Protein AF-0000000067833388 (afdb_homodimer)

Secondary structure (DSSP, 8-state):
--SS-GGG-PBP-TT---B-TT--B---SS--TTPBPTHHHHHHHHHHTT--HHHHHHHHHHHHHH-TTSEEEEEEEETTEEEEEEEEE-TTTTS-SS-HHHHHHHHTTT--------TTS--SEEEEEE-HHHHTTSS----EEEEEEETTSSS-EEEEEEEETTEEEEEEEEEEEETTT-HHHHHHHHT--TTS-STT--HHHHS-GGGTTSSEEEEEE-SSSEEEEEEEE-HHHHHHHHHHTT--HHHHHHHHHTHHHHTT--EEEEEEEEEETTEEEEEEEEEEEE-/--SS-GGG-PBP-TT---B-TT--B---SS--TTPBPTHHHHHHHHHHTT--HHHHHHHHHHHHHH-TTSEEEEEEEETTEEEEEEEEE-TTTTS-SS-HHHHHHHHTTT--------TTS--SEEEEEE-HHHHTTSS----EEEEEEETTSSS-EEEEEEEETTEEEEEEEEEEEETTT-HHHHHHHHH--TTS-STT--HHHHH-GGGTTSSEEEEEE-SSSEEEEEEEE-HHHHHHHHHHTT--HHHHHHHHHTHHHHTT--EEEEEEEEEETTEEEEEEEEEEEE-

Sequence (582 aa):
MTGLDPARLELSAPGDRYADYCLWDYEPVGPTAGRLRQASLLWHSLACAGADPRLFAICDALRDGLGPGRSVWGAKLRDGVTTWEFYFYDYARLDRTVSIERVLAILAPFAPCDLRYAGGRPYFMFSLDFDDALARGERSLDRLNIYVGNPGSSVSSGLSYGLTADGLVFDNLYSFFDAARERDAIAAKAACSAHFDLPGLDLDAMLWPELMRCGVVVVANKRLCDGVYFSRVGIDGLIAFLDRLAYPPAIRDFVRSERRRLSHLLFDVGIDYAVIDGRLTVTKSAYYGLLMTGLDPARLELSAPGDRYADYCLWDYEPVGPTAGRLRQASLLWHSLACAGADPRLFAICDALRDGLGPGRSVWGAKLRDGVTTWEFYFYDYARLDRTVSIERVLAILAPFAPCDLRYAGGRPYFMFSLDFDDALARGERSLDRLNIYVGNPGSSVSSGLSYGLTADGLVFDNLYSFFDAARERDAIAAKAACSAHFDLPGLDLDAMLWPELMRCGVVVVANKRLCDGVYFSRVGIDGLIAFLDRLAYPPAIRDFVRSERRRLSHLLFDVGIDYAVIDGRLTVTKSAYYGLL

Radius of gyration: 26.76 Å; Cα contacts (8 Å, |Δi|>4): 1241; chains: 2; bounding box: 49×86×62 Å

Organism: Methylorubrum extorquens (strain ATCC 14718 / DSM 1338 / JCM 2805 / NCIMB 9133 / AM1) (NCBI:txid272630)

Structure (mmCIF, N/CA/C/O backbone):
data_AF-0000000067833388-model_v1
#
loop_
_entity.id
_entity.type
_entity.pdbx_description
1 polymer 'Uncharacterized protein'
#
loop_
_atom_site.group_PDB
_atom_site.id
_atom_site.type_symbol
_atom_site.label_atom_id
_atom_site.label_alt_id
_atom_site.label_comp_id
_atom_site.label_asym_id
_atom_site.label_entity_id
_atom_site.label_seq_id
_atom_site.pdbx_PDB_ins_code
_atom_site.Cartn_x
_atom_site.Cartn_y
_atom_site.Cartn_z
_atom_site.occupancy
_atom_site.B_iso_or_equiv
_atom_site.auth_seq_id
_atom_site.auth_comp_id
_atom_site.auth_asym_id
_atom_site.auth_atom_id
_atom_site.pdbx_PDB_model_num
ATOM 1 N N . MET A 1 1 ? -9.473 -37.749 -23.76 1 39.23 1 MET A N 1
ATOM 2 C CA . MET A 1 1 ? -8.087 -37.596 -24.193 1 39.23 1 MET A CA 1
ATOM 3 C C . MET A 1 1 ? -7.548 -36.22 -23.815 1 39.23 1 MET A C 1
ATOM 5 O O . MET A 1 1 ? -8.186 -35.202 -24.09 1 39.23 1 MET A O 1
ATOM 9 N N . THR A 1 2 ? -6.778 -36.059 -22.719 1 50.45 2 THR A N 1
ATOM 10 C CA . THR A 1 2 ? -6.287 -34.756 -22.287 1 50.45 2 THR A CA 1
ATOM 11 C C . THR A 1 2 ? -5.54 -34.057 -23.419 1 50.45 2 THR A C 1
ATOM 13 O O . THR A 1 2 ? -4.898 -34.712 -24.244 1 50.45 2 THR A O 1
ATOM 16 N N . GLY A 1 3 ? -6.287 -33.371 -24.304 1 54.45 3 GLY A N 1
ATOM 17 C CA . GLY A 1 3 ? -5.685 -32.598 -25.378 1 54.45 3 GLY A CA 1
ATOM 18 C C . GLY A 1 3 ? -4.229 -32.256 -25.123 1 54.45 3 GLY A C 1
ATOM 19 O O . GLY A 1 3 ? -3.609 -31.535 -25.907 1 54.45 3 GLY A O 1
ATOM 20 N N . LEU A 1 4 ? -3.744 -32.538 -23.938 1 62.98 4 LEU A N 1
ATOM 21 C CA . LEU A 1 4 ? -2.339 -32.265 -23.657 1 62.98 4 LEU A CA 1
ATOM 22 C C . LEU A 1 4 ? -1.441 -33.309 -24.313 1 62.98 4 LEU A C 1
ATOM 24 O O . LEU A 1 4 ? -1.744 -34.503 -24.281 1 62.98 4 LEU A O 1
ATOM 28 N N . ASP A 1 5 ? -0.542 -32.865 -25.057 1 70.65 5 ASP A N 1
ATOM 29 C CA . ASP A 1 5 ? 0.527 -33.739 -25.529 1 70.65 5 ASP A CA 1
ATOM 30 C C . ASP A 1 5 ? 1.091 -34.582 -24.387 1 70.65 5 ASP A C 1
ATOM 32 O O . ASP A 1 5 ? 1.539 -34.043 -23.373 1 70.65 5 ASP A O 1
ATOM 36 N N . PRO A 1 6 ? 0.878 -35.784 -24.381 1 71.41 6 PRO A N 1
ATOM 37 C CA . PRO A 1 6 ? 1.387 -36.673 -23.333 1 71.41 6 PRO A CA 1
ATOM 38 C C . PRO A 1 6 ? 2.822 -36.344 -22.927 1 71.41 6 PRO A C 1
ATOM 40 O O . PRO A 1 6 ? 3.219 -36.601 -21.787 1 71.41 6 PRO A O 1
ATOM 43 N N . ALA A 1 7 ? 3.56 -35.765 -23.766 1 70.96 7 ALA A N 1
ATOM 44 C CA . ALA A 1 7 ? 4.954 -35.437 -23.481 1 70.96 7 ALA A CA 1
ATOM 45 C C . ALA A 1 7 ? 5.054 -34.311 -22.456 1 70.96 7 ALA A C 1
ATOM 47 O O . ALA A 1 7 ? 6.097 -34.129 -21.824 1 70.96 7 ALA A O 1
ATOM 48 N N . ARG A 1 8 ? 4.033 -33.737 -22.227 1 85.32 8 ARG A N 1
ATOM 49 C CA . ARG A 1 8 ? 4.108 -32.621 -21.29 1 85.32 8 ARG A CA 1
ATOM 50 C C . ARG A 1 8 ? 3.559 -33.016 -19.923 1 85.32 8 ARG A C 1
ATOM 52 O O . ARG A 1 8 ? 3.579 -32.216 -18.985 1 85.32 8 ARG A O 1
ATOM 59 N N . LEU A 1 9 ? 3.118 -34.182 -19.858 1 90.59 9 LEU A N 1
ATOM 60 C CA . LEU A 1 9 ? 2.849 -34.734 -18.535 1 90.59 9 LEU A CA 1
ATOM 61 C C . LEU A 1 9 ? 4.145 -35.153 -17.847 1 90.59 9 LEU A C 1
ATOM 63 O O . LEU A 1 9 ? 4.773 -36.136 -18.244 1 90.59 9 LEU A O 1
ATOM 67 N N . GLU A 1 10 ? 4.508 -34.474 -16.847 1 94.41 10 GLU A N 1
ATOM 68 C CA . GLU A 1 10 ? 5.808 -34.716 -16.23 1 94.41 10 GLU A CA 1
ATOM 69 C C . GLU A 1 10 ? 5.664 -35.511 -14.935 1 94.41 10 GLU A C 1
ATOM 71 O O . GLU A 1 10 ? 4.925 -35.11 -14.033 1 94.41 10 GLU A O 1
ATOM 76 N N . LEU A 1 11 ? 6.426 -36.509 -14.865 1 95.62 11 LEU A N 1
ATOM 77 C CA . LEU A 1 11 ? 6.428 -37.328 -13.658 1 95.62 11 LEU A CA 1
ATOM 78 C C . LEU A 1 11 ? 7.465 -36.823 -12.66 1 95.62 11 LEU A C 1
ATOM 80 O O . LEU A 1 11 ? 8.544 -36.374 -13.054 1 95.62 11 LEU A O 1
ATOM 84 N N . SER A 1 12 ? 7.119 -36.931 -11.426 1 95.57 12 SER A N 1
ATOM 85 C CA . SER A 1 12 ? 8.043 -36.565 -10.359 1 95.57 12 SER A CA 1
ATOM 86 C C . SER A 1 12 ? 9.278 -37.461 -10.365 1 95.57 12 SER A C 1
ATOM 88 O O . SER A 1 12 ? 9.203 -38.627 -10.757 1 95.57 12 SER A O 1
ATOM 90 N N . ALA A 1 13 ? 10.362 -36.961 -9.982 1 94.47 13 ALA A N 1
ATOM 91 C CA . ALA A 1 13 ? 11.63 -37.677 -9.872 1 94.47 13 ALA A CA 1
ATOM 92 C C . ALA A 1 13 ? 12.296 -37.409 -8.525 1 94.47 13 ALA A C 1
ATOM 94 O O . ALA A 1 13 ? 11.996 -36.411 -7.865 1 94.47 13 ALA A O 1
ATOM 95 N N . PRO A 1 14 ? 13.144 -38.356 -8.146 1 92.62 14 PRO A N 1
ATOM 96 C CA . PRO A 1 14 ? 13.896 -38.093 -6.917 1 92.62 14 PRO A CA 1
ATOM 97 C C . PRO A 1 14 ? 14.668 -36.776 -6.968 1 92.62 14 PRO A C 1
ATOM 99 O O . PRO A 1 14 ? 15.26 -36.442 -7.997 1 92.62 14 PRO A O 1
ATOM 102 N N . GLY A 1 15 ? 14.527 -35.988 -5.948 1 91.51 15 GLY A N 1
ATOM 103 C CA . GLY A 1 15 ? 15.264 -34.736 -5.886 1 91.51 15 GLY A CA 1
ATOM 104 C C . GLY A 1 15 ? 14.439 -33.536 -6.313 1 91.51 15 GLY A C 1
ATOM 105 O O . GLY A 1 15 ? 14.889 -32.394 -6.2 1 91.51 15 GLY A O 1
ATOM 106 N N . ASP A 1 16 ? 13.26 -33.821 -6.811 1 94.98 16 ASP A N 1
ATOM 107 C CA . ASP A 1 16 ? 12.384 -32.71 -7.17 1 94.98 16 ASP A CA 1
ATOM 108 C C . ASP A 1 16 ? 12.159 -31.78 -5.98 1 94.98 16 ASP A C 1
ATOM 110 O O . ASP A 1 16 ? 12.052 -32.237 -4.84 1 94.98 16 ASP A O 1
ATOM 114 N N . ARG A 1 17 ? 12.042 -30.495 -6.324 1 94.58 17 ARG A N 1
ATOM 115 C CA . ARG A 1 17 ? 11.712 -29.51 -5.299 1 94.58 17 ARG A CA 1
ATOM 116 C C . ARG A 1 17 ? 10.202 -29.353 -5.156 1 94.58 17 ARG A C 1
ATOM 118 O O . ARG A 1 17 ? 9.479 -29.312 -6.154 1 94.58 17 ARG A O 1
ATOM 125 N N . TYR A 1 18 ? 9.739 -29.342 -3.979 1 96.82 18 TYR A N 1
ATOM 126 C CA . TYR A 1 18 ? 8.356 -29.023 -3.641 1 96.82 18 TYR A CA 1
ATOM 127 C C . TYR A 1 18 ? 8.272 -27.715 -2.864 1 96.82 18 TYR A C 1
ATOM 129 O O . TYR A 1 18 ? 8.798 -27.611 -1.753 1 96.82 18 TYR A O 1
ATOM 137 N N . ALA A 1 19 ? 7.653 -26.732 -3.462 1 97.27 19 ALA A N 1
ATOM 138 C CA . ALA A 1 19 ? 7.574 -25.411 -2.844 1 97.27 19 ALA A CA 1
ATOM 139 C C . ALA A 1 19 ? 6.256 -24.723 -3.186 1 97.27 19 ALA A C 1
ATOM 141 O O . ALA A 1 19 ? 5.594 -25.085 -4.162 1 97.27 19 ALA A O 1
ATOM 142 N N . ASP A 1 20 ? 5.848 -23.836 -2.36 1 97.41 20 ASP A N 1
ATOM 143 C CA . ASP A 1 20 ? 4.655 -23.036 -2.62 1 97.41 20 ASP A CA 1
ATOM 144 C C . ASP A 1 20 ? 4.979 -21.841 -3.513 1 97.41 20 ASP A C 1
ATOM 146 O O . ASP A 1 20 ? 6.086 -21.74 -4.046 1 97.41 20 ASP A O 1
ATOM 150 N N . TYR A 1 21 ? 3.983 -20.979 -3.757 1 96.77 21 TYR A N 1
ATOM 151 C CA . TYR A 1 21 ? 4.177 -19.91 -4.731 1 96.77 21 TYR A CA 1
ATOM 152 C C . TYR A 1 21 ? 5.137 -18.853 -4.197 1 96.77 21 TYR A C 1
ATOM 154 O O . TYR A 1 21 ? 5.485 -17.907 -4.907 1 96.77 21 TYR A O 1
ATOM 162 N N . CYS A 1 22 ? 5.61 -18.961 -2.925 1 94.01 22 CYS A N 1
ATOM 163 C CA . CYS A 1 22 ? 6.668 -18.111 -2.39 1 94.01 22 CYS A CA 1
ATOM 164 C C . CYS A 1 22 ? 8.02 -18.811 -2.465 1 94.01 22 CYS A C 1
ATOM 166 O O . CYS A 1 22 ? 9.007 -18.324 -1.911 1 94.01 22 CYS A O 1
ATOM 168 N N . LEU A 1 23 ? 7.995 -20.006 -3 1 94.66 23 LEU A N 1
ATOM 169 C CA . LEU A 1 23 ? 9.168 -20.869 -3.088 1 94.66 23 LEU A CA 1
ATOM 170 C C . LEU A 1 23 ? 9.635 -21.294 -1.7 1 94.66 23 LEU A C 1
ATOM 172 O O . LEU A 1 23 ? 10.835 -21.448 -1.464 1 94.66 23 LEU A O 1
ATOM 176 N N . TRP A 1 24 ? 8.767 -21.329 -0.811 1 93.84 24 TRP A N 1
ATOM 177 C CA . TRP A 1 24 ? 9.028 -21.958 0.48 1 93.84 24 TRP A CA 1
ATOM 178 C C . TRP A 1 24 ? 8.826 -23.467 0.401 1 93.84 24 TRP A C 1
ATOM 180 O O . TRP A 1 24 ? 7.757 -23.937 0.002 1 93.84 24 TRP A O 1
ATOM 190 N N . ASP A 1 25 ? 9.739 -24.167 0.803 1 95.69 25 ASP A N 1
ATOM 191 C CA . ASP A 1 25 ? 9.72 -25.619 0.649 1 95.69 25 ASP A CA 1
ATOM 192 C C . ASP A 1 25 ? 8.698 -26.257 1.587 1 95.69 25 ASP A C 1
ATOM 194 O O . ASP A 1 25 ? 8.453 -25.75 2.684 1 95.69 25 ASP A O 1
ATOM 198 N N . TYR A 1 26 ? 8.115 -27.307 1.163 1 96.6 26 TYR A N 1
ATOM 199 C CA . TYR A 1 26 ? 7.3 -28.175 2.004 1 96.6 26 TYR A CA 1
ATOM 200 C C . TYR A 1 26 ? 7.566 -29.643 1.692 1 96.6 26 TYR A C 1
ATOM 202 O O . TYR A 1 26 ? 8.158 -29.967 0.66 1 96.6 26 TYR A O 1
ATOM 210 N N . GLU A 1 27 ? 7.188 -30.496 2.555 1 96.02 27 GLU A N 1
ATOM 211 C CA . GLU A 1 27 ? 7.253 -31.935 2.318 1 96.02 27 GLU A CA 1
ATOM 212 C C . GLU A 1 27 ? 6.034 -32.424 1.542 1 96.02 27 GLU A C 1
ATOM 214 O O . GLU A 1 27 ? 4.899 -32.072 1.873 1 96.02 27 GLU A O 1
ATOM 219 N N . PRO A 1 28 ? 6.281 -33.191 0.489 1 96.66 28 PRO A N 1
ATOM 220 C CA . PRO A 1 28 ? 5.124 -33.722 -0.236 1 96.66 28 PRO A CA 1
ATOM 221 C C . PRO A 1 28 ? 4.207 -34.562 0.65 1 96.66 28 PRO A C 1
ATOM 223 O O . PRO A 1 28 ? 4.668 -35.176 1.615 1 96.66 28 PRO A O 1
ATOM 226 N N . VAL A 1 29 ? 2.939 -34.531 0.236 1 95.71 29 VAL A N 1
ATOM 227 C CA . VAL A 1 29 ? 1.917 -35.251 0.989 1 95.71 29 VAL A CA 1
ATOM 228 C C . VAL A 1 29 ? 1.895 -36.716 0.56 1 95.71 29 VAL A C 1
ATOM 230 O O . VAL A 1 29 ? 1.074 -37.113 -0.271 1 95.71 29 VAL A O 1
ATOM 233 N N . GLY A 1 30 ? 2.82 -37.576 0.894 1 93.62 30 GLY A N 1
ATOM 234 C CA . GLY A 1 30 ? 2.844 -38.992 0.561 1 93.62 30 GLY A CA 1
ATOM 235 C C . GLY A 1 30 ? 3.894 -39.343 -0.476 1 93.62 30 GLY A C 1
ATOM 236 O O . GLY A 1 30 ? 4.772 -38.532 -0.778 1 93.62 30 GLY A O 1
ATOM 237 N N . PRO A 1 31 ? 3.734 -40.526 -1.039 1 94.45 31 PRO A N 1
ATOM 238 C CA . PRO A 1 31 ? 4.719 -40.992 -2.018 1 94.45 31 PRO A CA 1
ATOM 239 C C . PRO A 1 31 ? 4.677 -40.199 -3.322 1 94.45 31 PRO A C 1
ATOM 241 O O . PRO A 1 31 ? 3.604 -39.77 -3.753 1 94.45 31 PRO A O 1
ATOM 244 N N . THR A 1 32 ? 5.815 -40.07 -3.917 1 96.5 32 THR A N 1
ATOM 245 C CA . THR A 1 32 ? 5.908 -39.216 -5.096 1 96.5 32 THR A CA 1
ATOM 246 C C . THR A 1 32 ? 6.152 -40.05 -6.351 1 96.5 32 THR A C 1
ATOM 248 O O . THR A 1 32 ? 6.018 -39.55 -7.47 1 96.5 32 THR A O 1
ATOM 251 N N . ALA A 1 33 ? 6.496 -41.295 -6.155 1 95.14 33 ALA A N 1
ATOM 252 C CA . ALA A 1 33 ? 6.801 -42.146 -7.302 1 95.14 33 ALA A CA 1
ATOM 253 C C . ALA A 1 33 ? 5.591 -42.283 -8.221 1 95.14 33 ALA A C 1
ATOM 255 O O . ALA A 1 33 ? 4.491 -42.606 -7.765 1 95.14 33 ALA A O 1
ATOM 256 N N . GLY A 1 34 ? 5.823 -42.042 -9.493 1 94.36 34 GLY A N 1
ATOM 257 C CA . GLY A 1 34 ? 4.758 -42.185 -10.473 1 94.36 34 GLY A CA 1
ATOM 258 C C . GLY A 1 34 ? 3.75 -41.052 -10.428 1 94.36 34 GLY A C 1
ATOM 259 O O . GLY A 1 34 ? 2.704 -41.119 -11.077 1 94.36 34 GLY A O 1
ATOM 260 N N . ARG A 1 35 ? 4.08 -40.009 -9.687 1 96.6 35 ARG A N 1
ATOM 261 C CA . ARG A 1 35 ? 3.17 -38.878 -9.536 1 96.6 35 ARG A CA 1
ATOM 262 C C . ARG A 1 35 ? 3.592 -37.713 -10.425 1 96.6 35 ARG A C 1
ATOM 264 O O . ARG A 1 35 ? 4.683 -37.728 -11 1 96.6 35 ARG A O 1
ATOM 271 N N . LEU A 1 36 ? 2.726 -36.788 -10.59 1 96.95 36 LEU A N 1
ATOM 272 C CA . LEU A 1 36 ? 2.944 -35.709 -11.546 1 96.95 36 LEU A CA 1
ATOM 273 C C . LEU A 1 36 ? 3.633 -34.523 -10.88 1 96.95 36 LEU A C 1
ATOM 275 O O . LEU A 1 36 ? 3.446 -34.282 -9.685 1 96.95 36 LEU A O 1
ATOM 279 N N . ARG A 1 37 ? 4.407 -33.798 -11.659 1 96.86 37 ARG A N 1
ATOM 280 C CA . ARG A 1 37 ? 4.94 -32.5 -11.257 1 96.86 37 ARG A CA 1
ATOM 281 C C . ARG A 1 37 ? 3.895 -31.402 -11.427 1 96.86 37 ARG A C 1
ATOM 283 O O . ARG A 1 37 ? 2.984 -31.527 -12.248 1 96.86 37 ARG A O 1
ATOM 290 N N . GLN A 1 38 ? 4.03 -30.323 -10.745 1 96.3 38 GLN A N 1
ATOM 291 C CA . GLN A 1 38 ? 3.149 -29.165 -10.856 1 96.3 38 GLN A CA 1
ATOM 292 C C . GLN A 1 38 ? 3.18 -28.583 -12.266 1 96.3 38 GLN A C 1
ATOM 294 O O . GLN A 1 38 ? 2.19 -28.015 -12.731 1 96.3 38 GLN A O 1
ATOM 299 N N . ALA A 1 39 ? 4.302 -28.743 -12.959 1 96.71 39 ALA A N 1
ATOM 300 C CA . ALA A 1 39 ? 4.465 -28.213 -14.31 1 96.71 39 ALA A CA 1
ATOM 301 C C . ALA A 1 39 ? 3.428 -28.805 -15.26 1 96.71 39 ALA A C 1
ATOM 303 O O . ALA A 1 39 ? 3.051 -28.173 -16.249 1 96.71 39 ALA A O 1
ATOM 304 N N . SER A 1 40 ? 2.944 -29.992 -14.979 1 96.81 40 SER A N 1
ATOM 305 C CA . SER A 1 40 ? 1.925 -30.629 -15.807 1 96.81 40 SER A CA 1
ATOM 306 C C . SER A 1 40 ? 0.659 -29.782 -15.875 1 96.81 40 SER A C 1
ATOM 308 O O . SER A 1 40 ? -0.008 -29.734 -16.911 1 96.81 40 SER A O 1
ATOM 310 N N . LEU A 1 41 ? 0.386 -29.131 -14.751 1 97.12 41 LEU A N 1
ATOM 311 C CA . LEU A 1 41 ? -0.79 -28.269 -14.722 1 97.12 41 LEU A CA 1
ATOM 312 C C . LEU A 1 41 ? -0.584 -27.039 -15.599 1 97.12 41 LEU A C 1
ATOM 314 O O . LEU A 1 41 ? -1.526 -26.558 -16.234 1 97.12 41 LEU A O 1
ATOM 318 N N . LEU A 1 42 ? 0.603 -26.494 -15.613 1 97.56 42 LEU A N 1
ATOM 319 C CA . LEU A 1 42 ? 0.913 -25.375 -16.496 1 97.56 42 LEU A CA 1
ATOM 320 C C . LEU A 1 42 ? 0.733 -25.772 -17.958 1 97.56 42 LEU A C 1
ATOM 322 O O . LEU A 1 42 ? 0.03 -25.091 -18.708 1 97.56 42 LEU A O 1
ATOM 326 N N . TRP A 1 43 ? 1.342 -26.883 -18.289 1 97.33 43 TRP A N 1
ATOM 327 C CA . TRP A 1 43 ? 1.272 -27.353 -19.669 1 97.33 43 TRP A CA 1
ATOM 328 C C . TRP A 1 43 ? -0.175 -27.575 -20.096 1 97.33 43 TRP A C 1
ATOM 330 O O . TRP A 1 43 ? -0.569 -27.191 -21.2 1 97.33 43 TRP A O 1
ATOM 340 N N . HIS A 1 44 ? -0.897 -28.162 -19.231 1 96.41 44 HIS A N 1
ATOM 341 C CA . HIS A 1 44 ? -2.302 -28.413 -19.534 1 96.41 44 HIS A CA 1
ATOM 342 C C . HIS A 1 44 ? -3.073 -27.107 -19.692 1 96.41 44 HIS A C 1
ATOM 344 O O . HIS A 1 44 ? -3.921 -26.985 -20.579 1 96.41 44 HIS A O 1
ATOM 350 N N . SER A 1 45 ? -2.802 -26.125 -18.791 1 96.34 45 SER A N 1
ATOM 351 C CA . SER A 1 45 ? -3.485 -24.839 -18.882 1 96.34 45 SER A CA 1
ATOM 352 C C . SER A 1 45 ? -3.187 -24.148 -20.209 1 96.34 45 SER A C 1
ATOM 354 O O . SER A 1 45 ? -4.078 -23.552 -20.817 1 96.34 45 SER A O 1
ATOM 356 N N . LEU A 1 46 ? -1.944 -24.217 -20.689 1 96.49 46 LEU A N 1
ATOM 357 C CA . LEU A 1 46 ? -1.559 -23.646 -21.975 1 96.49 46 LEU A CA 1
ATOM 358 C C . LEU A 1 46 ? -2.301 -24.33 -23.118 1 96.49 46 LEU A C 1
ATOM 360 O O . LEU A 1 46 ? -2.85 -23.66 -23.996 1 96.49 46 LEU A O 1
ATOM 364 N N . ALA A 1 47 ? -2.331 -25.587 -23.031 1 95.09 47 ALA A N 1
ATOM 365 C CA . ALA A 1 47 ? -2.981 -26.363 -24.084 1 95.09 47 ALA A CA 1
ATOM 366 C C . ALA A 1 47 ? -4.478 -26.071 -24.136 1 95.09 47 ALA A C 1
ATOM 368 O O . ALA A 1 47 ? -5.033 -25.834 -25.212 1 95.09 47 ALA A O 1
ATOM 369 N N . CYS A 1 48 ? -5.101 -26.066 -22.98 1 93.43 48 CYS A N 1
ATOM 370 C CA . CYS A 1 48 ? -6.538 -25.842 -22.876 1 93.43 48 CYS A CA 1
ATOM 371 C C . CYS A 1 48 ? -6.914 -24.461 -23.401 1 93.43 48 CYS A C 1
ATOM 373 O O . CYS A 1 48 ? -7.99 -24.282 -23.973 1 93.43 48 CYS A 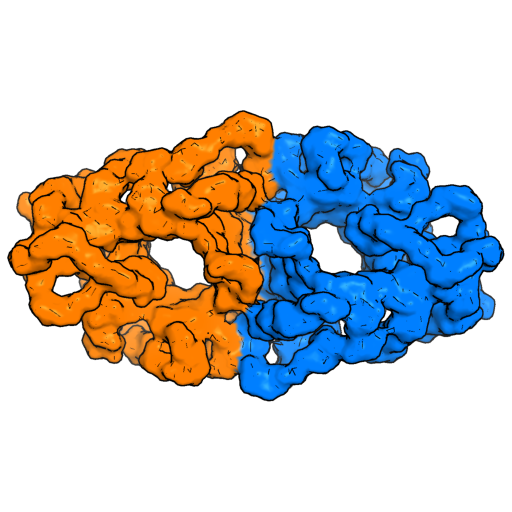O 1
ATOM 375 N N . ALA A 1 49 ? -6.052 -23.505 -23.215 1 94.08 49 ALA A N 1
ATOM 376 C CA . ALA A 1 49 ? -6.326 -22.131 -23.627 1 94.08 49 ALA A CA 1
ATOM 377 C C . ALA A 1 49 ? -5.993 -21.923 -25.101 1 94.08 49 ALA A C 1
ATOM 379 O O . ALA A 1 49 ? -6.26 -20.856 -25.66 1 94.08 49 ALA A O 1
ATOM 380 N N . GLY A 1 50 ? -5.375 -22.975 -25.739 1 93.67 50 GLY A N 1
ATOM 381 C CA . GLY A 1 50 ? -4.913 -22.791 -27.105 1 93.67 50 GLY A CA 1
ATOM 382 C C . GLY A 1 50 ? -3.8 -21.768 -27.226 1 93.67 50 GLY A C 1
ATOM 383 O O . GLY A 1 50 ? -3.777 -20.977 -28.172 1 93.67 50 GLY A O 1
ATOM 384 N N . ALA A 1 51 ? -2.956 -21.756 -26.22 1 94.44 51 ALA A N 1
ATOM 385 C CA . ALA A 1 51 ? -1.889 -20.761 -26.166 1 94.44 51 ALA A CA 1
ATOM 386 C C . ALA A 1 51 ? -0.95 -20.898 -27.362 1 94.44 51 ALA A C 1
ATOM 388 O O . ALA A 1 51 ? -0.727 -22.004 -27.861 1 94.44 51 ALA A O 1
ATOM 389 N N . ASP A 1 52 ? -0.4 -19.799 -27.794 1 95.03 52 ASP A N 1
ATOM 390 C CA . ASP A 1 52 ? 0.623 -19.803 -28.835 1 95.03 52 ASP A CA 1
ATOM 391 C C . ASP A 1 52 ? 1.79 -20.71 -28.455 1 95.03 52 ASP A C 1
ATOM 393 O O . ASP A 1 52 ? 2.234 -20.711 -27.304 1 95.03 52 ASP A O 1
ATOM 397 N N . PRO A 1 53 ? 2.31 -21.523 -29.336 1 94.61 53 PRO A N 1
ATOM 398 C CA . PRO A 1 53 ? 3.423 -22.436 -29.064 1 94.61 53 PRO A CA 1
ATOM 399 C C . PRO A 1 53 ? 4.649 -21.719 -28.503 1 94.61 53 PRO A C 1
ATOM 401 O O . PRO A 1 53 ? 5.446 -22.325 -27.781 1 94.61 53 PRO A O 1
ATOM 404 N N . ARG A 1 54 ? 4.746 -20.482 -28.792 1 96.3 54 ARG A N 1
ATOM 405 C CA . ARG A 1 54 ? 5.888 -19.72 -28.299 1 96.3 54 ARG A CA 1
ATOM 406 C C . ARG A 1 54 ? 5.839 -19.58 -26.781 1 96.3 54 ARG A C 1
ATOM 408 O O . ARG A 1 54 ? 6.875 -19.417 -26.133 1 96.3 54 ARG A O 1
ATOM 415 N N . LEU A 1 55 ? 4.698 -19.635 -26.237 1 96.7 55 LEU A N 1
ATOM 416 C CA . LEU A 1 55 ? 4.605 -19.599 -24.782 1 96.7 55 LEU A CA 1
ATOM 417 C C . LEU A 1 55 ? 5.234 -20.845 -24.166 1 96.7 55 LEU A C 1
ATOM 419 O O . LEU A 1 55 ? 5.867 -20.769 -23.111 1 96.7 55 LEU A O 1
ATOM 423 N N . PHE A 1 56 ? 5.071 -21.99 -24.84 1 96.32 56 PHE A N 1
ATOM 424 C CA . PHE A 1 56 ? 5.75 -23.2 -24.39 1 96.32 56 PHE A CA 1
ATOM 425 C C . PHE A 1 56 ? 7.262 -23.029 -24.459 1 96.32 56 PHE A C 1
ATOM 427 O O . PHE A 1 56 ? 7.978 -23.402 -23.527 1 96.32 56 PHE A O 1
ATOM 434 N N . ALA A 1 57 ? 7.692 -22.442 -25.507 1 96.89 57 ALA A N 1
ATOM 435 C CA . ALA A 1 57 ? 9.122 -22.228 -25.713 1 96.89 57 ALA A CA 1
ATOM 436 C C . ALA A 1 57 ? 9.694 -21.29 -24.654 1 96.89 57 ALA A C 1
ATOM 438 O O . ALA A 1 57 ? 10.821 -21.479 -24.191 1 96.89 57 ALA A O 1
ATOM 439 N N . ILE A 1 58 ? 8.922 -20.313 -24.336 1 96.96 58 ILE A N 1
ATOM 440 C CA . ILE A 1 58 ? 9.316 -19.373 -23.292 1 96.96 58 ILE A CA 1
ATOM 441 C C . ILE A 1 58 ? 9.476 -20.112 -21.965 1 96.96 58 ILE A C 1
ATOM 443 O O . ILE A 1 58 ? 10.47 -19.926 -21.26 1 96.96 58 ILE A O 1
ATOM 447 N N . CYS A 1 59 ? 8.52 -20.964 -21.642 1 97.19 59 CYS A N 1
ATOM 448 C CA . CYS A 1 59 ? 8.573 -21.746 -20.412 1 97.19 59 CYS A CA 1
ATOM 449 C C . CYS A 1 59 ? 9.795 -22.656 -20.398 1 97.19 59 CYS A C 1
ATOM 451 O O . CYS A 1 59 ? 10.494 -22.749 -19.387 1 97.19 59 CYS A O 1
ATOM 453 N N . ASP A 1 60 ? 10.049 -23.251 -21.503 1 97.41 60 ASP A N 1
ATOM 454 C CA . ASP A 1 60 ? 11.222 -24.113 -21.615 1 97.41 60 ASP A CA 1
ATOM 455 C C . ASP A 1 60 ? 12.51 -23.315 -21.425 1 97.41 60 ASP A C 1
ATOM 457 O O . ASP A 1 60 ? 13.427 -23.762 -20.733 1 97.41 60 ASP A O 1
ATOM 461 N N . ALA A 1 61 ? 12.548 -22.176 -21.986 1 97.61 61 ALA A N 1
ATOM 462 C CA . ALA A 1 61 ? 13.735 -21.331 -21.88 1 97.61 61 ALA A CA 1
ATOM 463 C C . ALA A 1 61 ? 13.982 -20.911 -20.434 1 97.61 61 ALA A C 1
ATOM 465 O O . ALA A 1 61 ? 15.123 -20.916 -19.966 1 97.61 61 ALA A O 1
ATOM 466 N N . LEU A 1 62 ? 12.932 -20.551 -19.802 1 97.55 62 LEU A N 1
ATOM 467 C CA . LEU A 1 62 ? 13.049 -20.166 -18.399 1 97.55 62 LEU A CA 1
ATOM 468 C C . LEU A 1 62 ? 13.543 -21.335 -17.554 1 97.55 62 LEU A C 1
ATOM 470 O O . LEU A 1 62 ? 14.444 -21.172 -16.728 1 97.55 62 LEU A O 1
ATOM 474 N N . ARG A 1 63 ? 12.932 -22.462 -17.756 1 96.98 63 ARG A N 1
ATOM 475 C CA . ARG A 1 63 ? 13.333 -23.647 -17.006 1 96.98 63 ARG A CA 1
ATOM 476 C C . ARG A 1 63 ? 14.785 -24.014 -17.298 1 96.98 63 ARG A C 1
ATOM 478 O O . ARG A 1 63 ? 15.542 -24.347 -16.384 1 96.98 63 ARG A O 1
ATOM 485 N N . ASP A 1 64 ? 15.18 -23.941 -18.508 1 97.09 64 ASP A N 1
ATOM 486 C CA . ASP A 1 64 ? 16.549 -24.26 -18.901 1 97.09 64 ASP A CA 1
ATOM 487 C C . ASP A 1 64 ? 17.538 -23.255 -18.314 1 97.09 64 ASP A C 1
ATOM 489 O O . ASP A 1 64 ? 18.633 -23.63 -17.89 1 97.09 64 ASP A O 1
ATOM 493 N N . GLY A 1 65 ? 17.158 -22.056 -18.308 1 96.33 65 GLY A N 1
ATOM 494 C CA . GLY A 1 65 ? 18.056 -20.991 -17.891 1 96.33 65 GLY A CA 1
ATOM 495 C C . GLY A 1 65 ? 18.183 -20.873 -16.384 1 96.33 65 GLY A C 1
ATOM 496 O O . GLY A 1 65 ? 19.25 -20.532 -15.871 1 96.33 65 GLY A O 1
ATOM 497 N N . LEU A 1 66 ? 17.106 -21.141 -15.652 1 95.55 66 LEU A N 1
ATOM 498 C CA . LEU A 1 66 ? 17.1 -20.915 -14.211 1 95.55 66 LEU A CA 1
ATOM 499 C C . LEU A 1 66 ? 17.171 -22.236 -13.453 1 95.55 66 LEU A C 1
ATOM 501 O O . LEU A 1 66 ? 17.532 -22.261 -12.274 1 95.55 66 LEU A O 1
ATOM 505 N N . GLY A 1 67 ? 16.772 -23.274 -14.131 1 93.63 67 GLY A N 1
ATOM 506 C CA . GLY A 1 67 ? 16.69 -24.583 -13.503 1 93.63 67 GLY A CA 1
ATOM 507 C C . GLY A 1 67 ? 15.272 -24.986 -13.146 1 93.63 67 GLY A C 1
ATOM 508 O O . GLY A 1 67 ? 14.42 -24.128 -12.903 1 93.63 67 GLY A O 1
ATOM 509 N N . PRO A 1 68 ? 14.988 -26.282 -13.136 1 93.32 68 PRO A N 1
ATOM 510 C CA . PRO A 1 68 ? 13.652 -26.764 -12.78 1 93.32 68 PRO A CA 1
ATOM 511 C C . PRO A 1 68 ? 13.263 -26.419 -11.345 1 93.32 68 PRO A C 1
ATOM 513 O O . PRO A 1 68 ? 14.094 -26.507 -10.438 1 93.32 68 PRO A O 1
ATOM 516 N N . GLY A 1 69 ? 12.066 -25.988 -11.17 1 93.09 69 GLY A N 1
ATOM 517 C CA . GLY A 1 69 ? 11.546 -25.716 -9.839 1 93.09 69 GLY A CA 1
ATOM 518 C C . GLY A 1 69 ? 12.004 -24.381 -9.282 1 93.09 69 GLY A C 1
ATOM 519 O O . GLY A 1 69 ? 11.893 -24.134 -8.079 1 93.09 69 GLY A O 1
ATOM 520 N N . ARG A 1 70 ? 12.483 -23.507 -10.154 1 93.28 70 ARG A N 1
ATOM 521 C CA . ARG A 1 70 ? 13.044 -22.249 -9.671 1 93.28 70 ARG A CA 1
ATOM 522 C C . ARG A 1 70 ? 12.153 -21.071 -10.051 1 93.28 70 ARG A C 1
ATOM 524 O O . ARG A 1 70 ? 12.412 -19.935 -9.649 1 93.28 70 ARG A O 1
ATOM 531 N N . SER A 1 71 ? 11.15 -21.375 -10.813 1 95.97 71 SER A N 1
ATOM 532 C CA . SER A 1 71 ? 10.174 -20.364 -11.204 1 95.97 71 SER A CA 1
ATOM 533 C C . SER A 1 71 ? 8.759 -20.78 -10.813 1 95.97 71 SER A C 1
ATOM 535 O O . SER A 1 71 ? 8.423 -21.965 -10.851 1 95.97 71 SER A O 1
ATOM 537 N N . VAL A 1 72 ? 8.063 -19.765 -10.451 1 98.26 72 VAL A N 1
ATOM 538 C CA . VAL A 1 72 ? 6.66 -20.004 -10.129 1 98.26 72 VAL A CA 1
ATOM 539 C C . VAL A 1 72 ? 5.773 -19.456 -11.244 1 98.26 72 VAL A C 1
ATOM 541 O O . VAL A 1 72 ? 6.029 -18.371 -11.773 1 98.26 72 VAL A O 1
ATOM 544 N N . TRP A 1 73 ? 4.841 -20.227 -11.622 1 98.55 73 TRP A N 1
ATOM 545 C CA . TRP A 1 73 ? 3.844 -19.759 -12.578 1 98.55 73 TRP A CA 1
ATOM 546 C C . TRP A 1 73 ? 2.473 -19.638 -11.92 1 98.55 73 TRP A C 1
ATOM 548 O O . TRP A 1 73 ? 2.163 -20.371 -10.978 1 98.55 73 TRP A O 1
ATOM 558 N N . GLY A 1 74 ? 1.705 -18.717 -12.357 1 98.69 74 GLY A N 1
ATOM 559 C CA . GLY A 1 74 ? 0.293 -18.575 -12.037 1 98.69 74 GLY A CA 1
ATOM 560 C C . GLY A 1 74 ? -0.593 -18.507 -13.266 1 98.69 74 GLY A C 1
ATOM 561 O O . GLY A 1 74 ? -0.402 -17.647 -14.129 1 98.69 74 GLY A O 1
ATOM 562 N N . ALA A 1 75 ? -1.494 -19.426 -13.416 1 98.51 75 ALA A N 1
ATOM 563 C CA . ALA A 1 75 ? -2.541 -19.354 -14.432 1 98.51 75 ALA A CA 1
ATOM 564 C C . ALA A 1 75 ? -3.734 -18.545 -13.934 1 98.51 75 ALA A C 1
ATOM 566 O O . ALA A 1 75 ? -4.429 -18.96 -13.003 1 98.51 75 ALA A O 1
ATOM 567 N N . LYS A 1 76 ? -3.918 -17.443 -14.546 1 97.97 76 LYS A N 1
ATOM 568 C CA . LYS A 1 76 ? -4.92 -16.477 -14.105 1 97.97 76 LYS A CA 1
ATOM 569 C C . LYS A 1 76 ? -6.143 -16.498 -15.018 1 97.97 76 LYS A C 1
ATOM 571 O O . LYS A 1 76 ? -6.009 -16.495 -16.244 1 97.97 76 LYS A O 1
ATOM 576 N N . LEU A 1 77 ? -7.245 -16.58 -14.451 1 97.81 77 LEU A N 1
ATOM 577 C CA . LEU A 1 77 ? -8.503 -16.494 -15.184 1 97.81 77 LEU A CA 1
ATOM 578 C C . LEU A 1 77 ? -9.218 -15.181 -14.886 1 97.81 77 LEU A C 1
ATOM 580 O O . LEU A 1 77 ? -9.514 -14.879 -13.728 1 97.81 77 LEU A O 1
ATOM 584 N N . ARG A 1 78 ? -9.39 -14.413 -15.871 1 95.92 78 ARG A N 1
ATOM 585 C CA . ARG A 1 78 ? -10.125 -13.154 -15.817 1 95.92 78 ARG A CA 1
ATOM 586 C C . ARG A 1 78 ? -11.051 -13.008 -17.02 1 95.92 78 ARG A C 1
ATOM 588 O O . ARG A 1 78 ? -10.61 -13.115 -18.166 1 95.92 78 ARG A O 1
ATOM 595 N N . ASP A 1 79 ? -12.289 -12.826 -16.789 1 93.45 79 ASP A N 1
ATOM 596 C CA . ASP A 1 79 ? -13.288 -12.645 -17.837 1 93.45 79 ASP A CA 1
ATOM 597 C C . ASP A 1 79 ? -13.233 -13.786 -18.851 1 93.45 79 ASP A C 1
ATOM 599 O O . ASP A 1 79 ? -13.255 -13.549 -20.061 1 93.45 79 ASP A O 1
ATOM 603 N N . GLY A 1 80 ? -12.958 -14.884 -18.399 1 92.29 80 GLY A N 1
ATOM 604 C CA . GLY A 1 80 ? -12.993 -16.071 -19.238 1 92.29 80 GLY A CA 1
ATOM 605 C C . GLY A 1 80 ? -11.709 -16.29 -20.015 1 92.29 80 GLY A C 1
ATOM 606 O O . GLY A 1 80 ? -11.61 -17.227 -20.81 1 92.29 80 GLY A O 1
ATOM 607 N N . VAL A 1 81 ? -10.768 -15.467 -19.803 1 94.82 81 VAL A N 1
ATOM 608 C CA . VAL A 1 81 ? -9.507 -15.575 -20.528 1 94.82 81 VAL A CA 1
ATOM 609 C C . VAL A 1 81 ? -8.395 -15.997 -19.57 1 94.82 81 VAL A C 1
ATOM 611 O O . VAL A 1 81 ? -8.264 -15.44 -18.478 1 94.82 81 VAL A O 1
ATOM 614 N N . THR A 1 82 ? -7.618 -16.933 -20.006 1 95.66 82 THR A N 1
ATOM 615 C CA . THR A 1 82 ? -6.489 -17.389 -19.204 1 95.66 82 THR A CA 1
ATOM 616 C C . THR A 1 82 ? -5.199 -16.703 -19.646 1 95.66 82 THR A C 1
ATOM 618 O O . THR A 1 82 ? -4.894 -16.655 -20.84 1 95.66 82 THR A O 1
ATOM 621 N N . THR A 1 83 ? -4.517 -16.095 -18.741 1 97.12 83 THR A N 1
ATOM 622 C CA . THR A 1 83 ? -3.169 -15.56 -18.904 1 97.12 83 THR A CA 1
ATOM 623 C C . THR A 1 83 ? -2.233 -16.118 -17.835 1 97.12 83 THR A C 1
ATOM 625 O O . THR A 1 83 ? -2.672 -16.824 -16.925 1 97.12 83 THR A O 1
ATOM 628 N N . TRP A 1 84 ? -0.975 -15.919 -18.044 1 98.38 84 TRP A N 1
ATOM 629 C CA . TRP A 1 84 ? -0.017 -16.501 -17.11 1 98.38 84 TRP A CA 1
ATOM 630 C C . TRP A 1 84 ? 0.924 -15.435 -16.559 1 98.38 84 TRP A C 1
ATOM 632 O O . TRP A 1 84 ? 1.246 -14.465 -17.25 1 98.38 84 TRP A O 1
ATOM 642 N N . GLU A 1 85 ? 1.265 -15.575 -15.357 1 98.35 85 GLU A N 1
ATOM 643 C CA . GLU A 1 85 ? 2.266 -14.748 -14.69 1 98.35 85 GLU A CA 1
ATOM 644 C C . GLU A 1 85 ? 3.371 -15.605 -14.077 1 98.35 85 GLU A C 1
ATOM 646 O O . GLU A 1 85 ? 3.096 -16.648 -13.482 1 98.35 85 GLU A O 1
ATOM 651 N N . PHE A 1 86 ? 4.565 -15.203 -14.29 1 98.46 86 PHE A N 1
ATOM 652 C CA . PHE A 1 86 ? 5.705 -15.924 -13.736 1 98.46 86 PHE A CA 1
ATOM 653 C C . PHE A 1 86 ? 6.393 -15.099 -12.654 1 98.46 86 PHE A C 1
ATOM 655 O O . PHE A 1 86 ? 6.542 -13.883 -12.794 1 98.46 86 PHE A O 1
ATOM 662 N N . TYR A 1 87 ? 6.779 -15.782 -11.685 1 97.95 87 TYR A N 1
ATOM 663 C CA . TYR A 1 87 ? 7.394 -15.173 -10.511 1 97.95 87 TYR A CA 1
ATOM 664 C C . TYR A 1 87 ? 8.809 -15.699 -10.302 1 97.95 87 TYR A C 1
ATOM 666 O O . TYR A 1 87 ? 9.054 -16.902 -10.415 1 97.95 87 TYR A O 1
ATOM 674 N N . PHE A 1 88 ? 9.624 -14.833 -9.937 1 96.75 88 PHE A N 1
ATOM 675 C CA . PHE A 1 88 ? 11.035 -15.138 -9.732 1 96.75 88 PHE A CA 1
ATOM 676 C C . PHE A 1 88 ? 11.51 -14.621 -8.38 1 96.75 88 PHE A C 1
ATOM 678 O O . PHE A 1 88 ? 11.439 -13.421 -8.108 1 96.75 88 PHE A O 1
ATOM 685 N N . TYR A 1 89 ? 11.949 -15.531 -7.613 1 94.06 89 TYR A N 1
ATOM 686 C CA . TYR A 1 89 ? 12.322 -15.204 -6.242 1 94.06 89 TYR A CA 1
ATOM 687 C C . TYR A 1 89 ? 13.837 -15.157 -6.084 1 94.06 89 TYR A C 1
ATOM 689 O O . TYR A 1 89 ? 14.555 -15.961 -6.683 1 94.06 89 TYR A O 1
ATOM 697 N N . ASP A 1 90 ? 14.221 -14.26 -5.34 1 88.53 90 ASP A N 1
ATOM 698 C CA . ASP A 1 90 ? 15.598 -14.227 -4.856 1 88.53 90 ASP A CA 1
ATOM 699 C C . ASP A 1 90 ? 15.669 -13.663 -3.439 1 88.53 90 ASP A C 1
ATOM 701 O O . ASP A 1 90 ? 15.773 -12.449 -3.253 1 88.53 90 ASP A O 1
ATOM 705 N N . TYR A 1 91 ? 15.772 -14.547 -2.573 1 78.39 91 TYR A N 1
ATOM 706 C CA . TYR A 1 91 ? 15.701 -14.149 -1.171 1 78.39 91 TYR A CA 1
ATOM 707 C C . TYR A 1 91 ? 17.055 -13.657 -0.674 1 78.39 91 TYR A C 1
ATOM 709 O O . TYR A 1 91 ? 17.165 -13.145 0.442 1 78.39 91 TYR A O 1
ATOM 717 N N . ALA A 1 92 ? 18.034 -13.819 -1.6 1 72.25 92 ALA A N 1
ATOM 718 C CA . ALA A 1 92 ? 19.342 -13.273 -1.248 1 72.25 92 ALA A CA 1
ATOM 719 C C . ALA A 1 92 ? 19.398 -11.771 -1.511 1 72.25 92 ALA A C 1
ATOM 721 O O . ALA A 1 92 ? 20.416 -11.126 -1.248 1 72.25 92 ALA A O 1
ATOM 722 N N . ARG A 1 93 ? 18.422 -11.274 -1.999 1 64.74 93 ARG A N 1
ATOM 723 C CA . ARG A 1 93 ? 18.2 -9.841 -2.169 1 64.74 93 ARG A CA 1
ATOM 724 C C . ARG A 1 93 ? 19.332 -9.203 -2.968 1 64.74 93 ARG A C 1
ATOM 726 O O . ARG A 1 93 ? 19.312 -9.214 -4.2 1 64.74 93 ARG A O 1
ATOM 733 N N . LEU A 1 94 ? 20.433 -8.94 -2.327 1 63.29 94 LEU A N 1
ATOM 734 C CA . LEU A 1 94 ? 21.481 -8.21 -3.032 1 63.29 94 LEU A CA 1
ATOM 735 C C . LEU A 1 94 ? 22.498 -9.171 -3.638 1 63.29 94 LEU A C 1
ATOM 737 O O . LEU A 1 94 ? 23.224 -8.8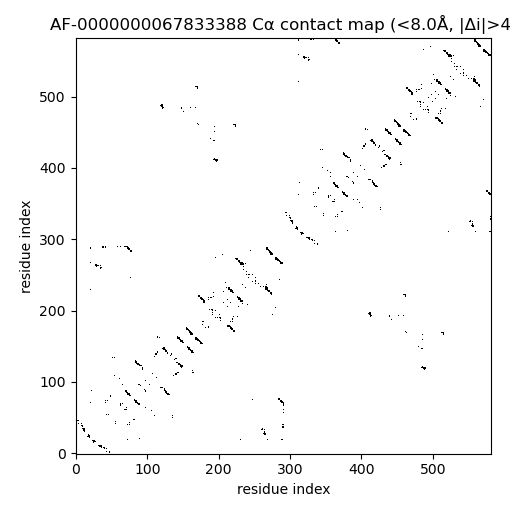09 -4.567 1 63.29 94 LEU A O 1
ATOM 741 N N . ASP A 1 95 ? 22.562 -10.379 -3.176 1 68.72 95 ASP A N 1
ATOM 742 C CA . ASP A 1 95 ? 23.408 -11.416 -3.76 1 68.72 95 ASP A CA 1
ATOM 743 C C . ASP A 1 95 ? 22.588 -12.369 -4.626 1 68.72 95 ASP A C 1
ATOM 745 O O . ASP A 1 95 ? 22.653 -13.588 -4.45 1 68.72 95 ASP A O 1
ATOM 749 N N . ARG A 1 96 ? 22.024 -11.763 -5.646 1 75.58 96 ARG A N 1
ATOM 750 C CA . ARG A 1 96 ? 20.957 -12.421 -6.394 1 75.58 96 ARG A CA 1
ATOM 751 C C . ARG A 1 96 ? 21.525 -13.439 -7.377 1 75.58 96 ARG A C 1
ATOM 753 O O . ARG A 1 96 ? 22.526 -13.173 -8.045 1 75.58 96 ARG A O 1
ATOM 760 N N . THR A 1 97 ? 20.903 -14.562 -7.358 1 80.39 97 THR A N 1
ATOM 761 C CA . THR A 1 97 ? 21.191 -15.562 -8.38 1 80.39 97 THR A CA 1
ATOM 762 C C . THR A 1 97 ? 20.121 -15.547 -9.468 1 80.39 97 THR A C 1
ATOM 764 O O . THR A 1 97 ? 20.38 -15.946 -10.606 1 80.39 97 THR A O 1
ATOM 767 N N . VAL A 1 98 ? 18.949 -15.108 -9.113 1 90.33 98 VAL A N 1
ATOM 768 C CA . VAL A 1 98 ? 17.848 -14.917 -10.052 1 90.33 98 VAL A CA 1
ATOM 769 C C . VAL A 1 98 ? 17.482 -13.437 -10.126 1 90.33 98 VAL A C 1
ATOM 771 O O . VAL A 1 98 ? 16.582 -12.977 -9.418 1 90.33 98 VAL A O 1
ATOM 774 N N . SER A 1 99 ? 18.209 -12.759 -10.995 1 92.02 99 SER A N 1
ATOM 775 C CA . SER A 1 99 ? 18.038 -11.314 -11.107 1 92.02 99 SER A CA 1
ATOM 776 C C . SER A 1 99 ? 17.113 -10.955 -12.265 1 92.02 99 SER A C 1
ATOM 778 O O . SER A 1 99 ? 16.879 -11.774 -13.156 1 92.02 99 SER A O 1
ATOM 780 N N . ILE A 1 100 ? 16.619 -9.797 -12.232 1 94.59 100 ILE A N 1
ATOM 781 C CA . ILE A 1 100 ? 15.807 -9.26 -13.318 1 94.59 100 ILE A CA 1
ATOM 782 C C . ILE A 1 100 ? 16.597 -9.305 -14.624 1 94.59 100 ILE A C 1
ATOM 784 O O . ILE A 1 100 ? 16.087 -9.76 -15.651 1 94.59 100 ILE A O 1
ATOM 788 N N . GLU A 1 101 ? 17.851 -8.928 -14.575 1 92.94 101 GLU A N 1
ATOM 789 C CA . GLU A 1 101 ? 18.709 -8.911 -15.756 1 92.94 101 GLU A CA 1
ATOM 790 C C . GLU A 1 101 ? 18.854 -10.308 -16.353 1 92.94 101 GLU A C 1
ATOM 792 O O . GLU A 1 101 ? 18.787 -10.477 -17.573 1 92.94 101 GLU A O 1
ATOM 797 N N . ARG A 1 102 ? 19.068 -11.24 -15.498 1 94.27 102 ARG A N 1
ATOM 798 C CA . ARG A 1 102 ? 19.254 -12.611 -15.96 1 94.27 102 ARG A CA 1
ATOM 799 C C . ARG A 1 102 ? 17.994 -13.135 -16.64 1 94.27 102 ARG A C 1
ATOM 801 O O . ARG A 1 102 ? 18.065 -13.727 -17.719 1 94.27 102 ARG A O 1
ATOM 808 N N . VAL A 1 103 ? 16.868 -12.923 -16.032 1 96.53 103 VAL A N 1
ATOM 809 C CA . VAL A 1 103 ? 15.609 -13.418 -16.578 1 96.53 103 VAL A CA 1
ATOM 810 C C . VAL A 1 103 ? 15.308 -12.717 -17.901 1 96.53 103 VAL A C 1
ATOM 812 O O . VAL A 1 103 ? 14.894 -13.357 -18.87 1 96.53 103 VAL A O 1
ATOM 815 N N . LEU A 1 104 ? 15.548 -11.432 -17.965 1 96.19 104 LEU A N 1
ATOM 816 C CA . LEU A 1 104 ? 15.291 -10.688 -19.194 1 96.19 104 LEU A CA 1
ATOM 817 C C . LEU A 1 104 ? 16.216 -11.152 -20.313 1 96.19 104 LEU A C 1
ATOM 819 O O . LEU A 1 104 ? 15.825 -11.164 -21.483 1 96.19 104 LEU A O 1
ATOM 823 N N . ALA A 1 105 ? 17.412 -11.489 -19.917 1 95.67 105 ALA A N 1
ATOM 824 C CA . ALA A 1 105 ? 18.339 -12.023 -20.912 1 95.67 105 ALA A CA 1
ATOM 825 C C . ALA A 1 105 ? 17.83 -13.343 -21.483 1 95.67 105 ALA A C 1
ATOM 827 O O . ALA A 1 105 ? 17.943 -13.591 -22.686 1 95.67 105 ALA A O 1
ATOM 828 N N . ILE A 1 106 ? 17.275 -14.17 -20.652 1 96.63 106 ILE A N 1
ATOM 829 C CA . ILE A 1 106 ? 16.718 -15.449 -21.081 1 96.63 106 ILE A CA 1
ATOM 830 C C . ILE A 1 106 ? 15.544 -15.209 -22.027 1 96.63 106 ILE A C 1
ATOM 832 O O . ILE A 1 106 ? 15.362 -15.945 -23 1 96.63 106 ILE A O 1
ATOM 836 N N . LEU A 1 107 ? 14.774 -14.16 -21.779 1 96.91 107 LEU A N 1
ATOM 837 C CA . LEU A 1 107 ? 13.523 -13.919 -22.49 1 96.91 107 LEU A CA 1
ATOM 838 C C . LEU A 1 107 ? 13.758 -13.066 -23.731 1 96.91 107 LEU A C 1
ATOM 840 O O . LEU A 1 107 ? 12.88 -12.957 -24.59 1 96.91 107 LEU A O 1
ATOM 844 N N . ALA A 1 108 ? 14.897 -12.504 -23.89 1 95.64 108 ALA A N 1
ATOM 845 C CA . ALA A 1 108 ? 15.216 -11.501 -24.903 1 95.64 108 ALA A CA 1
ATOM 846 C C . ALA A 1 108 ? 14.891 -12.014 -26.303 1 95.64 108 ALA A C 1
ATOM 848 O O . ALA A 1 108 ? 14.366 -11.272 -27.137 1 95.64 108 ALA A O 1
ATOM 849 N N . PRO A 1 109 ? 15.135 -13.267 -26.616 1 94.56 109 PRO A N 1
ATOM 850 C CA . PRO A 1 109 ? 14.843 -13.762 -27.963 1 94.56 109 PRO A CA 1
ATOM 851 C C . PRO A 1 109 ? 13.347 -13.814 -28.262 1 94.56 109 PRO A C 1
ATOM 853 O O . PRO A 1 109 ? 12.948 -13.89 -29.427 1 94.56 109 PRO A O 1
ATOM 856 N N . PHE A 1 110 ? 12.547 -13.796 -27.208 1 94.42 110 PHE A N 1
ATOM 857 C CA . PHE A 1 110 ? 11.106 -13.946 -27.375 1 94.42 110 PHE A CA 1
ATOM 858 C C . PHE A 1 110 ? 10.405 -12.597 -27.27 1 94.42 110 PHE A C 1
ATOM 860 O O . PHE A 1 110 ? 9.473 -12.315 -28.025 1 94.42 110 PHE A O 1
ATOM 867 N N . ALA A 1 111 ? 10.819 -11.857 -26.29 1 92.05 111 ALA A N 1
ATOM 868 C CA . ALA A 1 111 ? 10.185 -10.584 -25.96 1 92.05 111 ALA A CA 1
ATOM 869 C C . ALA A 1 111 ? 11.203 -9.591 -25.405 1 92.05 111 ALA A C 1
ATOM 871 O O . ALA A 1 111 ? 11.595 -9.682 -24.239 1 92.05 111 ALA A O 1
ATOM 872 N N . PRO A 1 112 ? 11.495 -8.67 -26.131 1 89.22 112 PRO A N 1
ATOM 873 C CA . PRO A 1 112 ? 12.435 -7.679 -25.602 1 89.22 112 PRO A CA 1
ATOM 874 C C . PRO A 1 112 ? 11.82 -6.806 -24.511 1 89.22 112 PRO A C 1
ATOM 876 O O . PRO A 1 112 ? 10.598 -6.645 -24.46 1 89.22 112 PRO A O 1
ATOM 879 N N . CYS A 1 113 ? 12.571 -6.389 -23.6 1 93.9 113 CYS A N 1
ATOM 880 C CA . CYS A 1 113 ? 12.189 -5.497 -22.51 1 93.9 113 CYS A CA 1
ATOM 881 C C . CYS A 1 113 ? 13.176 -4.343 -22.379 1 93.9 113 CYS A C 1
ATOM 883 O O . CYS A 1 113 ? 14.378 -4.564 -22.221 1 93.9 113 CYS A O 1
ATOM 885 N N . ASP A 1 114 ? 12.678 -3.14 -22.34 1 93.54 114 ASP A N 1
ATOM 886 C CA . ASP A 1 114 ? 13.552 -1.976 -22.236 1 93.54 114 ASP A CA 1
ATOM 887 C C . ASP A 1 114 ? 13.51 -1.382 -20.83 1 93.54 114 ASP A C 1
ATOM 889 O O . ASP A 1 114 ? 14.113 -0.338 -20.573 1 93.54 114 ASP A O 1
ATOM 893 N N . LEU A 1 115 ? 12.811 -2.036 -19.971 1 94.98 115 LEU A N 1
ATOM 894 C CA . LEU A 1 115 ? 12.715 -1.53 -18.607 1 94.98 115 LEU A CA 1
ATOM 895 C C . LEU A 1 115 ? 13.99 -1.829 -17.825 1 94.98 115 LEU A C 1
ATOM 897 O O . LEU A 1 115 ? 14.614 -2.873 -18.024 1 94.98 115 LEU A O 1
ATOM 901 N N . ARG A 1 116 ? 14.366 -0.907 -17.044 1 90.38 116 ARG A N 1
ATOM 902 C CA . ARG A 1 116 ? 15.551 -1.052 -16.205 1 90.38 116 ARG A CA 1
ATOM 903 C C . ARG A 1 116 ? 15.208 -0.847 -14.733 1 90.38 116 ARG A C 1
ATOM 905 O O . ARG A 1 116 ? 14.474 0.081 -14.385 1 90.38 116 ARG A O 1
ATOM 912 N N . TYR A 1 117 ? 15.56 -1.686 -13.92 1 91.44 117 TYR A N 1
ATOM 913 C CA . TYR A 1 117 ? 15.505 -1.592 -12.466 1 91.44 117 TYR A CA 1
ATOM 914 C C . TYR A 1 117 ? 16.903 -1.657 -11.862 1 91.44 117 TYR A C 1
ATOM 916 O O . TYR A 1 117 ? 17.644 -2.613 -12.098 1 91.44 117 TYR A O 1
ATOM 924 N N . ALA A 1 118 ? 17.3 -0.632 -11.173 1 86.13 118 ALA A N 1
ATOM 925 C CA . ALA A 1 118 ? 18.666 -0.55 -10.662 1 86.13 118 ALA A CA 1
ATOM 926 C C . ALA A 1 118 ? 18.998 -1.757 -9.789 1 86.13 118 ALA A C 1
ATOM 928 O O . ALA A 1 118 ? 18.231 -2.111 -8.891 1 86.13 118 ALA A O 1
ATOM 929 N N . GLY A 1 119 ? 20.121 -2.32 -9.959 1 82.77 119 GLY A N 1
ATOM 930 C CA . GLY A 1 119 ? 20.529 -3.515 -9.238 1 82.77 119 GLY A CA 1
ATOM 931 C C . GLY A 1 119 ? 20.668 -3.291 -7.744 1 82.77 119 GLY A C 1
ATOM 932 O O . GLY A 1 119 ? 20.54 -4.231 -6.956 1 82.77 119 GLY A O 1
ATOM 933 N N . GLY A 1 120 ? 20.859 -2.07 -7.376 1 84.69 120 GLY A N 1
ATOM 934 C CA . GLY A 1 120 ? 21.035 -1.751 -5.968 1 84.69 120 GLY A CA 1
ATOM 935 C C . GLY A 1 120 ? 19.723 -1.587 -5.225 1 84.69 120 GLY A C 1
ATOM 936 O O . GLY A 1 120 ? 19.708 -1.478 -3.997 1 84.69 120 GLY A O 1
ATOM 937 N N . ARG A 1 121 ? 18.652 -1.549 -5.998 1 87.34 121 ARG A N 1
ATOM 938 C CA . ARG A 1 121 ? 17.341 -1.446 -5.365 1 87.34 121 ARG A CA 1
ATOM 939 C C . ARG A 1 121 ? 16.866 -2.806 -4.865 1 87.34 121 ARG A C 1
ATOM 941 O O . ARG A 1 121 ? 17.039 -3.819 -5.546 1 87.34 121 ARG A O 1
ATOM 948 N N . PRO A 1 122 ? 16.264 -2.792 -3.796 1 86.55 122 PRO A N 1
ATOM 949 C CA . PRO A 1 122 ? 15.914 -4.074 -3.18 1 86.55 122 PRO A CA 1
ATOM 950 C C . PRO A 1 122 ? 14.638 -4.679 -3.761 1 86.55 122 PRO A C 1
ATOM 952 O O . PRO A 1 122 ? 13.73 -3.946 -4.161 1 86.55 122 PRO A O 1
ATOM 955 N N . TYR A 1 123 ? 14.632 -5.996 -3.832 1 90.59 123 TYR A N 1
ATOM 956 C CA . TYR A 1 123 ? 13.447 -6.82 -4.039 1 90.59 123 TYR A CA 1
ATOM 957 C C . TYR A 1 123 ? 13.716 -8.269 -3.651 1 90.59 123 TYR A C 1
ATOM 959 O O . TYR A 1 123 ? 14.868 -8.707 -3.623 1 90.59 123 TYR A O 1
ATOM 967 N N . PHE A 1 124 ? 12.716 -8.929 -3.289 1 90.84 124 PHE A N 1
ATOM 968 C CA . PHE A 1 124 ? 12.894 -10.352 -3.027 1 90.84 124 PHE A CA 1
ATOM 969 C C . PHE A 1 124 ? 12.244 -11.19 -4.121 1 90.84 124 PHE A C 1
ATOM 971 O O . PHE A 1 124 ? 12.459 -12.402 -4.193 1 90.84 124 PHE A O 1
ATOM 978 N N . MET A 1 125 ? 11.479 -10.464 -4.949 1 93.83 125 MET A N 1
ATOM 979 C CA . MET A 1 125 ? 10.798 -11.16 -6.037 1 93.83 125 MET A CA 1
ATOM 980 C C . MET A 1 125 ? 10.321 -10.175 -7.099 1 93.83 125 MET A C 1
ATOM 982 O O . MET A 1 125 ? 10.087 -9.002 -6.803 1 93.83 125 MET A O 1
ATOM 986 N N . PHE A 1 126 ? 10.183 -10.628 -8.258 1 95.52 126 PHE A N 1
ATOM 987 C CA . PHE A 1 126 ? 9.517 -9.884 -9.321 1 95.52 126 PHE A CA 1
ATOM 988 C C . PHE A 1 126 ? 8.721 -10.821 -10.221 1 95.52 126 PHE A C 1
ATOM 990 O O . PHE A 1 126 ? 8.896 -12.04 -10.167 1 95.52 126 PHE A O 1
ATOM 997 N N . SER A 1 127 ? 7.804 -10.274 -10.974 1 97.78 127 SER A N 1
ATOM 998 C CA . SER A 1 127 ? 6.985 -11.119 -11.837 1 97.78 127 SER A CA 1
ATOM 999 C C . SER A 1 127 ? 6.738 -10.454 -13.187 1 97.78 127 SER A C 1
ATOM 1001 O O . SER A 1 127 ? 6.935 -9.246 -13.336 1 97.78 127 SER A O 1
ATOM 1003 N N . LEU A 1 128 ? 6.361 -11.277 -14.145 1 97.71 128 LEU A N 1
ATOM 1004 C CA . LEU A 1 128 ? 6.074 -10.895 -15.523 1 97.71 128 LEU A CA 1
ATOM 1005 C C . LEU A 1 128 ? 4.8 -11.571 -16.02 1 97.71 128 LEU A C 1
ATOM 1007 O O . LEU A 1 128 ? 4.574 -12.753 -15.751 1 97.71 128 LEU A O 1
ATOM 1011 N N . ASP A 1 129 ? 4.042 -10.823 -16.711 1 97.52 129 ASP A N 1
ATOM 1012 C CA . ASP A 1 129 ? 2.827 -11.377 -17.3 1 97.52 129 ASP A CA 1
ATOM 1013 C C . ASP A 1 129 ? 3.086 -11.889 -18.715 1 97.52 129 ASP A C 1
ATOM 1015 O O . ASP A 1 129 ? 3.747 -11.219 -19.512 1 97.52 129 ASP A O 1
ATOM 1019 N N . PHE A 1 130 ? 2.539 -13.054 -18.989 1 97.04 130 PHE A N 1
ATOM 1020 C CA . PHE A 1 130 ? 2.643 -13.668 -20.307 1 97.04 130 PHE A CA 1
ATOM 1021 C C . PHE A 1 130 ? 1.261 -13.945 -20.886 1 97.04 130 PHE A C 1
ATOM 1023 O O . PHE A 1 130 ? 0.355 -14.373 -20.167 1 97.04 130 PHE A O 1
ATOM 1030 N N . ASP A 1 131 ? 1.121 -13.601 -22.089 1 95.85 131 ASP A N 1
ATOM 1031 C CA . ASP A 1 131 ? -0.097 -13.876 -22.845 1 95.85 131 ASP A CA 1
ATOM 1032 C C . ASP A 1 131 ? 0.214 -14.104 -24.323 1 95.85 131 ASP A C 1
ATOM 1034 O O . ASP A 1 131 ? 1.378 -14.079 -24.728 1 95.85 131 ASP A O 1
ATOM 1038 N N . ASP A 1 132 ? -0.754 -14.364 -25.034 1 94.52 132 ASP A N 1
ATOM 1039 C CA . ASP A 1 132 ? -0.573 -14.686 -26.447 1 94.52 132 ASP A CA 1
ATOM 1040 C C . ASP A 1 132 ? -0.018 -13.489 -27.216 1 94.52 132 ASP A C 1
ATOM 1042 O O . ASP A 1 132 ? 0.761 -13.656 -28.156 1 94.52 132 ASP A O 1
ATOM 1046 N N . ALA A 1 133 ? -0.499 -12.355 -26.831 1 94.94 133 ALA A N 1
ATOM 1047 C CA . ALA A 1 133 ? -0.013 -11.158 -27.513 1 94.94 133 ALA A CA 1
ATOM 1048 C C . ALA A 1 133 ? 1.5 -11.022 -27.369 1 94.94 133 ALA A C 1
ATOM 1050 O O . ALA A 1 133 ? 2.189 -10.647 -28.321 1 94.94 133 ALA A O 1
ATOM 1051 N N . LEU A 1 134 ? 2.03 -11.332 -26.224 1 94.97 134 LEU A N 1
ATOM 1052 C CA . LEU A 1 134 ? 3.473 -11.311 -26.008 1 94.97 134 LEU A CA 1
ATOM 1053 C C . LEU A 1 134 ? 4.165 -12.374 -26.855 1 94.97 134 LEU A C 1
ATOM 1055 O O . LEU A 1 134 ? 5.157 -12.087 -27.529 1 94.97 134 LEU A O 1
ATOM 1059 N N . ALA A 1 135 ? 3.601 -13.535 -26.824 1 94.01 135 ALA A N 1
ATOM 1060 C CA . ALA A 1 135 ? 4.185 -14.665 -27.544 1 94.01 135 ALA A CA 1
ATOM 1061 C C . ALA A 1 135 ? 4.221 -14.398 -29.046 1 94.01 135 ALA A C 1
ATOM 1063 O O . ALA A 1 135 ? 5.164 -14.798 -29.732 1 94.01 135 ALA A O 1
ATOM 1064 N N . ARG A 1 136 ? 3.269 -13.637 -29.52 1 94.02 136 ARG A N 1
ATOM 1065 C CA . ARG A 1 136 ? 3.158 -13.363 -30.949 1 94.02 136 ARG A CA 1
ATOM 1066 C C . ARG A 1 136 ? 3.965 -12.127 -31.333 1 94.02 136 ARG A C 1
ATOM 1068 O O . ARG A 1 136 ? 4.015 -11.752 -32.506 1 94.02 136 ARG A O 1
ATOM 1075 N N . GLY A 1 137 ? 4.47 -11.48 -30.349 1 91.88 137 GLY A N 1
ATOM 1076 C CA . GLY A 1 137 ? 5.257 -10.288 -30.624 1 91.88 137 GLY A CA 1
ATOM 1077 C C . GLY A 1 137 ? 4.41 -9.044 -30.812 1 91.88 137 GLY A C 1
ATOM 1078 O O . GLY A 1 137 ? 4.866 -8.058 -31.395 1 91.88 137 GLY A O 1
ATOM 1079 N N . GLU A 1 138 ? 3.186 -9.145 -30.394 1 93.76 138 GLU A N 1
ATOM 1080 C CA . GLU A 1 138 ? 2.281 -8.009 -30.541 1 93.76 138 GLU A CA 1
ATOM 1081 C C . GLU A 1 138 ? 2.516 -6.971 -29.446 1 93.76 138 GLU A C 1
ATOM 1083 O O . GLU A 1 138 ? 2.069 -5.828 -29.562 1 93.76 138 GLU A O 1
ATOM 1088 N N . ARG A 1 139 ? 3.152 -7.4 -28.357 1 91.92 139 ARG A N 1
ATOM 1089 C CA . ARG A 1 139 ? 3.61 -6.481 -27.32 1 91.92 139 ARG A CA 1
ATOM 1090 C C . ARG A 1 139 ? 4.947 -6.931 -26.741 1 91.92 139 ARG A C 1
ATOM 1092 O O . ARG A 1 139 ? 5.343 -8.087 -26.906 1 91.92 139 ARG A O 1
ATOM 1099 N N . SER A 1 140 ? 5.599 -6.068 -26.07 1 93.96 140 SER A N 1
ATOM 1100 C CA . SER A 1 140 ? 6.842 -6.356 -25.362 1 93.96 140 SER A CA 1
ATOM 1101 C C . SER A 1 140 ? 6.597 -6.545 -23.869 1 93.96 140 SER A C 1
ATOM 1103 O O . SER A 1 140 ? 5.454 -6.493 -23.41 1 93.96 140 SER A O 1
ATOM 1105 N N . LEU A 1 141 ? 7.604 -6.95 -23.22 1 96.1 141 LEU A N 1
ATOM 1106 C CA . LEU A 1 141 ? 7.553 -6.887 -21.763 1 96.1 141 LEU A CA 1
ATOM 1107 C C . LEU A 1 141 ? 7.588 -5.441 -21.28 1 96.1 141 LEU A C 1
ATOM 1109 O O . LEU A 1 141 ? 8.664 -4.858 -21.131 1 96.1 141 LEU A O 1
ATOM 1113 N N . ASP A 1 142 ? 6.442 -4.947 -21.009 1 96.62 142 ASP A N 1
ATOM 1114 C CA . ASP A 1 142 ? 6.319 -3.51 -20.788 1 96.62 142 ASP A CA 1
ATOM 1115 C C . ASP A 1 142 ? 6.008 -3.204 -19.324 1 96.62 142 ASP A C 1
ATOM 1117 O O . ASP A 1 142 ? 5.757 -2.051 -18.965 1 96.62 142 ASP A O 1
ATOM 1121 N N . ARG A 1 143 ? 6.063 -4.265 -18.548 1 97.03 143 ARG A N 1
ATOM 1122 C CA . ARG A 1 143 ? 5.818 -4.069 -17.123 1 97.03 143 ARG A CA 1
ATOM 1123 C C . ARG A 1 143 ? 6.511 -5.146 -16.295 1 97.03 143 ARG A C 1
ATOM 1125 O O . ARG A 1 143 ? 6.474 -6.327 -16.647 1 97.03 143 ARG A O 1
ATOM 1132 N N . LEU A 1 144 ? 7.132 -4.756 -15.269 1 97.63 144 LEU A N 1
ATOM 1133 C CA . LEU A 1 144 ? 7.653 -5.619 -14.215 1 97.63 144 LEU A CA 1
ATOM 1134 C C . LEU A 1 144 ? 6.951 -5.343 -12.89 1 97.63 144 LEU A C 1
ATOM 1136 O O . LEU A 1 144 ? 6.731 -4.184 -12.529 1 97.63 144 LEU A O 1
ATOM 1140 N N . ASN A 1 145 ? 6.529 -6.332 -12.248 1 97.63 145 ASN A N 1
ATOM 1141 C CA . ASN A 1 145 ? 6.028 -6.199 -10.884 1 97.63 145 ASN A CA 1
ATOM 1142 C C . ASN A 1 145 ? 7.103 -6.544 -9.857 1 97.63 145 ASN A C 1
ATOM 1144 O O . ASN A 1 145 ? 7.533 -7.695 -9.765 1 97.63 145 ASN A O 1
ATOM 1148 N N . ILE A 1 146 ? 7.523 -5.56 -9.114 1 96.02 146 ILE A N 1
ATOM 1149 C CA . ILE A 1 146 ? 8.614 -5.687 -8.154 1 96.02 146 ILE A CA 1
ATOM 1150 C C . ILE A 1 146 ? 8.047 -5.829 -6.743 1 96.02 146 ILE A C 1
ATOM 1152 O O . ILE A 1 146 ? 7.159 -5.072 -6.345 1 96.02 146 ILE A O 1
ATOM 1156 N N . TYR A 1 147 ? 8.552 -6.777 -6.023 1 94.19 147 TYR A N 1
ATOM 1157 C CA . TYR A 1 147 ? 8.083 -7.002 -4.66 1 94.19 147 TYR A CA 1
ATOM 1158 C C . TYR A 1 147 ? 9.203 -6.77 -3.653 1 94.19 147 TYR A C 1
ATOM 1160 O O . TYR A 1 147 ? 10.274 -7.371 -3.757 1 94.19 147 TYR A O 1
ATOM 1168 N N . VAL A 1 148 ? 8.906 -5.936 -2.715 1 91.88 148 VAL A N 1
ATOM 1169 C CA . VAL A 1 148 ? 9.852 -5.575 -1.664 1 91.88 148 VAL A CA 1
ATOM 1170 C C . VAL A 1 148 ? 9.307 -6.009 -0.306 1 91.88 148 VAL A C 1
ATOM 1172 O O . VAL A 1 148 ? 8.098 -5.95 -0.068 1 91.88 148 VAL A O 1
ATOM 1175 N N . GLY A 1 149 ? 10.217 -6.467 0.503 1 88.82 149 GLY A N 1
ATOM 1176 C CA . GLY A 1 149 ? 9.798 -6.847 1.843 1 88.82 149 GLY A CA 1
ATOM 1177 C C . GLY A 1 149 ? 9.336 -5.669 2.68 1 88.82 149 GLY A C 1
ATOM 1178 O O . GLY A 1 149 ? 9.791 -4.541 2.48 1 88.82 149 GLY A O 1
ATOM 1179 N N . ASN A 1 150 ? 8.429 -5.851 3.556 1 86.62 150 ASN A N 1
ATOM 1180 C CA . ASN A 1 150 ? 7.931 -4.88 4.525 1 86.62 150 ASN A CA 1
ATOM 1181 C C . ASN A 1 150 ? 8.092 -5.383 5.956 1 86.62 150 ASN A C 1
ATOM 1183 O O . ASN A 1 150 ? 7.55 -6.43 6.315 1 86.62 150 ASN A O 1
ATOM 1187 N N . PRO A 1 151 ? 9.018 -4.687 6.723 1 75.7 151 PRO A N 1
ATOM 1188 C CA . PRO A 1 151 ? 9.264 -5.182 8.08 1 75.7 151 PRO A CA 1
ATOM 1189 C C . PRO A 1 151 ? 8.012 -5.159 8.953 1 75.7 151 PRO A C 1
ATOM 1191 O O . PRO A 1 151 ? 7.09 -4.38 8.696 1 75.7 151 PRO A O 1
ATOM 1194 N N . GLY A 1 152 ? 7.966 -5.946 10.232 1 58.46 152 GLY A N 1
ATOM 1195 C CA . GLY A 1 152 ? 6.991 -5.835 11.305 1 58.46 152 GLY A CA 1
ATOM 1196 C C . GLY A 1 152 ? 6.124 -7.07 11.455 1 58.46 152 GLY A C 1
ATOM 1197 O O . GLY A 1 152 ? 5.43 -7.23 12.461 1 58.46 152 GLY A O 1
ATOM 1198 N N . SER A 1 153 ? 5.525 -7.558 10.315 1 50.7 153 SER A N 1
ATOM 1199 C CA . SER A 1 153 ? 4.603 -8.651 10.605 1 50.7 153 SER A CA 1
ATOM 1200 C C . SER A 1 153 ? 5.351 -9.96 10.835 1 50.7 153 SER A C 1
ATOM 1202 O O . SER A 1 153 ? 6.492 -10.114 10.394 1 50.7 153 SER A O 1
ATOM 1204 N N . SER A 1 154 ? 4.915 -10.53 11.801 1 45.64 154 SER A N 1
ATOM 1205 C CA . SER A 1 154 ? 5.483 -11.85 12.054 1 45.64 154 SER A CA 1
ATOM 1206 C C . SER A 1 154 ? 5.683 -12.624 10.756 1 45.64 154 SER A C 1
ATOM 1208 O O . SER A 1 154 ? 6.682 -13.328 10.594 1 45.64 154 SER A O 1
ATOM 1210 N N . VAL A 1 155 ? 4.588 -12.63 9.952 1 45.01 155 VAL A N 1
ATOM 1211 C CA . VAL A 1 155 ? 4.751 -13.275 8.654 1 45.01 155 VAL A CA 1
ATOM 1212 C C . VAL A 1 155 ? 4.878 -12.216 7.562 1 45.01 155 VAL A C 1
ATOM 1214 O O . VAL A 1 155 ? 4.145 -11.224 7.562 1 45.01 155 VAL A O 1
ATOM 1217 N N . SER A 1 156 ? 5.794 -12.131 6.798 1 60.9 156 SER A N 1
ATOM 1218 C CA . SER A 1 156 ? 6.35 -11.295 5.739 1 60.9 156 SER A CA 1
ATOM 1219 C C . SER A 1 156 ? 5.266 -10.458 5.069 1 60.9 156 SER A C 1
ATOM 1221 O O . SER A 1 156 ? 4.085 -10.81 5.116 1 60.9 156 SER A O 1
ATOM 1223 N N . SER A 1 157 ? 5.218 -9.215 5.079 1 77.19 157 SER A N 1
ATOM 1224 C CA . SER A 1 157 ? 4.456 -8.364 4.171 1 77.19 157 SER A CA 1
ATOM 1225 C C . SER A 1 157 ? 5.306 -7.917 2.987 1 77.19 157 SER A C 1
ATOM 1227 O O . SER A 1 157 ? 6.534 -7.873 3.079 1 77.19 157 SER A O 1
ATOM 1229 N N . GLY A 1 158 ? 4.535 -7.915 1.893 1 90.09 158 GLY A N 1
ATOM 1230 C CA . GLY A 1 158 ? 5.213 -7.488 0.68 1 90.09 158 GLY A CA 1
ATOM 1231 C C . GLY A 1 158 ? 4.575 -6.272 0.035 1 90.09 158 GLY A C 1
ATOM 1232 O O . GLY A 1 158 ? 3.349 -6.143 0.019 1 90.09 158 GLY A O 1
ATOM 1233 N N . LEU A 1 159 ? 5.374 -5.389 -0.33 1 93.69 159 LEU A N 1
ATOM 1234 C CA . LEU A 1 159 ? 4.965 -4.252 -1.147 1 93.69 159 LEU A CA 1
ATOM 1235 C C . LEU A 1 159 ? 5.194 -4.535 -2.627 1 93.69 159 LEU A C 1
ATOM 1237 O O . LEU A 1 159 ? 6.259 -5.022 -3.013 1 93.69 159 LEU A O 1
ATOM 1241 N N . SER A 1 160 ? 4.235 -4.269 -3.35 1 96.1 160 SER A N 1
ATOM 1242 C CA . SER A 1 160 ? 4.369 -4.493 -4.785 1 96.1 160 SER A CA 1
ATOM 1243 C C . SER A 1 160 ? 4.393 -3.174 -5.551 1 96.1 160 SER A C 1
ATOM 1245 O O . SER A 1 160 ? 3.59 -2.279 -5.28 1 96.1 160 SER A O 1
ATOM 1247 N N . TYR A 1 161 ? 5.288 -3.053 -6.49 1 96.24 161 TYR A N 1
ATOM 1248 C CA . TYR A 1 161 ? 5.434 -1.899 -7.37 1 96.24 161 TYR A CA 1
ATOM 1249 C C . TYR A 1 161 ? 5.362 -2.316 -8.834 1 96.24 161 TYR A C 1
ATOM 1251 O O . TYR A 1 161 ? 5.905 -3.355 -9.217 1 96.24 161 TYR A O 1
ATOM 1259 N N . GLY A 1 162 ? 4.681 -1.55 -9.572 1 97.23 162 GLY A N 1
ATOM 1260 C CA . GLY A 1 162 ? 4.733 -1.717 -11.015 1 97.23 162 GLY A CA 1
ATOM 1261 C C . GLY A 1 162 ? 5.761 -0.824 -11.683 1 97.23 162 GLY A C 1
ATOM 1262 O O . GLY A 1 162 ? 5.763 0.392 -11.476 1 97.23 162 GLY A O 1
ATOM 1263 N N . LEU A 1 163 ? 6.681 -1.408 -12.409 1 97.16 163 LEU A N 1
ATOM 1264 C CA . LEU A 1 163 ? 7.647 -0.658 -13.204 1 97.16 163 LEU A CA 1
ATOM 1265 C C . LEU A 1 163 ? 7.243 -0.637 -14.674 1 97.16 163 LEU A C 1
ATOM 1267 O O . LEU A 1 163 ? 7.087 -1.692 -15.294 1 97.16 163 LEU A O 1
ATOM 1271 N N . THR A 1 164 ? 7.012 0.472 -15.22 1 96.97 164 THR A N 1
ATOM 1272 C CA . THR A 1 164 ? 6.739 0.694 -16.635 1 96.97 164 THR A CA 1
ATOM 1273 C C . THR A 1 164 ? 7.633 1.798 -17.193 1 96.97 164 THR A C 1
ATOM 1275 O O . THR A 1 164 ? 8.507 2.31 -16.49 1 96.97 164 THR A O 1
ATOM 1278 N N . ALA A 1 165 ? 7.353 2.107 -18.434 1 95.23 165 ALA A N 1
ATOM 1279 C CA . ALA A 1 165 ? 8.111 3.191 -19.054 1 95.23 165 ALA A CA 1
ATOM 1280 C C . ALA A 1 165 ? 7.872 4.512 -18.327 1 95.23 165 ALA A C 1
ATOM 1282 O O . ALA A 1 165 ? 8.726 5.402 -18.348 1 95.23 165 ALA A O 1
ATOM 1283 N N . ASP A 1 166 ? 6.734 4.604 -17.594 1 92.93 166 ASP A N 1
ATOM 1284 C CA . ASP A 1 166 ? 6.362 5.835 -16.902 1 92.93 166 ASP A CA 1
ATOM 1285 C C . ASP A 1 166 ? 6.983 5.89 -15.508 1 92.93 166 ASP A C 1
ATOM 1287 O O . ASP A 1 166 ? 6.887 6.909 -14.82 1 92.93 166 ASP A O 1
ATOM 1291 N N . GLY A 1 167 ? 7.598 4.801 -15.108 1 91.98 167 GLY A N 1
ATOM 1292 C CA . GLY A 1 167 ? 8.266 4.8 -13.816 1 91.98 167 GLY A CA 1
ATOM 1293 C C . GLY A 1 167 ? 7.725 3.75 -12.865 1 91.98 167 GLY A C 1
ATOM 1294 O O . GLY A 1 167 ? 7.044 2.814 -13.288 1 91.98 167 GLY A O 1
ATOM 1295 N N . LEU A 1 168 ? 8.154 3.87 -11.699 1 94.56 168 LEU A N 1
ATOM 1296 C CA . LEU A 1 168 ? 7.82 2.934 -10.631 1 94.56 168 LEU A CA 1
ATOM 1297 C C . LEU A 1 168 ? 6.651 3.451 -9.8 1 94.56 168 LEU A C 1
ATOM 1299 O O . LEU A 1 168 ? 6.647 4.611 -9.381 1 94.56 168 LEU A O 1
ATOM 1303 N N . VAL A 1 169 ? 5.636 2.613 -9.606 1 95.69 169 VAL A N 1
ATOM 1304 C CA . VAL A 1 169 ? 4.447 3.03 -8.869 1 95.69 169 VAL A CA 1
ATOM 1305 C C . VAL A 1 169 ? 4.086 1.972 -7.829 1 95.69 169 VAL A C 1
ATOM 1307 O O . VAL A 1 169 ? 4.007 0.783 -8.147 1 95.69 169 VAL A O 1
ATOM 1310 N N . PHE A 1 170 ? 3.838 2.378 -6.58 1 95.41 170 PHE A N 1
ATOM 1311 C CA . PHE A 1 170 ? 3.349 1.483 -5.539 1 95.41 170 PHE A CA 1
ATOM 1312 C C . PHE A 1 170 ? 1.935 1.008 -5.854 1 95.41 170 PHE A C 1
ATOM 1314 O O . PHE A 1 170 ? 1.044 1.821 -6.11 1 95.41 170 PHE A O 1
ATOM 1321 N N . ASP A 1 171 ? 1.677 -0.335 -5.746 1 96.02 171 ASP A N 1
ATOM 1322 C CA . ASP A 1 171 ? 0.415 -0.873 -6.243 1 96.02 171 ASP A CA 1
ATOM 1323 C C . ASP A 1 171 ? -0.339 -1.614 -5.14 1 96.02 171 ASP A C 1
ATOM 1325 O O . ASP A 1 171 ? -1.53 -1.377 -4.928 1 96.02 171 ASP A O 1
ATOM 1329 N N . ASN A 1 172 ? 0.346 -2.516 -4.514 1 95.92 172 ASN A N 1
ATOM 1330 C CA . ASN A 1 172 ? -0.371 -3.468 -3.673 1 95.92 172 ASN A CA 1
ATOM 1331 C C . ASN A 1 172 ? 0.372 -3.733 -2.367 1 95.92 172 ASN A C 1
ATOM 1333 O O . ASN A 1 172 ? 1.588 -3.551 -2.291 1 95.92 172 ASN A O 1
ATOM 1337 N N . LEU A 1 173 ? -0.366 -4.159 -1.43 1 94.12 173 LEU A N 1
ATOM 1338 C CA . LEU A 1 173 ? 0.138 -4.639 -0.148 1 94.12 173 LEU A CA 1
ATOM 1339 C C . LEU A 1 173 ? -0.321 -6.069 0.115 1 94.12 173 LEU A C 1
ATOM 1341 O O . LEU A 1 173 ? -1.512 -6.372 0.012 1 94.12 173 LEU A O 1
ATOM 1345 N N . TYR A 1 174 ? 0.623 -6.907 0.415 1 94.28 174 TYR A N 1
ATOM 1346 C CA . TYR A 1 174 ? 0.322 -8.297 0.74 1 94.28 174 TYR A CA 1
ATOM 1347 C C . TYR A 1 174 ? 0.684 -8.609 2.187 1 94.28 174 TYR A C 1
ATOM 1349 O O . TYR A 1 174 ? 1.789 -8.296 2.639 1 94.28 174 TYR A O 1
ATOM 1357 N N . SER A 1 175 ? -0.204 -9.24 2.863 1 92.58 175 SER A N 1
ATOM 1358 C CA . SER A 1 175 ? 0.02 -9.682 4.236 1 92.58 175 SER A CA 1
ATOM 1359 C C . SER A 1 175 ? -0.114 -11.196 4.358 1 92.58 175 SER A C 1
ATOM 1361 O O . SER A 1 175 ? -1.112 -11.773 3.921 1 92.58 175 SER A O 1
ATOM 1363 N N . PHE A 1 176 ? 0.833 -11.788 4.947 1 93.4 176 PHE A N 1
ATOM 1364 C CA . PHE A 1 176 ? 0.893 -13.241 5.06 1 93.4 176 PHE A CA 1
ATOM 1365 C C . PHE A 1 176 ? 0.554 -13.688 6.477 1 93.4 176 PHE A C 1
ATOM 1367 O O . PHE A 1 176 ? 1.024 -13.094 7.45 1 93.4 176 PHE A O 1
ATOM 1374 N N . PHE A 1 177 ? -0.23 -14.759 6.564 1 93.23 177 PHE A N 1
ATOM 1375 C CA . PHE A 1 177 ? -0.659 -15.269 7.86 1 93.23 177 PHE A CA 1
ATOM 1376 C C . PHE A 1 177 ? -0.582 -16.791 7.896 1 93.23 177 PHE A C 1
ATOM 1378 O O . PHE A 1 177 ? -0.848 -17.454 6.891 1 93.23 177 PHE A O 1
ATOM 1385 N N . ASP A 1 178 ? -0.194 -17.252 8.985 1 94.22 178 ASP A N 1
ATOM 1386 C CA . ASP A 1 178 ? -0.392 -18.676 9.236 1 94.22 178 ASP A CA 1
ATOM 1387 C C . ASP A 1 178 ? -1.877 -19.009 9.368 1 94.22 178 ASP A C 1
ATOM 1389 O O . ASP A 1 178 ? -2.551 -18.513 10.273 1 94.22 178 ASP A O 1
ATOM 1393 N N . ALA A 1 179 ? -2.329 -19.856 8.548 1 95.37 179 ALA A N 1
ATOM 1394 C CA . ALA A 1 179 ? -3.767 -20.101 8.465 1 95.37 179 ALA A CA 1
ATOM 1395 C C . ALA A 1 179 ? -4.3 -20.689 9.768 1 95.37 179 ALA A C 1
ATOM 1397 O O . ALA A 1 179 ? -5.399 -20.344 10.208 1 95.37 179 ALA A O 1
ATOM 1398 N N . ALA A 1 180 ? -3.555 -21.553 10.335 1 94.35 180 ALA A N 1
ATOM 1399 C CA . ALA A 1 180 ? -4.027 -22.265 11.52 1 94.35 180 ALA A CA 1
ATOM 1400 C C . ALA A 1 180 ? -3.909 -21.393 12.767 1 94.35 180 ALA A C 1
ATOM 1402 O O . ALA A 1 180 ? -4.793 -21.407 13.627 1 94.35 180 ALA A O 1
ATOM 1403 N N . ARG A 1 181 ? -2.907 -20.541 12.907 1 94.52 181 ARG A N 1
ATOM 1404 C CA . ARG A 1 181 ? -2.573 -19.878 14.164 1 94.52 181 ARG A CA 1
ATOM 1405 C C . ARG A 1 181 ? -3.093 -18.445 14.181 1 94.52 181 ARG A C 1
ATOM 1407 O O . ARG A 1 181 ? -3.21 -17.834 15.245 1 94.52 181 ARG A O 1
ATOM 1414 N N . GLU A 1 182 ? -3.448 -17.93 13.004 1 93.36 182 GLU A N 1
ATOM 1415 C CA . GLU A 1 182 ? -3.714 -16.495 12.966 1 93.36 182 GLU A CA 1
ATOM 1416 C C . GLU A 1 182 ? -5.065 -16.201 12.32 1 93.36 182 GLU A C 1
ATOM 1418 O O . GLU A 1 182 ? -5.193 -15.257 11.537 1 93.36 182 GLU A O 1
ATOM 1423 N N . ARG A 1 183 ? -6.018 -16.995 12.616 1 93.41 183 ARG A N 1
ATOM 1424 C CA . ARG A 1 183 ? -7.336 -16.876 12 1 93.41 183 ARG A CA 1
ATOM 1425 C C . ARG A 1 183 ? -7.958 -15.516 12.297 1 93.41 183 ARG A C 1
ATOM 1427 O O . ARG A 1 183 ? -8.534 -14.884 11.408 1 93.41 183 ARG A O 1
ATOM 1434 N N . ASP A 1 184 ? -7.868 -15.06 13.497 1 92.45 184 ASP A N 1
ATOM 1435 C CA . ASP A 1 184 ? -8.445 -13.774 13.876 1 92.45 184 ASP A CA 1
ATOM 1436 C C . ASP A 1 184 ? -7.758 -12.626 13.139 1 92.45 184 ASP A C 1
ATOM 1438 O O . ASP A 1 184 ? -8.417 -11.68 12.703 1 92.45 184 ASP A O 1
ATOM 1442 N N . ALA A 1 185 ? -6.456 -12.719 12.998 1 91.46 185 ALA A N 1
ATOM 1443 C CA . ALA A 1 185 ? -5.703 -11.69 12.287 1 91.46 185 ALA A CA 1
ATOM 1444 C C . ALA A 1 185 ? -6.073 -11.662 10.807 1 91.46 185 ALA A C 1
ATOM 1446 O O . ALA A 1 185 ? -6.128 -10.593 10.194 1 91.46 185 ALA A O 1
ATOM 1447 N N . ILE A 1 186 ? -6.312 -12.817 10.306 1 93.97 186 ILE A N 1
ATOM 1448 C CA . ILE A 1 186 ? -6.734 -12.917 8.913 1 93.97 186 ILE A CA 1
ATOM 1449 C C . ILE A 1 186 ? -8.068 -12.197 8.725 1 93.97 186 ILE A C 1
ATOM 1451 O O . ILE A 1 186 ? -8.217 -11.383 7.811 1 93.97 186 ILE A O 1
ATOM 1455 N N . ALA A 1 187 ? -8.947 -12.505 9.586 1 92.26 187 ALA A N 1
ATOM 1456 C CA . ALA A 1 187 ? -10.271 -11.892 9.514 1 92.26 187 ALA A CA 1
ATOM 1457 C C . ALA A 1 187 ? -10.182 -10.376 9.665 1 92.26 187 ALA A C 1
ATOM 1459 O O . ALA A 1 187 ? -10.825 -9.632 8.921 1 92.26 187 ALA A O 1
ATOM 1460 N N . ALA A 1 188 ? -9.442 -9.932 10.569 1 89.64 188 ALA A N 1
ATOM 1461 C CA . ALA A 1 188 ? -9.267 -8.501 10.805 1 89.64 188 ALA A CA 1
ATOM 1462 C C . ALA A 1 188 ? -8.663 -7.814 9.584 1 89.64 188 ALA A C 1
ATOM 1464 O O . ALA A 1 188 ? -9.117 -6.74 9.181 1 89.64 188 ALA A O 1
ATOM 1465 N N . LYS A 1 189 ? -7.685 -8.403 8.994 1 91.57 189 LYS A N 1
ATOM 1466 C CA . LYS A 1 189 ? -7.039 -7.813 7.825 1 91.57 189 LYS A CA 1
ATOM 1467 C C . LYS A 1 189 ? -7.977 -7.814 6.621 1 91.57 189 LYS A C 1
ATOM 1469 O O . LYS A 1 189 ? -8.008 -6.852 5.851 1 91.57 189 LYS A O 1
ATOM 1474 N N . ALA A 1 190 ? -8.683 -8.899 6.473 1 91.34 190 ALA A N 1
ATOM 1475 C CA . ALA A 1 190 ? -9.629 -8.991 5.364 1 91.34 190 ALA A CA 1
ATOM 1476 C C . ALA A 1 190 ? -10.691 -7.899 5.457 1 91.34 190 ALA A C 1
ATOM 1478 O O . ALA A 1 190 ? -11.197 -7.428 4.436 1 91.34 190 ALA A O 1
ATOM 1479 N N . ALA A 1 191 ? -10.908 -7.457 6.647 1 87.65 191 ALA A N 1
ATOM 1480 C CA . ALA A 1 191 ? -11.926 -6.434 6.873 1 87.65 191 ALA A CA 1
ATOM 1481 C C . ALA A 1 191 ? -11.358 -5.036 6.651 1 87.65 191 ALA A C 1
ATOM 1483 O O . ALA A 1 191 ? -12.107 -4.06 6.571 1 87.65 191 ALA A O 1
ATOM 1484 N N . CYS A 1 192 ? -10.123 -4.953 6.515 1 87.58 192 CYS A N 1
ATOM 1485 C CA . CYS A 1 192 ? -9.449 -3.675 6.31 1 87.58 192 CYS A CA 1
ATOM 1486 C C . CYS A 1 192 ? -9.496 -3.264 4.843 1 87.58 192 CYS A C 1
ATOM 1488 O O . CYS A 1 192 ? -8.506 -3.405 4.123 1 87.58 192 CYS A O 1
ATOM 1490 N N . SER A 1 193 ? -10.555 -2.739 4.472 1 88.12 193 SER A N 1
ATOM 1491 C CA . SER A 1 193 ? -10.725 -2.342 3.078 1 88.12 193 SER A CA 1
ATOM 1492 C C . SER A 1 193 ? -11.694 -1.171 2.951 1 88.12 193 SER A C 1
ATOM 1494 O O . SER A 1 193 ? -12.701 -1.112 3.66 1 88.12 193 SER A O 1
ATOM 1496 N N . ALA A 1 194 ? -11.32 -0.329 2.106 1 89.14 194 ALA A N 1
ATOM 1497 C CA . ALA A 1 194 ? -12.21 0.795 1.828 1 89.14 194 ALA A CA 1
ATOM 1498 C C . ALA A 1 194 ? -13.316 0.392 0.857 1 89.14 194 ALA A C 1
ATOM 1500 O O . ALA A 1 194 ? -14.246 1.164 0.61 1 89.14 194 ALA A O 1
ATOM 1501 N N . HIS A 1 195 ? -13.247 -0.822 0.389 1 88.42 195 HIS A N 1
ATOM 1502 C CA . HIS A 1 195 ? -14.137 -1.238 -0.689 1 88.42 195 HIS A CA 1
ATOM 1503 C C . HIS A 1 195 ? -15.429 -1.832 -0.138 1 88.42 195 HIS A C 1
ATOM 1505 O O . HIS A 1 195 ? -16.412 -1.978 -0.868 1 88.42 195 HIS A O 1
ATOM 1511 N N . PHE A 1 196 ? -15.378 -2.171 1.194 1 85.2 196 PHE A N 1
ATOM 1512 C CA . PHE A 1 196 ? -16.515 -2.937 1.691 1 85.2 196 PHE A CA 1
ATOM 1513 C C . PHE A 1 196 ? -17.171 -2.228 2.87 1 85.2 196 PHE A C 1
ATOM 1515 O O . PHE A 1 196 ? -16.494 -1.558 3.653 1 85.2 196 PHE A O 1
ATOM 1522 N N . ASP A 1 197 ? -18.475 -2.535 2.833 1 82.94 197 ASP A N 1
ATOM 1523 C CA . ASP A 1 197 ? -19.203 -2.164 4.043 1 82.94 197 ASP A CA 1
ATOM 1524 C C . ASP A 1 197 ? -18.965 -3.178 5.16 1 82.94 197 ASP A C 1
ATOM 1526 O O . ASP A 1 197 ? -18.936 -4.386 4.913 1 82.94 197 ASP A O 1
ATOM 1530 N N . LEU A 1 198 ? -18.756 -2.716 6.285 1 79.52 198 LEU A N 1
ATOM 1531 C CA . LEU A 1 198 ? -18.436 -3.615 7.388 1 79.52 198 LEU A CA 1
ATOM 1532 C C . LEU A 1 198 ? -19.698 -4.27 7.94 1 79.52 198 LEU A C 1
ATOM 1534 O O . LEU A 1 198 ? -19.702 -5.467 8.236 1 79.52 198 LEU A O 1
ATOM 1538 N N . PRO A 1 199 ? -20.724 -3.45 7.942 1 77.13 199 PRO A N 1
ATOM 1539 C CA . PRO A 1 199 ? -21.916 -4.129 8.458 1 77.13 199 PRO A CA 1
ATOM 1540 C C . PRO A 1 199 ? -22.368 -5.285 7.568 1 77.13 199 PRO A C 1
ATOM 1542 O O . PRO A 1 199 ? -22.522 -5.112 6.356 1 77.13 199 PRO A O 1
ATOM 1545 N N . GLY A 1 200 ? -22.389 -6.455 8.077 1 74.21 200 GLY A N 1
ATOM 1546 C CA . GLY A 1 200 ? -22.875 -7.621 7.357 1 74.21 200 GLY A CA 1
ATOM 1547 C C . GLY A 1 200 ? -21.816 -8.268 6.484 1 74.21 200 GLY A C 1
ATOM 1548 O O . GLY A 1 200 ? -22.137 -9.049 5.586 1 74.21 200 GLY A O 1
ATOM 1549 N N . LEU A 1 201 ? -20.625 -7.728 6.562 1 80.88 201 LEU A N 1
ATOM 1550 C CA . LEU A 1 201 ? -19.553 -8.335 5.781 1 80.88 201 LEU A CA 1
ATOM 1551 C C . LEU A 1 201 ? -19.525 -9.847 5.98 1 80.88 201 LEU A C 1
ATOM 1553 O O . LEU A 1 201 ? -19.491 -10.327 7.115 1 80.88 201 LEU A O 1
ATOM 1557 N N . ASP A 1 202 ? -19.681 -10.54 4.897 1 86.65 202 ASP A N 1
ATOM 1558 C CA . ASP A 1 202 ? -19.582 -11.996 4.914 1 86.65 202 ASP A CA 1
ATOM 1559 C C . ASP A 1 202 ? -18.143 -12.451 4.678 1 86.65 202 ASP A C 1
ATOM 1561 O O . ASP A 1 202 ? -17.733 -12.663 3.535 1 86.65 202 ASP A O 1
ATOM 1565 N N . LEU A 1 203 ? -17.465 -12.676 5.674 1 90.06 203 LEU A N 1
ATOM 1566 C CA . LEU A 1 203 ? -16.057 -13.05 5.593 1 90.06 203 LEU A CA 1
ATOM 1567 C C . LEU A 1 203 ? -15.891 -14.396 4.896 1 90.06 203 LEU A C 1
ATOM 1569 O O . LEU A 1 203 ? -14.876 -14.639 4.24 1 90.06 203 LEU A O 1
ATOM 1573 N 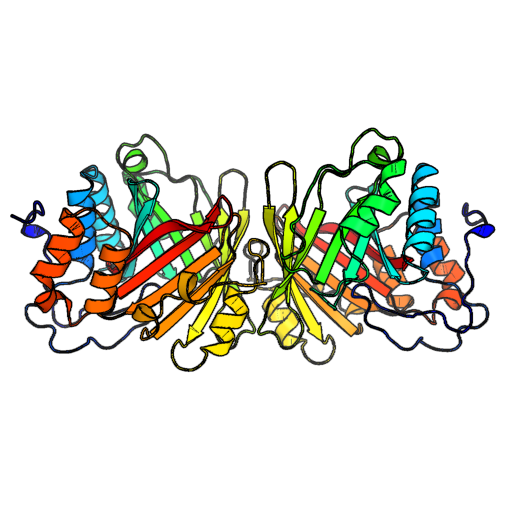N . ASP A 1 204 ? -16.903 -15.182 4.987 1 90.32 204 ASP A N 1
ATOM 1574 C CA . ASP A 1 204 ? -16.824 -16.501 4.368 1 90.32 204 ASP A CA 1
ATOM 1575 C C . ASP A 1 204 ? -16.859 -16.396 2.845 1 90.32 204 ASP A C 1
ATOM 1577 O O . ASP A 1 204 ? -16.394 -17.297 2.144 1 90.32 204 ASP A O 1
ATOM 1581 N N . ALA A 1 205 ? -17.421 -15.311 2.386 1 90.75 205 ALA A N 1
ATOM 1582 C CA . ALA A 1 205 ? -17.439 -15.09 0.942 1 90.75 205 ALA A CA 1
ATOM 1583 C C . ALA A 1 205 ? -16.042 -14.771 0.418 1 90.75 205 ALA A C 1
ATOM 1585 O O . ALA A 1 205 ? -15.751 -14.984 -0.761 1 90.75 205 ALA A O 1
ATOM 1586 N N . MET A 1 206 ? -15.218 -14.324 1.324 1 92.37 206 MET A N 1
ATOM 1587 C CA . MET A 1 206 ? -13.843 -13.981 0.974 1 92.37 206 MET A CA 1
ATOM 1588 C C . MET A 1 206 ? -12.881 -15.084 1.402 1 92.37 206 MET A C 1
ATOM 1590 O O . MET A 1 206 ? -12.038 -15.519 0.615 1 92.37 206 MET A O 1
ATOM 1594 N N . LEU A 1 207 ? -13.149 -15.413 2.67 1 95.46 207 LEU A N 1
ATOM 1595 C CA . LEU A 1 207 ? -12.313 -16.452 3.261 1 95.46 207 LEU A CA 1
ATOM 1596 C C . LEU A 1 207 ? -12.977 -17.819 3.139 1 95.46 207 LEU A C 1
ATOM 1598 O O . LEU A 1 207 ? -13.513 -18.343 4.118 1 95.46 207 LEU A O 1
ATOM 1602 N N . TRP A 1 208 ? -12.958 -18.401 2.086 1 96.35 208 TRP A N 1
ATOM 1603 C CA . TRP A 1 208 ? -13.626 -19.662 1.782 1 96.35 208 TRP A CA 1
ATOM 1604 C C . TRP A 1 208 ? -13.282 -20.725 2.821 1 96.35 208 TRP A C 1
ATOM 1606 O O . TRP A 1 208 ? -12.16 -21.238 2.844 1 96.35 208 TRP A O 1
ATOM 1616 N N . PRO A 1 209 ? -14.206 -21.13 3.582 1 94.41 209 PRO A N 1
ATOM 1617 C CA . PRO A 1 209 ? -13.936 -22.076 4.667 1 94.41 209 PRO A CA 1
ATOM 1618 C C . PRO A 1 209 ? -13.282 -23.366 4.176 1 94.41 209 PRO A C 1
ATOM 1620 O O . PRO A 1 209 ? -12.427 -23.93 4.864 1 94.41 209 PRO A O 1
ATOM 1623 N N . GLU A 1 210 ? -13.62 -23.828 3.032 1 94.38 210 GLU A N 1
ATOM 1624 C CA . GLU A 1 210 ? -13.112 -25.091 2.504 1 94.38 210 GLU A CA 1
ATOM 1625 C C . GLU A 1 210 ? -11.62 -24.999 2.196 1 94.38 210 GLU A C 1
ATOM 1627 O O . GLU A 1 210 ? -10.949 -26.021 2.041 1 94.38 210 GLU A O 1
ATOM 1632 N N . LEU A 1 211 ? -11.129 -23.764 2.074 1 97.49 211 LEU A N 1
ATOM 1633 C CA . LEU A 1 211 ? -9.724 -23.58 1.726 1 97.49 211 LEU A CA 1
ATOM 1634 C C . LEU A 1 211 ? -8.911 -23.167 2.949 1 97.49 211 LEU A C 1
ATOM 1636 O O . LEU A 1 211 ? -7.682 -23.095 2.887 1 97.49 211 LEU A O 1
ATOM 1640 N N . MET A 1 212 ? -9.529 -22.968 4.069 1 95.7 212 MET A N 1
ATOM 1641 C CA . MET A 1 212 ? -8.871 -22.396 5.241 1 95.7 212 MET A CA 1
ATOM 1642 C C . MET A 1 212 ? -8.053 -23.452 5.976 1 95.7 212 MET A C 1
ATOM 1644 O O . MET A 1 212 ? -7.328 -23.135 6.92 1 95.7 212 MET A O 1
ATOM 1648 N N . ARG A 1 213 ? -8.103 -24.671 5.546 1 94.72 213 ARG A N 1
ATOM 1649 C CA . ARG A 1 213 ? -7.183 -25.675 6.07 1 94.72 213 ARG A CA 1
ATOM 1650 C C . ARG A 1 213 ? -5.852 -25.638 5.327 1 94.72 213 ARG A C 1
ATOM 1652 O O . ARG A 1 213 ? -5.07 -26.589 5.394 1 94.72 213 ARG A O 1
ATOM 1659 N N . CYS A 1 214 ? -5.559 -24.588 4.74 1 97.38 214 CYS A N 1
ATOM 1660 C CA . CYS A 1 214 ? -4.313 -24.367 4.015 1 97.38 214 CYS A CA 1
ATOM 1661 C C . CYS A 1 214 ? -3.183 -24.004 4.971 1 97.38 214 CYS A C 1
ATOM 1663 O O . CYS A 1 214 ? -3.372 -23.998 6.189 1 97.38 214 CYS A O 1
ATOM 1665 N N . GLY A 1 215 ? -2.021 -23.81 4.455 1 96.23 215 GLY A N 1
ATOM 1666 C CA . GLY A 1 215 ? -0.868 -23.465 5.272 1 96.23 215 GLY A CA 1
ATOM 1667 C C . GLY A 1 215 ? -0.766 -21.981 5.565 1 96.23 215 GLY A C 1
ATOM 1668 O O . GLY A 1 215 ? -0.574 -21.581 6.716 1 96.23 215 GLY A O 1
ATOM 1669 N N . VAL A 1 216 ? -0.939 -21.215 4.518 1 96.06 216 VAL A N 1
ATOM 1670 C CA . VAL A 1 216 ? -0.747 -19.771 4.607 1 96.06 216 VAL A CA 1
ATOM 1671 C C . VAL A 1 216 ? -1.894 -19.052 3.901 1 96.06 216 VAL A C 1
ATOM 1673 O O . VAL A 1 216 ? -2.336 -19.476 2.831 1 96.06 216 VAL A O 1
ATOM 1676 N N . VAL A 1 217 ? -2.367 -18.04 4.499 1 96.77 217 VAL A N 1
ATOM 1677 C CA . VAL A 1 217 ? -3.336 -17.148 3.87 1 96.77 217 VAL A CA 1
ATOM 1678 C C . VAL A 1 217 ? -2.697 -15.783 3.624 1 96.77 217 VAL A C 1
ATOM 1680 O O . VAL A 1 217 ? -2.015 -15.243 4.498 1 96.77 217 VAL A O 1
ATOM 1683 N N . VAL A 1 218 ? -2.874 -15.334 2.439 1 96.29 218 VAL A N 1
ATOM 1684 C CA . VAL A 1 218 ? -2.376 -14.006 2.095 1 96.29 218 VAL A CA 1
ATOM 1685 C C . VAL A 1 218 ? -3.55 -13.071 1.812 1 96.29 218 VAL A C 1
ATOM 1687 O O . VAL A 1 218 ? -4.406 -13.374 0.977 1 96.29 218 VAL A O 1
ATOM 1690 N N . VAL A 1 219 ? -3.627 -11.998 2.499 1 95.11 219 VAL A N 1
ATOM 1691 C CA . VAL A 1 219 ? -4.619 -10.956 2.255 1 95.11 219 VAL A CA 1
ATOM 1692 C C . VAL A 1 219 ? -3.954 -9.755 1.587 1 95.11 219 VAL A C 1
ATOM 1694 O O . VAL A 1 219 ? -2.919 -9.272 2.053 1 95.11 219 VAL A O 1
ATOM 1697 N N . ALA A 1 220 ? -4.569 -9.344 0.515 1 96.06 220 ALA A N 1
ATOM 1698 C CA . ALA A 1 220 ? -3.935 -8.283 -0.263 1 96.06 220 ALA A CA 1
ATOM 1699 C C . ALA A 1 220 ? -4.858 -7.076 -0.399 1 96.06 220 ALA A C 1
ATOM 1701 O O . ALA A 1 220 ? -6.049 -7.226 -0.684 1 96.06 220 ALA A O 1
ATOM 1702 N N . ASN A 1 221 ? -4.408 -5.897 -0.103 1 94.81 221 ASN A N 1
ATOM 1703 C CA . ASN A 1 221 ? -4.989 -4.647 -0.581 1 94.81 221 ASN A CA 1
ATOM 1704 C C . ASN A 1 221 ? -4.387 -4.224 -1.918 1 94.81 221 ASN A C 1
ATOM 1706 O O . ASN A 1 221 ? -3.21 -3.868 -1.989 1 94.81 221 ASN A O 1
ATOM 1710 N N . LYS A 1 222 ? -5.167 -4.271 -2.901 1 96.14 222 LYS A N 1
ATOM 1711 C CA . LYS A 1 222 ? -4.694 -3.926 -4.239 1 96.14 222 LYS A CA 1
ATOM 1712 C C . LYS A 1 222 ? -5.257 -2.582 -4.691 1 96.14 222 LYS A C 1
ATOM 1714 O O . LYS A 1 222 ? -6.131 -2.015 -4.031 1 96.14 222 LYS A O 1
ATOM 1719 N N . ARG A 1 223 ? -4.736 -2.123 -5.769 1 94 223 ARG A N 1
ATOM 1720 C CA . ARG A 1 223 ? -5.009 -0.768 -6.238 1 94 223 ARG A CA 1
ATOM 1721 C C . ARG A 1 223 ? -6.506 -0.545 -6.426 1 94 223 ARG A C 1
ATOM 1723 O O . ARG A 1 223 ? -7.056 0.45 -5.949 1 94 223 ARG A O 1
ATOM 1730 N N . LEU A 1 224 ? -7.199 -1.564 -7.036 1 93.03 224 LEU A N 1
ATOM 1731 C CA . LEU A 1 224 ? -8.589 -1.342 -7.418 1 93.03 224 LEU A CA 1
ATOM 1732 C C . LEU A 1 224 ? -9.503 -2.375 -6.768 1 93.03 224 LEU A C 1
ATOM 1734 O O . LEU A 1 224 ? -10.715 -2.37 -6.997 1 93.03 224 LEU A O 1
ATOM 1738 N N . CYS A 1 225 ? -8.91 -3.272 -6.031 1 94.7 225 CYS A N 1
ATOM 1739 C CA . CYS A 1 225 ? -9.652 -4.349 -5.386 1 94.7 225 CYS A CA 1
ATOM 1740 C C . CYS A 1 225 ? -8.836 -4.978 -4.263 1 94.7 225 CYS A C 1
ATOM 1742 O O . CYS A 1 225 ? -7.762 -4.481 -3.917 1 94.7 225 CYS A O 1
ATOM 1744 N N . ASP A 1 226 ? -9.332 -5.987 -3.679 1 95.23 226 ASP A N 1
ATOM 1745 C CA . ASP A 1 226 ? -8.598 -6.78 -2.697 1 95.23 226 ASP A CA 1
ATOM 1746 C C . ASP A 1 226 ? -8.47 -8.233 -3.149 1 95.23 226 ASP A C 1
ATOM 1748 O O . ASP A 1 226 ? -9.02 -8.617 -4.183 1 95.23 226 ASP A O 1
ATOM 1752 N N . GLY A 1 227 ? -7.643 -8.93 -2.489 1 96.86 227 GLY A N 1
ATOM 1753 C CA . GLY A 1 227 ? -7.428 -10.326 -2.837 1 96.86 227 GLY A CA 1
ATOM 1754 C C . GLY A 1 227 ? -7.143 -11.204 -1.633 1 96.86 227 GLY A C 1
ATOM 1755 O O . GLY A 1 227 ? -6.723 -10.711 -0.585 1 96.86 227 GLY A O 1
ATOM 1756 N N . VAL A 1 228 ? -7.438 -12.45 -1.794 1 97.71 228 VAL A N 1
ATOM 1757 C CA . VAL A 1 228 ? -7.076 -13.47 -0.815 1 97.71 228 VAL A CA 1
ATOM 1758 C C . VAL A 1 228 ? -6.482 -14.683 -1.527 1 97.71 228 VAL A C 1
ATOM 1760 O O . VAL A 1 228 ? -6.992 -15.112 -2.565 1 97.71 228 VAL A O 1
ATOM 1763 N N . TYR A 1 229 ? -5.471 -15.17 -0.971 1 98.18 229 TYR A N 1
ATOM 1764 C CA . TYR A 1 229 ? -4.753 -16.311 -1.528 1 98.18 229 TYR A CA 1
ATOM 1765 C C . TYR A 1 229 ? -4.552 -17.395 -0.477 1 98.18 229 TYR A C 1
ATOM 1767 O O . TYR A 1 229 ? -4.28 -17.096 0.688 1 98.18 229 TYR A O 1
ATOM 1775 N N . PHE A 1 230 ? -4.701 -18.56 -0.886 1 98.46 230 PHE A N 1
ATOM 1776 C CA . PHE A 1 230 ? -4.54 -19.738 -0.042 1 98.46 230 PHE A CA 1
ATOM 1777 C C . PHE A 1 230 ? -3.369 -20.588 -0.519 1 98.46 230 PHE A C 1
ATOM 1779 O O . PHE A 1 230 ? -3.382 -21.102 -1.639 1 98.46 230 PHE A O 1
ATOM 1786 N N . SER A 1 231 ? -2.438 -20.685 0.315 1 98.15 231 SER A N 1
ATOM 1787 C CA . SER A 1 231 ? -1.237 -21.434 -0.04 1 98.15 231 SER A CA 1
ATOM 1788 C C . SER A 1 231 ? -1.225 -22.806 0.627 1 98.15 231 SER A C 1
ATOM 1790 O O . SER A 1 231 ? -1.606 -22.939 1.791 1 98.15 231 SER A O 1
ATOM 1792 N N . ARG A 1 232 ? -0.834 -23.781 -0.146 1 98.28 232 ARG A N 1
ATOM 1793 C CA . ARG A 1 232 ? -0.65 -25.153 0.316 1 98.28 232 ARG A CA 1
ATOM 1794 C C . ARG A 1 232 ? -1.988 -25.799 0.66 1 98.28 232 ARG A C 1
ATOM 1796 O O . ARG A 1 232 ? -2.147 -26.372 1.74 1 98.28 232 ARG A O 1
ATOM 1803 N N . VAL A 1 233 ? -2.816 -25.733 -0.243 1 98.14 233 VAL A N 1
ATOM 1804 C CA . VAL A 1 233 ? -4.069 -26.474 -0.143 1 98.14 233 VAL A CA 1
ATOM 1805 C C . VAL A 1 233 ? -3.901 -27.86 -0.763 1 98.14 233 VAL A C 1
ATOM 1807 O O . VAL A 1 233 ? -3.092 -28.045 -1.675 1 98.14 233 VAL A O 1
ATOM 1810 N N . GLY A 1 234 ? -4.602 -28.829 -0.308 1 97.37 234 GLY A N 1
ATOM 1811 C CA . GLY A 1 234 ? -4.56 -30.163 -0.886 1 97.37 234 GLY A CA 1
ATOM 1812 C C . GLY A 1 234 ? -5.312 -30.268 -2.2 1 97.37 234 GLY A C 1
ATOM 1813 O O . GLY A 1 234 ? -5.976 -29.317 -2.618 1 97.37 234 GLY A O 1
ATOM 1814 N N . ILE A 1 235 ? -5.256 -31.423 -2.802 1 97.8 235 ILE A N 1
ATOM 1815 C CA . ILE A 1 235 ? -5.833 -31.659 -4.121 1 97.8 235 ILE A CA 1
ATOM 1816 C C . ILE A 1 235 ? -7.344 -31.44 -4.07 1 97.8 235 ILE A C 1
ATOM 1818 O O . ILE A 1 235 ? -7.934 -30.918 -5.019 1 97.8 235 ILE A O 1
ATOM 1822 N N . ASP A 1 236 ? -7.978 -31.747 -2.979 1 97.56 236 ASP A N 1
ATOM 1823 C CA . ASP A 1 236 ? -9.419 -31.546 -2.859 1 97.56 236 ASP A CA 1
ATOM 1824 C C . ASP A 1 236 ? -9.764 -30.06 -2.799 1 97.56 236 ASP A C 1
ATOM 1826 O O . ASP A 1 236 ? -10.8 -29.636 -3.316 1 97.56 236 ASP A O 1
ATOM 1830 N N . GLY A 1 237 ? -8.907 -29.314 -2.144 1 98.02 237 GLY A N 1
ATOM 1831 C CA . GLY A 1 237 ? -9.085 -27.871 -2.138 1 98.02 237 GLY A CA 1
ATOM 1832 C C . GLY A 1 237 ? -8.964 -27.249 -3.517 1 98.02 237 GLY A C 1
ATOM 1833 O O . GLY A 1 237 ? -9.744 -26.364 -3.874 1 98.02 237 GLY A O 1
ATOM 1834 N N . LEU A 1 238 ? -7.988 -27.766 -4.292 1 98.46 238 LEU A N 1
ATOM 1835 C CA . LEU A 1 238 ? -7.835 -27.267 -5.655 1 98.46 238 LEU A CA 1
ATOM 1836 C C . LEU A 1 238 ? -9.079 -27.566 -6.486 1 98.46 238 LEU A C 1
ATOM 1838 O O . LEU A 1 238 ? -9.573 -26.695 -7.206 1 98.46 238 LEU A O 1
ATOM 1842 N N . ILE A 1 239 ? -9.528 -28.766 -6.364 1 98.28 239 ILE A N 1
ATOM 1843 C CA . ILE A 1 239 ? -10.712 -29.17 -7.113 1 98.28 239 ILE A CA 1
ATOM 1844 C C . ILE A 1 239 ? -11.899 -28.295 -6.714 1 98.28 239 ILE A C 1
ATOM 1846 O O . ILE A 1 239 ? -12.615 -27.779 -7.576 1 98.28 239 ILE A O 1
ATOM 1850 N N . ALA A 1 240 ? -12.086 -28.061 -5.433 1 97.83 240 ALA A N 1
ATOM 1851 C CA . ALA A 1 240 ? -13.171 -27.216 -4.942 1 97.83 240 ALA A CA 1
ATOM 1852 C C . ALA A 1 240 ? -13.049 -25.795 -5.486 1 97.83 240 ALA A C 1
ATOM 1854 O O . ALA A 1 240 ? -14.05 -25.176 -5.852 1 97.83 240 ALA A O 1
ATOM 1855 N N . PHE A 1 241 ? -11.895 -25.329 -5.529 1 98.44 241 PHE A N 1
ATOM 1856 C CA . PHE A 1 241 ? -11.605 -23.99 -6.027 1 98.44 241 PHE A CA 1
ATOM 1857 C C . PHE A 1 241 ? -11.994 -23.862 -7.495 1 98.44 241 PHE A C 1
ATOM 1859 O O . PHE A 1 241 ? -12.701 -22.928 -7.876 1 98.44 241 PHE A O 1
ATOM 1866 N N . LEU A 1 242 ? -11.541 -24.773 -8.297 1 98.39 242 LEU A N 1
ATOM 1867 C CA . LEU A 1 242 ? -11.806 -24.757 -9.731 1 98.39 242 LEU A CA 1
ATOM 1868 C C . LEU A 1 242 ? -13.298 -24.901 -10.01 1 98.39 242 LEU A C 1
ATOM 1870 O O . LEU A 1 242 ? -13.834 -24.239 -10.902 1 98.39 242 LEU A O 1
ATOM 1874 N N . ASP A 1 243 ? -13.948 -25.698 -9.195 1 97.84 243 ASP A N 1
ATOM 1875 C CA . ASP A 1 243 ? -15.381 -25.92 -9.366 1 97.84 243 ASP A CA 1
ATOM 1876 C C . ASP A 1 243 ? -16.178 -24.67 -8.998 1 97.84 243 ASP A C 1
ATOM 1878 O O . ASP A 1 243 ? -17.066 -24.252 -9.744 1 97.84 243 ASP A O 1
ATOM 1882 N N . ARG A 1 244 ? -15.828 -24.118 -7.895 1 97.09 244 ARG A N 1
ATOM 1883 C CA . ARG A 1 244 ? -16.556 -22.955 -7.398 1 97.09 244 ARG A CA 1
ATOM 1884 C C . ARG A 1 244 ? -16.49 -21.802 -8.394 1 97.09 244 ARG A C 1
ATOM 1886 O O . ARG A 1 244 ? -17.452 -21.044 -8.538 1 97.09 244 ARG A O 1
ATOM 1893 N N . LEU A 1 245 ? -15.4 -21.719 -9.069 1 97.35 245 LEU A N 1
ATOM 1894 C CA . LEU A 1 245 ? -15.189 -20.594 -9.974 1 97.35 245 LEU A CA 1
ATOM 1895 C C . LEU A 1 245 ? -15.516 -20.985 -11.412 1 97.35 245 LEU A C 1
ATOM 1897 O O . LEU A 1 245 ? -15.245 -20.224 -12.343 1 97.35 245 LEU A O 1
ATOM 1901 N N . ALA A 1 246 ? -15.995 -22.168 -11.607 1 96.56 246 ALA A N 1
ATOM 1902 C CA . ALA A 1 246 ? -16.446 -22.65 -12.91 1 96.56 246 ALA A CA 1
ATOM 1903 C C . ALA A 1 246 ? -15.338 -22.531 -13.952 1 96.56 246 ALA A C 1
ATOM 1905 O O . ALA A 1 246 ? -15.552 -21.982 -15.036 1 96.56 246 ALA A O 1
ATOM 1906 N N . TYR A 1 247 ? -14.144 -22.95 -13.552 1 97.85 247 TYR A N 1
ATOM 1907 C CA . TYR A 1 247 ? -13.072 -23.011 -14.539 1 97.85 247 TYR A CA 1
ATOM 1908 C C . TYR A 1 247 ? -13.491 -23.839 -15.748 1 97.85 247 TYR A C 1
ATOM 1910 O O . TYR A 1 247 ? -14.432 -24.633 -15.669 1 97.85 247 TYR A O 1
ATOM 1918 N N . PRO A 1 248 ? -12.811 -23.708 -16.858 1 95.82 248 PRO A N 1
ATOM 1919 C CA . PRO A 1 248 ? -13.158 -24.496 -18.042 1 95.82 248 PRO A CA 1
ATOM 1920 C C . PRO A 1 248 ? -13.198 -25.997 -17.761 1 95.82 248 PRO A C 1
ATOM 1922 O O . PRO A 1 248 ? -12.342 -26.517 -17.041 1 95.82 248 PRO A O 1
ATOM 1925 N N . PRO A 1 249 ? -14.131 -26.706 -18.316 1 96.15 249 PRO A N 1
ATOM 1926 C CA . PRO A 1 249 ? -14.293 -28.135 -18.038 1 96.15 249 PRO A CA 1
ATOM 1927 C C . PRO A 1 249 ? -13.016 -28.934 -18.287 1 96.15 249 PRO A C 1
ATOM 1929 O O . PRO A 1 249 ? -12.694 -29.846 -17.52 1 96.15 249 PRO A O 1
ATOM 1932 N N . ALA A 1 250 ? -12.32 -28.536 -19.283 1 94.84 250 ALA A N 1
ATOM 1933 C CA . ALA A 1 250 ? -11.102 -29.272 -19.611 1 94.84 250 ALA A CA 1
ATOM 1934 C C . ALA A 1 250 ? -10.11 -29.235 -18.453 1 94.84 250 ALA A C 1
ATOM 1936 O O . ALA A 1 250 ? -9.437 -30.23 -18.172 1 94.84 250 ALA A O 1
ATOM 1937 N N . ILE A 1 251 ? -10.043 -28.115 -17.799 1 95.73 251 ILE A N 1
ATOM 1938 C CA . ILE A 1 251 ? -9.132 -27.958 -16.67 1 95.73 251 ILE A CA 1
ATOM 1939 C C . ILE A 1 251 ? -9.647 -28.76 -15.477 1 95.73 251 ILE A C 1
ATOM 1941 O O . ILE A 1 251 ? -8.902 -29.539 -14.877 1 95.73 251 ILE A O 1
ATOM 1945 N N . ARG A 1 252 ? -10.869 -28.622 -15.139 1 97.11 252 ARG A N 1
ATOM 1946 C CA . ARG A 1 252 ? -11.467 -29.314 -14.001 1 97.11 252 ARG A CA 1
ATOM 1947 C C . ARG A 1 252 ? -11.385 -30.827 -14.176 1 97.11 252 ARG A C 1
ATOM 1949 O O . ARG A 1 252 ? -11.01 -31.545 -13.247 1 97.11 252 ARG A O 1
ATOM 1956 N N . ASP A 1 253 ? -11.691 -31.287 -15.387 1 96.17 253 ASP A N 1
ATOM 1957 C CA . ASP A 1 253 ? -11.701 -32.72 -15.664 1 96.17 253 ASP A CA 1
ATOM 1958 C C . ASP A 1 253 ? -10.299 -33.312 -15.546 1 96.17 253 ASP A C 1
ATOM 1960 O O . ASP A 1 253 ? -10.127 -34.413 -15.019 1 96.17 253 ASP A O 1
ATOM 1964 N N . PHE A 1 254 ? -9.376 -32.59 -16.022 1 95.37 254 PHE A N 1
ATOM 1965 C CA . PHE A 1 254 ? -7.999 -33.061 -15.929 1 95.37 254 PHE A CA 1
ATOM 1966 C C . PHE A 1 254 ? -7.582 -33.231 -14.473 1 95.37 254 PHE A C 1
ATOM 1968 O O . PHE A 1 254 ? -7.032 -34.268 -14.096 1 95.37 254 PHE A O 1
ATOM 1975 N N . VAL A 1 255 ? -7.818 -32.206 -13.649 1 97.11 255 VAL A N 1
ATOM 1976 C CA . VAL A 1 255 ? -7.41 -32.24 -12.249 1 97.11 255 VAL A CA 1
ATOM 1977 C C . VAL A 1 255 ? -8.142 -33.367 -11.524 1 97.11 255 VAL A C 1
ATOM 1979 O O . VAL A 1 255 ? -7.543 -34.094 -10.728 1 97.11 255 VAL A O 1
ATOM 1982 N N . ARG A 1 256 ? -9.363 -33.592 -11.861 1 97.23 256 ARG A N 1
ATOM 1983 C CA . ARG A 1 256 ? -10.131 -34.666 -11.239 1 97.23 256 ARG A CA 1
ATOM 1984 C C . ARG A 1 256 ? -9.604 -36.033 -11.664 1 97.23 256 ARG A C 1
ATOM 1986 O O . ARG A 1 256 ? -9.46 -36.934 -10.835 1 97.23 256 ARG A O 1
ATOM 1993 N N . SER A 1 257 ? -9.369 -36.128 -12.924 1 96.15 257 SER A N 1
ATOM 1994 C CA . SER A 1 257 ? -8.911 -37.412 -13.447 1 96.15 257 SER A CA 1
ATOM 1995 C C . SER A 1 257 ? -7.53 -37.768 -12.906 1 96.15 257 SER A C 1
ATOM 1997 O O . SER A 1 257 ? -7.219 -38.945 -12.711 1 96.15 257 SER A O 1
ATOM 1999 N N . GLU A 1 258 ? -6.756 -36.764 -12.669 1 96.41 258 GLU A N 1
ATOM 2000 C CA . GLU A 1 258 ? -5.388 -36.995 -12.216 1 96.41 258 GLU A CA 1
ATOM 2001 C C . GLU A 1 258 ? -5.27 -36.818 -10.704 1 96.41 258 GLU A C 1
ATOM 2003 O O . GLU A 1 258 ? -4.168 -36.65 -10.178 1 96.41 258 GLU A O 1
ATOM 2008 N N . ARG A 1 259 ? -6.326 -36.774 -10.027 1 97.31 259 ARG A N 1
ATOM 2009 C CA . ARG A 1 259 ? -6.376 -36.51 -8.593 1 97.31 259 ARG A CA 1
ATOM 2010 C C . ARG A 1 259 ? -5.355 -37.36 -7.844 1 97.31 259 ARG A C 1
ATOM 2012 O O . ARG A 1 259 ? -4.603 -36.847 -7.012 1 97.31 259 ARG A O 1
ATOM 2019 N N . ARG A 1 260 ? -5.297 -38.621 -8.087 1 96.64 260 ARG A N 1
ATOM 2020 C CA . ARG A 1 260 ? -4.391 -39.528 -7.391 1 96.64 260 ARG A CA 1
ATOM 2021 C C . ARG A 1 260 ? -2.935 -39.166 -7.665 1 96.64 260 ARG A C 1
ATOM 2023 O O . ARG A 1 260 ? -2.107 -39.169 -6.752 1 96.64 260 ARG A O 1
ATOM 2030 N N . ARG A 1 261 ? -2.635 -38.811 -8.86 1 97.24 261 ARG A N 1
ATOM 2031 C CA . ARG A 1 261 ? -1.257 -38.529 -9.249 1 97.24 261 ARG A CA 1
ATOM 2032 C C . ARG A 1 261 ? -0.844 -37.124 -8.822 1 97.24 261 ARG A C 1
ATOM 2034 O O . ARG A 1 261 ? 0.336 -36.772 -8.884 1 97.24 261 ARG A O 1
ATOM 2041 N N . LEU A 1 262 ? -1.818 -36.333 -8.394 1 97.64 262 LEU A N 1
ATOM 2042 C CA . LEU A 1 262 ? -1.523 -34.973 -7.954 1 97.64 262 LEU A CA 1
ATOM 2043 C C . LEU A 1 262 ? -1.632 -34.857 -6.437 1 97.64 262 LEU A C 1
ATOM 2045 O O . LEU A 1 262 ? -1.306 -33.814 -5.866 1 97.64 262 LEU A O 1
ATOM 2049 N N . SER A 1 263 ? -2.034 -35.872 -5.767 1 97.72 263 SER A N 1
ATOM 2050 C CA . SER A 1 263 ? -2.443 -35.818 -4.367 1 97.72 263 SER A CA 1
ATOM 2051 C C . SER A 1 263 ? -1.243 -35.61 -3.449 1 97.72 263 SER A C 1
ATOM 2053 O O . SER A 1 263 ? -1.405 -35.271 -2.275 1 97.72 263 SER A O 1
ATOM 2055 N N . HIS A 1 264 ? -0.015 -35.866 -3.915 1 97.9 264 HIS A N 1
ATOM 2056 C CA . HIS A 1 264 ? 1.179 -35.688 -3.096 1 97.9 264 HIS A CA 1
ATOM 2057 C C . HIS A 1 264 ? 1.578 -34.218 -3.015 1 97.9 264 HIS A C 1
ATOM 2059 O O . HIS A 1 264 ? 2.436 -33.847 -2.211 1 97.9 264 HIS A O 1
ATOM 2065 N N . LEU A 1 265 ? 0.943 -33.383 -3.849 1 98.21 265 LEU A N 1
ATOM 2066 C CA . LEU A 1 265 ? 1.295 -31.972 -3.963 1 98.21 265 LEU A CA 1
ATOM 2067 C C . LEU A 1 265 ? 0.372 -31.111 -3.108 1 98.21 265 LEU A C 1
ATOM 2069 O O . LEU A 1 265 ? -0.747 -31.52 -2.789 1 98.21 265 LEU A O 1
ATOM 2073 N N . LEU A 1 266 ? 0.863 -29.947 -2.711 1 98.33 266 LEU A N 1
ATOM 2074 C CA . LEU A 1 266 ? 0.07 -28.826 -2.22 1 98.33 266 LEU A CA 1
ATOM 2075 C C . LEU A 1 266 ? -0.001 -27.714 -3.26 1 98.33 266 LEU A C 1
ATOM 2077 O O . LEU A 1 266 ? 0.912 -27.559 -4.074 1 98.33 266 LEU A O 1
ATOM 2081 N N . PHE A 1 267 ? -1.114 -27.008 -3.219 1 98.25 267 PHE A N 1
ATOM 2082 C CA . PHE A 1 267 ? -1.38 -26.044 -4.281 1 98.25 267 PHE A CA 1
ATOM 2083 C C . PHE A 1 267 ? -1.649 -24.661 -3.701 1 98.25 267 PHE A C 1
ATOM 2085 O O . PHE A 1 267 ? -2.066 -24.535 -2.548 1 98.25 267 PHE A O 1
ATOM 2092 N N . ASP A 1 268 ? -1.393 -23.697 -4.496 1 98.7 268 ASP A N 1
ATOM 2093 C CA . ASP A 1 268 ? -1.682 -22.305 -4.164 1 98.7 268 ASP A CA 1
ATOM 2094 C C . ASP A 1 268 ? -2.745 -21.727 -5.096 1 98.7 268 ASP A C 1
ATOM 2096 O O . ASP A 1 268 ? -2.682 -21.92 -6.313 1 98.7 268 ASP A O 1
ATOM 2100 N N . VAL A 1 269 ? -3.692 -21.077 -4.516 1 98.84 269 VAL A N 1
ATOM 2101 C CA . VAL A 1 269 ? -4.781 -20.49 -5.29 1 98.84 269 VAL A CA 1
ATOM 2102 C C . VAL A 1 269 ? -5.118 -19.106 -4.74 1 98.84 269 VAL A C 1
ATOM 2104 O O . VAL A 1 269 ? -4.762 -18.778 -3.606 1 98.84 269 VAL A O 1
ATOM 2107 N N . GLY A 1 270 ? -5.697 -18.32 -5.554 1 98.48 270 GLY A N 1
ATOM 2108 C CA . GLY A 1 270 ? -6.065 -16.998 -5.07 1 98.48 270 GLY A CA 1
ATOM 2109 C C . GLY A 1 270 ? -7.159 -16.345 -5.892 1 98.48 270 GLY A C 1
ATOM 2110 O O . GLY A 1 270 ? -7.39 -16.726 -7.042 1 98.48 270 GLY A O 1
ATOM 2111 N N . ILE A 1 271 ? -7.863 -15.416 -5.281 1 98.25 271 ILE A N 1
ATOM 2112 C CA . ILE A 1 271 ? -8.898 -14.642 -5.957 1 98.25 271 ILE A CA 1
ATOM 2113 C C . ILE A 1 271 ? -8.678 -13.153 -5.702 1 98.25 271 ILE A C 1
ATOM 2115 O O . ILE A 1 271 ? -8.213 -12.763 -4.628 1 98.25 271 ILE A O 1
ATOM 2119 N N . ASP A 1 272 ? -8.897 -12.373 -6.644 1 97.52 272 ASP A N 1
ATOM 2120 C CA . ASP A 1 272 ? -9.176 -10.948 -6.497 1 97.52 272 ASP A CA 1
ATOM 2121 C C . ASP A 1 272 ? -10.678 -10.674 -6.545 1 97.52 272 ASP A C 1
ATOM 2123 O O . ASP A 1 272 ? -11.401 -11.287 -7.333 1 97.52 272 ASP A O 1
ATOM 2127 N N . TYR A 1 273 ? -11.122 -9.827 -5.716 1 94.64 273 TYR A N 1
ATOM 2128 C CA . TYR A 1 273 ? -12.557 -9.574 -5.675 1 94.64 273 TYR A CA 1
ATOM 2129 C C . TYR A 1 273 ? -12.844 -8.086 -5.511 1 94.64 273 TYR A C 1
ATOM 2131 O O . TYR A 1 273 ? -12.024 -7.346 -4.964 1 94.64 273 TYR A O 1
ATOM 2139 N N . ALA A 1 274 ? -13.934 -7.681 -6.005 1 91.25 274 ALA A N 1
ATOM 2140 C CA . ALA A 1 274 ? -14.481 -6.332 -5.882 1 91.25 274 ALA A CA 1
ATOM 2141 C C . ALA A 1 274 ? -15.957 -6.372 -5.497 1 91.25 274 ALA A C 1
ATOM 2143 O O . ALA A 1 274 ? -16.592 -7.428 -5.557 1 91.25 274 ALA A O 1
ATOM 2144 N N . VAL A 1 275 ? -16.39 -5.305 -4.995 1 85.59 275 VAL A N 1
ATOM 2145 C CA . VAL A 1 275 ? -17.824 -5.172 -4.76 1 85.59 275 VAL A CA 1
ATOM 2146 C C . VAL A 1 275 ? -18.486 -4.512 -5.968 1 85.59 275 VAL A C 1
ATOM 2148 O O . VAL A 1 275 ? -18.225 -3.344 -6.266 1 85.59 275 VAL A O 1
ATOM 2151 N N . ILE A 1 276 ? -19.208 -5.272 -6.625 1 86.48 276 ILE A N 1
ATOM 2152 C CA . ILE A 1 276 ? -19.952 -4.809 -7.791 1 86.48 276 ILE A CA 1
ATOM 2153 C C . ILE A 1 276 ? -21.451 -4.878 -7.508 1 86.48 276 ILE A C 1
ATOM 2155 O O . ILE A 1 276 ? -21.986 -5.951 -7.219 1 86.48 276 ILE A O 1
ATOM 2159 N N . ASP A 1 277 ? -22.094 -3.75 -7.579 1 82.94 277 ASP A N 1
ATOM 2160 C CA . ASP A 1 277 ? -23.522 -3.639 -7.297 1 82.94 277 ASP A CA 1
ATOM 2161 C C . ASP A 1 277 ? -23.859 -4.225 -5.928 1 82.94 277 ASP A C 1
ATOM 2163 O O . ASP A 1 277 ? -24.788 -5.026 -5.801 1 82.94 277 ASP A O 1
ATOM 2167 N N . GLY A 1 278 ? -22.953 -3.999 -5.003 1 78.01 278 GLY A N 1
ATOM 2168 C CA . GLY A 1 278 ? -23.184 -4.365 -3.615 1 78.01 278 GLY A CA 1
ATOM 2169 C C . GLY A 1 278 ? -22.828 -5.808 -3.311 1 78.01 278 GLY A C 1
ATOM 2170 O O . GLY A 1 278 ? -22.996 -6.269 -2.18 1 78.01 278 GLY A O 1
ATOM 2171 N N . ARG A 1 279 ? -22.332 -6.489 -4.297 1 85.68 279 ARG A N 1
ATOM 2172 C CA . ARG A 1 279 ? -22.007 -7.898 -4.098 1 85.68 279 ARG A CA 1
ATOM 2173 C C . ARG A 1 279 ? -20.519 -8.152 -4.31 1 85.68 279 ARG A C 1
ATOM 2175 O O . ARG A 1 279 ? -19.913 -7.595 -5.229 1 85.68 279 ARG A O 1
ATOM 2182 N N . LEU A 1 280 ? -20.029 -8.958 -3.462 1 89.76 280 LEU A N 1
ATOM 2183 C CA . LEU A 1 280 ? -18.651 -9.399 -3.65 1 89.76 280 LEU A CA 1
ATOM 2184 C C . LEU A 1 280 ? -18.524 -10.27 -4.895 1 89.76 280 LEU A C 1
ATOM 2186 O O . LEU A 1 280 ? -19.19 -11.302 -5.007 1 89.76 280 LEU A O 1
ATOM 2190 N N . THR A 1 281 ? -17.748 -9.866 -5.819 1 93.3 281 THR A N 1
ATOM 2191 C CA . THR A 1 281 ? -17.569 -10.558 -7.09 1 93.3 281 THR A CA 1
ATOM 2192 C C . THR A 1 281 ? -16.096 -10.877 -7.33 1 93.3 281 THR A C 1
ATOM 2194 O O . THR A 1 281 ? -15.242 -9.992 -7.249 1 93.3 281 THR A O 1
ATOM 2197 N N . VAL A 1 282 ? -15.817 -12.106 -7.609 1 96.4 282 VAL A N 1
ATOM 2198 C CA . VAL A 1 282 ? -14.457 -12.482 -7.981 1 96.4 282 VAL A CA 1
ATOM 2199 C C . VAL A 1 282 ? -14.15 -11.985 -9.392 1 96.4 282 VAL A C 1
ATOM 2201 O O . VAL A 1 282 ? -14.858 -12.323 -10.344 1 96.4 282 VAL A O 1
ATOM 2204 N N . THR A 1 283 ? -13.167 -11.191 -9.497 1 96.79 283 THR A N 1
ATOM 2205 C CA . THR A 1 283 ? -12.844 -10.578 -10.781 1 96.79 283 THR A CA 1
ATOM 2206 C C . THR A 1 283 ? -11.667 -11.293 -11.439 1 96.79 283 THR A C 1
ATOM 2208 O O . THR A 1 283 ? -11.472 -11.19 -12.652 1 96.79 283 THR A O 1
ATOM 2211 N N . LYS A 1 284 ? -10.884 -11.965 -10.663 1 97.97 284 LYS A N 1
ATOM 2212 C CA . LYS A 1 284 ? -9.719 -12.715 -11.122 1 97.97 284 LYS A CA 1
ATOM 2213 C C . LYS A 1 284 ? -9.414 -13.882 -10.188 1 97.97 284 LYS A C 1
ATOM 2215 O O . LYS A 1 284 ? -9.617 -13.784 -8.976 1 97.97 284 LYS A O 1
ATOM 2220 N N . SER A 1 285 ? -9.033 -14.935 -10.729 1 98.57 285 SER A N 1
ATOM 2221 C CA . SER A 1 285 ? -8.583 -16.085 -9.951 1 98.57 285 SER A CA 1
ATOM 2222 C C . SER A 1 285 ? -7.322 -16.698 -10.551 1 98.57 285 SER A C 1
ATOM 2224 O O . SER A 1 285 ? -6.978 -16.422 -11.702 1 98.57 285 SER A O 1
ATOM 2226 N N . ALA A 1 286 ? -6.66 -17.452 -9.752 1 98.74 286 ALA A N 1
ATOM 2227 C CA . ALA A 1 286 ? -5.423 -18.054 -10.242 1 98.74 286 ALA A CA 1
ATOM 2228 C C . ALA A 1 286 ? -5.06 -19.296 -9.434 1 98.74 286 ALA A C 1
ATOM 2230 O O . ALA A 1 286 ? -5.419 -19.408 -8.26 1 98.74 286 ALA A O 1
ATOM 2231 N N . TYR A 1 287 ? -4.435 -20.207 -10.01 1 98.74 287 TYR A N 1
ATOM 2232 C CA . TYR A 1 287 ? -3.717 -21.289 -9.347 1 98.74 287 TYR A CA 1
ATOM 2233 C C . TYR A 1 287 ? -2.256 -21.32 -9.778 1 98.74 287 TYR A C 1
ATOM 2235 O O . TYR A 1 287 ? -1.913 -20.851 -10.866 1 98.74 287 TYR A O 1
ATOM 2243 N N . TYR A 1 288 ? -1.429 -21.781 -8.935 1 98.64 288 TYR A N 1
ATOM 2244 C CA . TYR A 1 288 ? 0.011 -21.597 -9.076 1 98.64 288 TYR A CA 1
ATOM 2245 C C . TYR A 1 288 ? 0.743 -22.931 -8.987 1 98.64 288 TYR A C 1
ATOM 2247 O O . TYR A 1 288 ? 0.176 -23.928 -8.534 1 98.64 288 TYR A O 1
ATOM 2255 N N . GLY A 1 289 ? 1.995 -22.865 -9.352 1 97.98 289 GLY A N 1
ATOM 2256 C CA . GLY A 1 289 ? 2.886 -24.007 -9.225 1 97.98 289 GLY A CA 1
ATOM 2257 C C . GLY A 1 289 ? 4.309 -23.705 -9.656 1 97.98 289 GLY A C 1
ATOM 2258 O O . GLY A 1 289 ? 4.619 -22.576 -10.042 1 97.98 289 GLY A O 1
ATOM 2259 N N . LEU A 1 290 ? 5.111 -24.719 -9.614 1 97.68 290 LEU A N 1
ATOM 2260 C CA . LEU A 1 290 ? 6.517 -24.589 -9.979 1 97.68 290 LEU A CA 1
ATOM 2261 C C . LEU A 1 290 ? 6.747 -25.028 -11.421 1 97.68 290 LEU A C 1
ATOM 2263 O O . LEU A 1 290 ? 6.075 -25.938 -11.912 1 97.68 290 LEU A O 1
ATOM 2267 N N . LEU A 1 291 ? 7.657 -24.351 -12.012 1 97.28 291 LEU A N 1
ATOM 2268 C CA . LEU A 1 291 ? 8.136 -24.747 -13.332 1 97.28 291 LEU A CA 1
ATOM 2269 C C . LEU A 1 291 ? 9.555 -25.299 -13.252 1 97.28 291 LEU A C 1
ATOM 2271 O O . LEU A 1 291 ? 10.419 -24.71 -12.598 1 97.28 291 LEU A O 1
ATOM 2275 N N . MET B 1 1 ? 6.51 43.764 10.755 1 38.67 1 MET B N 1
ATOM 2276 C CA . MET B 1 1 ? 5.061 43.737 10.93 1 38.67 1 MET B CA 1
ATOM 2277 C C . MET B 1 1 ? 4.469 42.449 10.369 1 38.67 1 MET B C 1
ATOM 2279 O O . MET B 1 1 ? 4.753 42.074 9.23 1 38.67 1 MET B O 1
ATOM 2283 N N . THR B 1 2 ? 4.175 41.422 11.185 1 49.42 2 THR B N 1
ATOM 2284 C CA . THR B 1 2 ? 3.663 40.15 10.688 1 49.42 2 THR B CA 1
ATOM 2285 C C . THR B 1 2 ? 2.429 40.366 9.817 1 49.42 2 THR B C 1
ATOM 2287 O O . THR B 1 2 ? 1.633 41.272 10.072 1 49.42 2 THR B O 1
ATOM 2290 N N . GLY B 1 3 ? 2.626 40.676 8.543 1 53.04 3 GLY B N 1
ATOM 2291 C CA . GLY B 1 3 ? 1.532 40.835 7.598 1 53.04 3 GLY B CA 1
ATOM 2292 C C . GLY B 1 3 ? 0.251 40.16 8.051 1 53.04 3 GLY B C 1
ATOM 2293 O O . GLY B 1 3 ? -0.741 40.145 7.319 1 53.04 3 GLY B O 1
ATOM 2294 N N . LEU B 1 4 ? 0.33 39.385 9.081 1 61.14 4 LEU B N 1
ATOM 2295 C CA . LEU B 1 4 ? -0.89 38.761 9.582 1 61.14 4 LEU B CA 1
ATOM 2296 C C . LEU B 1 4 ? -1.76 39.778 10.313 1 61.14 4 LEU B C 1
ATOM 2298 O O . LEU B 1 4 ? -1.253 40.593 11.086 1 61.14 4 LEU B O 1
ATOM 2302 N N . ASP B 1 5 ? -2.924 39.891 9.905 1 69.13 5 ASP B N 1
ATOM 2303 C CA . ASP B 1 5 ? -3.912 40.629 10.686 1 69.13 5 ASP B CA 1
ATOM 2304 C C . ASP B 1 5 ? -3.849 40.238 12.161 1 69.13 5 ASP B C 1
ATOM 2306 O O . ASP B 1 5 ? -3.978 39.06 12.502 1 69.13 5 ASP B O 1
ATOM 2310 N N . PRO B 1 6 ? -3.404 41.051 12.963 1 71.12 6 PRO B N 1
ATOM 2311 C CA . PRO B 1 6 ? -3.32 40.77 14.398 1 71.12 6 PRO B CA 1
ATOM 2312 C C . PRO B 1 6 ? -4.532 40.002 14.921 1 71.12 6 PRO B C 1
ATOM 2314 O O . PRO B 1 6 ? -4.421 39.257 15.897 1 71.12 6 PRO B O 1
ATOM 2317 N N . ALA B 1 7 ? -5.611 40.115 14.295 1 68.9 7 ALA B N 1
ATOM 2318 C CA . ALA B 1 7 ? -6.835 39.451 14.737 1 68.9 7 ALA B CA 1
ATOM 2319 C C . ALA B 1 7 ? -6.746 37.942 14.526 1 68.9 7 ALA B C 1
ATOM 2321 O O . ALA B 1 7 ? -7.494 37.178 15.141 1 68.9 7 ALA B O 1
ATOM 2322 N N . ARG B 1 8 ? -5.844 37.575 13.861 1 84.49 8 ARG B N 1
ATOM 2323 C CA . ARG B 1 8 ? -5.772 36.14 13.606 1 84.49 8 ARG B CA 1
ATOM 2324 C C . ARG B 1 8 ? -4.685 35.487 14.453 1 84.49 8 ARG B C 1
ATOM 2326 O O . ARG B 1 8 ? -4.488 34.271 14.39 1 84.49 8 ARG B O 1
ATOM 2333 N N . LEU B 1 9 ? -4.056 36.274 15.195 1 90.32 9 LEU B N 1
ATOM 2334 C CA . LEU B 1 9 ? -3.216 35.702 16.242 1 90.32 9 LEU B CA 1
ATOM 2335 C C . LEU B 1 9 ? -4.061 35.239 17.424 1 90.32 9 LEU B C 1
ATOM 2337 O O . LEU B 1 9 ? -4.614 36.062 18.158 1 90.32 9 LEU B O 1
ATOM 2341 N N . GLU B 1 10 ? -4.139 33.999 17.623 1 94.18 10 GLU B N 1
ATOM 2342 C CA . GLU B 1 10 ? -5.038 33.47 18.644 1 94.18 10 GLU B CA 1
ATOM 2343 C C . GLU B 1 10 ? -4.271 33.065 19.899 1 94.18 10 GLU B C 1
ATOM 2345 O O . GLU B 1 10 ? -3.331 32.271 19.829 1 94.18 10 GLU B O 1
ATOM 2350 N N . LEU B 1 11 ? -4.75 33.539 20.964 1 95.43 11 LEU B N 1
ATOM 2351 C CA . LEU B 1 11 ? -4.143 33.186 22.243 1 95.43 11 LEU B CA 1
ATOM 2352 C C . LEU B 1 11 ? -4.789 31.933 22.824 1 95.43 11 LEU B C 1
ATOM 2354 O O . LEU B 1 11 ? -5.997 31.73 22.681 1 95.43 11 LEU B O 1
ATOM 2358 N N . SER B 1 12 ? -3.988 31.15 23.462 1 95.41 12 SER B N 1
ATOM 2359 C CA . SER B 1 12 ? -4.484 29.959 24.144 1 95.41 12 SER B CA 1
ATOM 2360 C C . SER B 1 12 ? -5.442 30.327 25.272 1 95.41 12 SER B C 1
ATOM 2362 O O . SER B 1 12 ? -5.314 31.392 25.88 1 95.41 12 SER B O 1
ATOM 2364 N N . ALA B 1 13 ? -6.374 29.533 25.536 1 94.28 13 ALA B N 1
ATOM 2365 C CA . ALA B 1 13 ? -7.351 29.689 26.611 1 94.28 13 ALA B CA 1
ATOM 2366 C C . ALA B 1 13 ? -7.48 28.405 27.425 1 94.28 13 ALA B C 1
ATOM 2368 O O . ALA B 1 13 ? -7.127 27.323 26.95 1 94.28 13 ALA B O 1
ATOM 2369 N N . PRO B 1 14 ? -7.928 28.599 28.643 1 92.41 14 PRO B N 1
ATOM 2370 C CA . PRO B 1 14 ? -8.178 27.388 29.428 1 92.41 14 PRO B CA 1
ATOM 2371 C C . PRO B 1 14 ? -9.127 26.417 28.73 1 92.41 14 PRO B C 1
ATOM 2373 O O . PRO B 1 14 ? -10.122 26.841 28.136 1 92.41 14 PRO B O 1
ATOM 2376 N N . GLY B 1 15 ? -8.743 25.182 28.667 1 91.33 15 GLY B N 1
ATOM 2377 C CA . GLY B 1 15 ? -9.605 24.176 28.068 1 91.33 15 GLY B CA 1
ATOM 2378 C C . GLY B 1 15 ? -9.24 23.857 26.631 1 91.33 15 GLY B C 1
ATOM 2379 O O . GLY B 1 15 ? -9.808 22.943 26.029 1 91.33 15 GLY B O 1
ATOM 2380 N N . ASP B 1 16 ? -8.317 24.625 26.114 1 94.78 16 ASP B N 1
ATOM 2381 C CA . ASP B 1 16 ? -7.863 24.32 24.76 1 94.78 16 ASP B CA 1
ATOM 2382 C C . ASP B 1 16 ? -7.374 22.878 24.657 1 94.78 16 ASP B C 1
ATOM 2384 O O . ASP B 1 16 ? -6.756 22.358 25.588 1 94.78 16 ASP B O 1
ATOM 2388 N N . ARG B 1 17 ? -7.647 22.303 23.48 1 94.44 17 ARG B N 1
ATOM 2389 C CA . ARG B 1 17 ? -7.136 20.964 23.205 1 94.44 17 ARG B CA 1
ATOM 2390 C C . ARG B 1 17 ? -5.741 21.026 22.591 1 94.44 17 ARG B C 1
ATOM 2392 O O . ARG B 1 17 ? -5.474 21.863 21.727 1 94.44 17 ARG B O 1
ATOM 2399 N N . TYR B 1 18 ? -4.874 20.24 23.058 1 96.65 18 TYR B N 1
ATOM 2400 C CA . TYR B 1 18 ? -3.552 20.027 22.482 1 96.65 18 TYR B CA 1
ATOM 2401 C C . TYR B 1 18 ? -3.421 18.615 21.924 1 96.65 18 TYR B C 1
ATOM 2403 O O . TYR B 1 18 ? -3.509 17.636 22.669 1 96.65 18 TYR B O 1
ATOM 2411 N N . ALA B 1 19 ? -3.263 18.527 20.632 1 97 19 ALA B N 1
ATOM 2412 C CA . ALA B 1 19 ? -3.196 17.223 19.977 1 97 19 ALA B CA 1
ATOM 2413 C C . ALA B 1 19 ? -2.266 17.264 18.768 1 97 19 ALA B C 1
ATOM 2415 O O . ALA B 1 19 ? -1.983 18.337 18.231 1 97 19 ALA B O 1
ATOM 2416 N N . ASP B 1 20 ? -1.732 16.146 18.417 1 97.34 20 ASP B N 1
ATOM 2417 C CA . ASP B 1 20 ? -0.899 16.03 17.223 1 97.34 20 ASP B CA 1
ATOM 2418 C C . ASP B 1 20 ? -1.756 15.845 15.972 1 97.34 20 ASP B C 1
ATOM 2420 O O . ASP B 1 20 ? -2.981 15.971 16.028 1 97.34 20 ASP B O 1
ATOM 2424 N N . TYR B 1 21 ? -1.112 15.641 14.821 1 96.62 21 TYR B N 1
ATOM 2425 C CA . TYR B 1 21 ? -1.859 15.622 13.568 1 96.62 21 TYR B CA 1
ATOM 2426 C C . TYR B 1 21 ? -2.708 14.361 13.459 1 96.62 21 TYR B C 1
ATOM 2428 O O . TYR B 1 21 ? -3.464 14.196 12.498 1 96.62 21 TYR B O 1
ATOM 2436 N N . CYS B 1 22 ? -2.629 13.416 14.43 1 93.67 22 CYS B N 1
ATOM 2437 C CA . CYS B 1 22 ? -3.532 12.274 14.513 1 93.67 22 CYS B CA 1
ATOM 2438 C C . CYS B 1 22 ? -4.655 12.538 15.509 1 93.67 22 CYS B C 1
ATOM 2440 O O . CYS B 1 22 ? -5.417 11.631 15.846 1 93.67 22 CYS B O 1
ATOM 2442 N N . LEU B 1 23 ? -4.631 13.715 16.074 1 94.27 23 LEU B N 1
ATOM 2443 C CA . LEU B 1 23 ? -5.566 14.13 17.113 1 94.27 23 LEU B CA 1
ATOM 2444 C C . LEU B 1 23 ? -5.373 13.304 18.38 1 94.27 23 LEU B C 1
ATOM 2446 O O . LEU B 1 23 ? -6.339 13.01 19.089 1 94.27 23 LEU B O 1
ATOM 2450 N N . TRP B 1 24 ? -4.235 12.834 18.572 1 93.66 24 TRP B N 1
ATOM 2451 C CA . TRP B 1 24 ? -3.856 12.253 19.856 1 93.66 24 TRP B CA 1
ATOM 2452 C C . TRP B 1 24 ? -3.429 13.337 20.84 1 93.66 24 TRP B C 1
ATOM 2454 O O . TRP B 1 24 ? -2.53 14.13 20.548 1 93.66 24 TRP B O 1
ATOM 2464 N N . ASP B 1 25 ? -3.962 13.329 21.924 1 95.39 25 ASP B N 1
ATOM 2465 C CA . ASP B 1 25 ? -3.742 14.397 22.895 1 95.39 25 ASP B CA 1
ATOM 2466 C C . ASP B 1 25 ? -2.342 14.309 23.5 1 95.39 25 ASP B C 1
ATOM 2468 O O . ASP B 1 25 ? -1.792 13.215 23.649 1 95.39 25 ASP B O 1
ATOM 2472 N N . TYR B 1 26 ? -1.788 15.409 23.821 1 96.46 26 TYR B N 1
ATOM 2473 C CA . TYR B 1 26 ? -0.569 15.507 24.616 1 96.46 26 TYR B CA 1
ATOM 2474 C C . TYR B 1 26 ? -0.664 16.648 25.622 1 96.46 26 TYR B C 1
ATOM 2476 O O . TYR B 1 26 ? -1.536 17.513 25.508 1 96.46 26 TYR B O 1
ATOM 2484 N N . GLU B 1 27 ? 0.166 16.653 26.59 1 95.97 27 GLU B N 1
ATOM 2485 C CA . GLU B 1 27 ? 0.278 17.756 27.54 1 95.97 27 GLU B CA 1
ATOM 2486 C C . GLU B 1 27 ? 1.172 18.866 26.9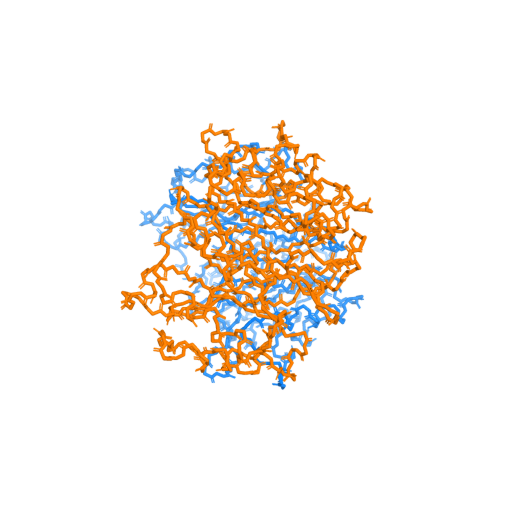95 1 95.97 27 GLU B C 1
ATOM 2488 O O . GLU B 1 27 ? 2.258 18.598 26.478 1 95.97 27 GLU B O 1
ATOM 2493 N N . PRO B 1 28 ? 0.685 20.097 27.067 1 96.6 28 PRO B N 1
ATOM 2494 C CA . PRO B 1 28 ? 1.55 21.186 26.607 1 96.6 28 PRO B CA 1
ATOM 2495 C C . PRO B 1 28 ? 2.876 21.245 27.361 1 96.6 28 PRO B C 1
ATOM 2497 O O . PRO B 1 28 ? 2.946 20.849 28.527 1 96.6 28 PRO B O 1
ATOM 2500 N N . VAL B 1 29 ? 3.865 21.756 26.625 1 95.7 29 VAL B N 1
ATOM 2501 C CA . VAL B 1 29 ? 5.212 21.852 27.179 1 95.7 29 VAL B CA 1
ATOM 2502 C C . VAL B 1 29 ? 5.343 23.135 27.997 1 95.7 29 VAL B C 1
ATOM 2504 O O . VAL B 1 29 ? 5.864 24.14 27.508 1 95.7 29 VAL B O 1
ATOM 2507 N N . GLY B 1 30 ? 4.771 23.297 29.166 1 93.71 30 GLY B N 1
ATOM 2508 C CA . GLY B 1 30 ? 4.885 24.469 30.019 1 93.71 30 GLY B CA 1
ATOM 2509 C C . GLY B 1 30 ? 3.599 25.268 30.11 1 93.71 30 GLY B C 1
ATOM 2510 O O . GLY B 1 30 ? 2.536 24.792 29.705 1 93.71 30 GLY B O 1
ATOM 2511 N N . PRO B 1 31 ? 3.746 26.482 30.588 1 94.43 31 PRO B N 1
ATOM 2512 C CA . PRO B 1 31 ? 2.562 27.325 30.768 1 94.43 31 PRO B CA 1
ATOM 2513 C C . PRO B 1 31 ? 1.944 27.766 29.443 1 94.43 31 PRO B C 1
ATOM 2515 O O . PRO B 1 31 ? 2.665 28.006 28.471 1 94.43 31 PRO B O 1
ATOM 2518 N N . THR B 1 32 ? 0.661 27.903 29.467 1 96.43 32 THR B N 1
ATOM 2519 C CA . THR B 1 32 ? -0.043 28.192 28.223 1 96.43 32 THR B CA 1
ATOM 2520 C C . THR B 1 32 ? -0.591 29.617 28.23 1 96.43 32 THR B C 1
ATOM 2522 O O . THR B 1 32 ? -0.996 30.137 27.188 1 96.43 32 THR B O 1
ATOM 2525 N N . ALA B 1 33 ? -0.594 30.224 29.389 1 95.13 33 ALA B N 1
ATOM 2526 C CA . ALA B 1 33 ? -1.152 31.569 29.495 1 95.13 33 ALA B CA 1
ATOM 2527 C C . ALA B 1 33 ? -0.387 32.552 28.613 1 95.13 33 ALA B C 1
ATOM 2529 O O . ALA B 1 33 ? 0.842 32.63 28.681 1 95.13 33 ALA B O 1
ATOM 2530 N N . GLY B 1 34 ? -1.129 33.281 27.813 1 94.32 34 GLY B N 1
ATOM 2531 C CA . GLY B 1 34 ? -0.518 34.287 26.959 1 94.32 34 GLY B CA 1
ATOM 2532 C C . GLY B 1 34 ? 0.204 33.696 25.763 1 94.32 34 GLY B C 1
ATOM 2533 O O . GLY B 1 34 ? 0.916 34.405 25.048 1 94.32 34 GLY B O 1
ATOM 2534 N N . ARG B 1 35 ? -0 32.409 25.539 1 96.56 35 ARG B N 1
ATOM 2535 C CA . ARG B 1 35 ? 0.672 31.723 24.44 1 96.56 35 ARG B CA 1
ATOM 2536 C C . ARG B 1 35 ? -0.263 31.55 23.248 1 96.56 35 ARG B C 1
ATOM 2538 O O . ARG B 1 35 ? -1.466 31.799 23.355 1 96.56 35 ARG B O 1
ATOM 2545 N N . LEU B 1 36 ? 0.288 31.221 22.138 1 96.86 36 LEU B N 1
ATOM 2546 C CA . LEU B 1 36 ? -0.474 31.181 20.895 1 96.86 36 LEU B CA 1
ATOM 2547 C C . LEU B 1 36 ? -1.063 29.793 20.663 1 96.86 36 LEU B C 1
ATOM 2549 O O . LEU B 1 36 ? -0.484 28.79 21.084 1 96.86 36 LEU B O 1
ATOM 2553 N N . ARG B 1 37 ? -2.184 29.764 19.99 1 96.75 37 ARG B N 1
ATOM 2554 C CA . ARG B 1 37 ? -2.753 28.527 19.466 1 96.75 37 ARG B CA 1
ATOM 2555 C C . ARG B 1 37 ? -2.068 28.116 18.167 1 96.75 37 ARG B C 1
ATOM 2557 O O . ARG B 1 37 ? -1.528 28.961 17.449 1 96.75 37 ARG B O 1
ATOM 2564 N N . GLN B 1 38 ? -2.143 26.88 17.813 1 96.1 38 GLN B N 1
ATOM 2565 C CA . GLN B 1 38 ? -1.596 26.354 16.566 1 96.1 38 GLN B CA 1
ATOM 2566 C C . GLN B 1 38 ? -2.26 27.005 15.356 1 96.1 38 GLN B C 1
ATOM 2568 O O . GLN B 1 38 ? -1.636 27.152 14.304 1 96.1 38 GLN B O 1
ATOM 2573 N N . ALA B 1 39 ? -3.511 27.429 15.512 1 96.58 39 ALA B N 1
ATOM 2574 C CA . ALA B 1 39 ? -4.264 28.042 14.421 1 96.58 39 ALA B CA 1
ATOM 2575 C C . ALA B 1 39 ? -3.579 29.314 13.928 1 96.58 39 ALA B C 1
ATOM 2577 O O . ALA B 1 39 ? -3.727 29.696 12.765 1 96.58 39 ALA B O 1
ATOM 2578 N N . SER B 1 40 ? -2.817 29.974 14.778 1 96.69 40 SER B N 1
ATOM 2579 C CA . SER B 1 40 ? -2.093 31.181 14.392 1 96.69 40 SER B CA 1
ATOM 2580 C C . SER B 1 40 ? -1.124 30.903 13.249 1 96.69 40 SER B C 1
ATOM 2582 O O . SER B 1 40 ? -0.917 31.755 12.381 1 96.69 40 SER B O 1
ATOM 2584 N N . LEU B 1 41 ? -0.575 29.69 13.292 1 97.03 41 LEU B N 1
ATOM 2585 C CA . LEU B 1 41 ? 0.347 29.317 12.225 1 97.03 41 LEU B CA 1
ATOM 2586 C C . LEU B 1 41 ? -0.395 29.122 10.907 1 97.03 41 LEU B C 1
ATOM 2588 O O . LEU B 1 41 ? 0.131 29.446 9.84 1 97.03 41 LEU B O 1
ATOM 2592 N N . LEU B 1 42 ? -1.577 28.568 10.955 1 97.43 42 LEU B N 1
ATOM 2593 C CA . LEU B 1 42 ? -2.396 28.433 9.755 1 97.43 42 LEU B CA 1
ATOM 2594 C C . LEU B 1 42 ? -2.719 29.8 9.161 1 97.43 42 LEU B C 1
ATOM 2596 O O . LEU B 1 42 ? -2.492 30.033 7.971 1 97.43 42 LEU B O 1
ATOM 2600 N N . TRP B 1 43 ? -3.187 30.663 10.025 1 97.25 43 TRP B N 1
ATOM 2601 C CA . TRP B 1 43 ? -3.562 31.998 9.572 1 97.25 43 TRP B CA 1
ATOM 2602 C C . TRP B 1 43 ? -2.371 32.714 8.944 1 97.25 43 TRP B C 1
ATOM 2604 O O . TRP B 1 43 ? -2.501 33.345 7.892 1 97.25 43 TRP B O 1
ATOM 2614 N N . HIS B 1 44 ? -1.281 32.587 9.592 1 96.39 44 HIS B N 1
ATOM 2615 C CA . HIS B 1 44 ? -0.076 33.224 9.071 1 96.39 44 HIS B CA 1
ATOM 2616 C C . HIS B 1 44 ? 0.324 32.628 7.726 1 96.39 44 HIS B C 1
ATOM 2618 O O . HIS B 1 44 ? 0.731 33.355 6.817 1 96.39 44 HIS B O 1
ATOM 2624 N N . SER B 1 45 ? 0.24 31.272 7.605 1 96.29 45 SER B N 1
ATOM 2625 C CA . SER B 1 45 ? 0.592 30.622 6.347 1 96.29 45 SER B CA 1
ATOM 2626 C C . SER B 1 45 ? -0.307 31.095 5.21 1 96.29 45 SER B C 1
ATOM 2628 O O . SER B 1 45 ? 0.161 31.314 4.09 1 96.29 45 SER B O 1
ATOM 2630 N N . LEU B 1 46 ? -1.604 31.274 5.465 1 96.44 46 LEU B N 1
ATOM 2631 C CA . LEU B 1 46 ? -2.548 31.776 4.472 1 96.44 46 LEU B CA 1
ATOM 2632 C C . LEU B 1 46 ? -2.188 33.197 4.05 1 96.44 46 LEU B C 1
ATOM 2634 O O . LEU B 1 46 ? -2.147 33.503 2.857 1 96.44 46 LEU B O 1
ATOM 2638 N N . ALA B 1 47 ? -1.902 33.955 5.014 1 95.05 47 ALA B N 1
ATOM 2639 C CA . ALA B 1 47 ? -1.574 35.353 4.745 1 95.05 47 ALA B CA 1
ATOM 2640 C C . ALA B 1 47 ? -0.29 35.467 3.928 1 95.05 47 ALA B C 1
ATOM 2642 O O . ALA B 1 47 ? -0.239 36.202 2.939 1 95.05 47 ALA B O 1
ATOM 2643 N N . CYS B 1 48 ? 0.711 34.725 4.336 1 93.44 48 CYS B N 1
ATOM 2644 C CA . CYS B 1 48 ? 2.013 34.758 3.678 1 93.44 48 CYS B CA 1
ATOM 2645 C C . CYS B 1 48 ? 1.901 34.308 2.226 1 93.44 48 CYS B C 1
ATOM 2647 O O . CYS B 1 48 ? 2.621 34.807 1.36 1 93.44 48 CYS B O 1
ATOM 2649 N N . ALA B 1 49 ? 1.012 33.394 1.959 1 94.07 49 ALA B N 1
ATOM 2650 C CA . ALA B 1 49 ? 0.851 32.848 0.614 1 94.07 49 ALA B CA 1
ATOM 2651 C C . ALA B 1 49 ? -0.055 33.736 -0.234 1 94.07 49 ALA B C 1
ATOM 2653 O O . ALA B 1 49 ? -0.222 33.498 -1.433 1 94.07 49 ALA B O 1
ATOM 2654 N N . GLY B 1 50 ? -0.658 34.784 0.416 1 93.7 50 GLY B N 1
ATOM 2655 C CA . GLY B 1 50 ? -1.632 35.588 -0.306 1 93.7 50 GLY B CA 1
ATOM 2656 C C . GLY B 1 50 ? -2.873 34.811 -0.701 1 93.7 50 GLY B C 1
ATOM 2657 O O . GLY B 1 50 ? -3.399 34.989 -1.801 1 93.7 50 GLY B O 1
ATOM 2658 N N . ALA B 1 51 ? -3.257 33.917 0.18 1 94.41 51 ALA B N 1
ATOM 2659 C CA . ALA B 1 51 ? -4.387 33.04 -0.116 1 94.41 51 ALA B CA 1
ATOM 2660 C C . ALA B 1 51 ? -5.667 33.845 -0.323 1 94.41 51 ALA B C 1
ATOM 2662 O O . ALA B 1 51 ? -5.856 34.893 0.3 1 94.41 51 ALA B O 1
ATOM 2663 N N . ASP B 1 52 ? -6.533 33.354 -1.162 1 95.08 52 ASP B N 1
ATOM 2664 C CA . ASP B 1 52 ? -7.854 33.945 -1.349 1 95.08 52 ASP B CA 1
ATOM 2665 C C . ASP B 1 52 ? -8.603 34.046 -0.022 1 95.08 52 ASP B C 1
ATOM 2667 O O . ASP B 1 52 ? -8.566 33.119 0.79 1 95.08 52 ASP B O 1
ATOM 2671 N N . PRO B 1 53 ? -9.259 35.122 0.273 1 94.62 53 PRO B N 1
ATOM 2672 C CA . PRO B 1 53 ? -10 35.316 1.522 1 94.62 53 PRO B CA 1
ATOM 2673 C C . PRO B 1 53 ? -11.027 34.215 1.776 1 94.62 53 PRO B C 1
ATOM 2675 O O . PRO B 1 53 ? -11.365 33.934 2.928 1 94.62 53 PRO B O 1
ATOM 2678 N N . ARG B 1 54 ? -11.448 33.603 0.744 1 96.24 54 ARG B N 1
ATOM 2679 C CA . ARG B 1 54 ? -12.433 32.537 0.895 1 96.24 54 ARG B CA 1
ATOM 2680 C C . ARG B 1 54 ? -11.835 31.336 1.62 1 96.24 54 ARG B C 1
ATOM 2682 O O . ARG B 1 54 ? -12.557 30.567 2.259 1 96.24 54 ARG B O 1
ATOM 2689 N N . LEU B 1 55 ? -10.584 31.18 1.531 1 96.6 55 LEU B N 1
ATOM 2690 C CA . LEU B 1 55 ? -9.952 30.1 2.281 1 96.6 55 LEU B CA 1
ATOM 2691 C C . LEU B 1 55 ? -10.062 30.345 3.782 1 96.6 55 LEU B C 1
ATOM 2693 O O . LEU B 1 55 ? -10.247 29.403 4.557 1 96.6 55 LEU B O 1
ATOM 2697 N N . PHE B 1 56 ? -9.954 31.619 4.18 1 96.24 56 PHE B N 1
ATOM 2698 C CA . PHE B 1 56 ? -10.178 31.954 5.581 1 96.24 56 PHE B CA 1
ATOM 2699 C C . PHE B 1 56 ? -11.607 31.623 5.995 1 96.24 56 PHE B C 1
ATOM 2701 O O . PHE B 1 56 ? -11.832 31.05 7.063 1 96.24 56 PHE B O 1
ATOM 2708 N N . ALA B 1 57 ? -12.504 31.93 5.139 1 96.81 57 ALA B N 1
ATOM 2709 C CA . ALA B 1 57 ? -13.918 31.686 5.413 1 96.81 57 ALA B CA 1
ATOM 2710 C C . ALA B 1 57 ? -14.204 30.192 5.533 1 96.81 57 ALA B C 1
ATOM 2712 O O . ALA B 1 57 ? -15.018 29.773 6.359 1 96.81 57 ALA B O 1
ATOM 2713 N N . ILE B 1 58 ? -13.554 29.468 4.702 1 96.91 58 ILE B N 1
ATOM 2714 C CA . ILE B 1 58 ? -13.686 28.016 4.743 1 96.91 58 ILE B CA 1
ATOM 2715 C C . ILE B 1 58 ? -13.191 27.491 6.089 1 96.91 58 ILE B C 1
ATOM 2717 O O . ILE B 1 58 ? -13.857 26.672 6.726 1 96.91 58 ILE B O 1
ATOM 2721 N N . CYS B 1 59 ? -12.051 27.973 6.532 1 97.08 59 CYS B N 1
ATOM 2722 C CA . CYS B 1 59 ? -11.49 27.567 7.815 1 97.08 59 CYS B CA 1
ATOM 2723 C C . CYS B 1 59 ? -12.427 27.932 8.961 1 97.08 59 CYS B C 1
ATOM 2725 O O . CYS B 1 59 ? -12.657 27.123 9.861 1 97.08 59 CYS B O 1
ATOM 2727 N N . ASP B 1 60 ? -12.97 29.092 8.874 1 97.27 60 ASP B N 1
ATOM 2728 C CA . ASP B 1 60 ? -13.918 29.527 9.895 1 97.27 60 ASP B CA 1
ATOM 2729 C C . ASP B 1 60 ? -15.158 28.636 9.908 1 97.27 60 ASP B C 1
ATOM 2731 O O . ASP B 1 60 ? -15.643 28.254 10.975 1 97.27 60 ASP B O 1
ATOM 2735 N N . ALA B 1 61 ? -15.617 28.3 8.775 1 97.49 61 ALA B N 1
ATOM 2736 C CA . ALA B 1 61 ? -16.806 27.458 8.668 1 97.49 61 ALA B CA 1
ATOM 2737 C C . ALA B 1 61 ? -16.554 26.075 9.262 1 97.49 61 ALA B C 1
ATOM 2739 O O . ALA B 1 61 ? -17.409 25.529 9.963 1 97.49 61 ALA B O 1
ATOM 2740 N N . LEU B 1 62 ? -15.422 25.563 8.945 1 97.39 62 LEU B N 1
ATOM 2741 C CA . LEU B 1 62 ? -15.063 24.258 9.488 1 97.39 62 LEU B CA 1
ATOM 2742 C C . LEU B 1 62 ? -14.976 24.307 11.01 1 97.39 62 LEU B C 1
ATOM 2744 O O . LEU B 1 62 ? -15.506 23.43 11.695 1 97.39 62 LEU B O 1
ATOM 2748 N N . ARG B 1 63 ? -14.297 25.303 11.496 1 96.74 63 ARG B N 1
ATOM 2749 C CA . ARG B 1 63 ? -14.158 25.45 12.942 1 96.74 63 ARG B CA 1
ATOM 2750 C C . ARG B 1 63 ? -15.517 25.646 13.605 1 96.74 63 ARG B C 1
ATOM 2752 O O . ARG B 1 63 ? -15.794 25.057 14.652 1 96.74 63 ARG B O 1
ATOM 2759 N N . ASP B 1 64 ? -16.353 26.423 13.029 1 96.93 64 ASP B N 1
ATOM 2760 C CA . ASP B 1 64 ? -17.685 26.679 13.569 1 96.93 64 ASP B CA 1
ATOM 2761 C C . ASP B 1 64 ? -18.541 25.415 13.54 1 96.93 64 ASP B C 1
ATOM 2763 O O . ASP B 1 64 ? -19.308 25.157 14.47 1 96.93 64 ASP B O 1
ATOM 2767 N N . GLY B 1 65 ? -18.407 24.694 12.52 1 95.87 65 GLY B N 1
ATOM 2768 C CA . GLY B 1 65 ? -19.254 23.529 12.318 1 95.87 65 GLY B CA 1
ATOM 2769 C C . GLY B 1 65 ? -18.813 22.323 13.126 1 95.87 65 GLY B C 1
ATOM 2770 O O . GLY B 1 65 ? -19.645 21.531 13.572 1 95.87 65 GLY B O 1
ATOM 2771 N N . LEU B 1 66 ? -17.517 22.153 13.316 1 95.1 66 LEU B N 1
ATOM 2772 C CA . LEU B 1 66 ? -17 20.946 13.952 1 95.1 66 LEU B CA 1
ATOM 2773 C C . LEU B 1 66 ? -16.534 21.239 15.375 1 95.1 66 LEU B C 1
ATOM 2775 O O . LEU B 1 66 ? -16.408 20.323 16.191 1 95.1 66 LEU B O 1
ATOM 2779 N N . GLY B 1 67 ? -16.232 22.492 15.611 1 93.01 67 GLY B N 1
ATOM 2780 C CA . GLY B 1 67 ? -15.675 22.899 16.891 1 93.01 67 GLY B CA 1
ATOM 2781 C C . GLY B 1 67 ? -14.179 23.146 16.84 1 93.01 67 GLY B C 1
ATOM 2782 O O . GLY B 1 67 ? -13.474 22.548 16.024 1 93.01 67 GLY B O 1
ATOM 2783 N N . PRO B 1 68 ? -13.681 24.042 17.674 1 92.81 68 PRO B N 1
ATOM 2784 C CA . PRO B 1 68 ? -12.245 24.327 17.711 1 92.81 68 PRO B CA 1
ATOM 2785 C C . PRO B 1 68 ? -11.412 23.113 18.117 1 92.81 68 PRO B C 1
ATOM 2787 O O . PRO B 1 68 ? -11.807 22.361 19.011 1 92.81 68 PRO B O 1
ATOM 2790 N N . GLY B 1 69 ? -10.341 22.907 17.441 1 92.68 69 GLY B N 1
ATOM 2791 C CA . GLY B 1 69 ? -9.416 21.841 17.792 1 92.68 69 GLY B CA 1
ATOM 2792 C C . GLY B 1 69 ? -9.86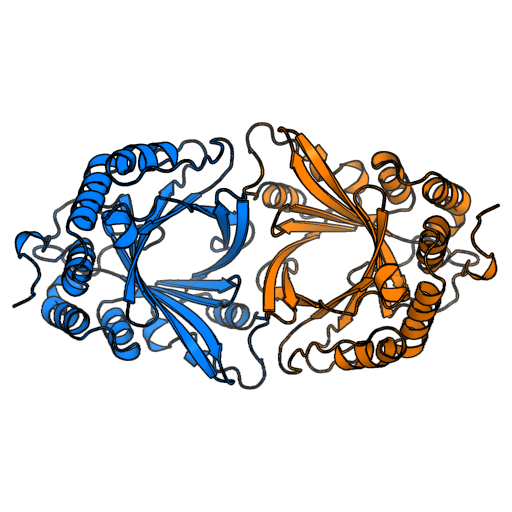4 20.477 17.303 1 92.68 69 GLY B C 1
ATOM 2793 O O . GLY B 1 69 ? -9.343 19.451 17.747 1 92.68 69 GLY B O 1
ATOM 2794 N N . ARG B 1 70 ? -10.803 20.45 16.36 1 92.76 70 ARG B N 1
ATOM 2795 C CA . ARG B 1 70 ? -11.358 19.171 15.928 1 92.76 70 ARG B CA 1
ATOM 2796 C C . ARG B 1 70 ? -10.91 18.831 14.511 1 92.76 70 ARG B C 1
ATOM 2798 O O . ARG B 1 70 ? -11.207 17.747 14.004 1 92.76 70 ARG B O 1
ATOM 2805 N N . SER B 1 71 ? -10.224 19.758 13.925 1 95.65 71 SER B N 1
ATOM 2806 C CA . SER B 1 71 ? -9.67 19.544 12.592 1 95.65 71 SER B CA 1
ATOM 2807 C C . SER B 1 71 ? -8.167 19.804 12.569 1 95.65 71 SER B C 1
ATOM 2809 O O . SER B 1 71 ? -7.67 20.662 13.302 1 95.65 71 SER B O 1
ATOM 2811 N N . VAL B 1 72 ? -7.567 19.026 11.745 1 98.14 72 VAL B N 1
ATOM 2812 C CA . VAL B 1 72 ? -6.131 19.207 11.563 1 98.14 72 VAL B CA 1
ATOM 2813 C C . VAL B 1 72 ? -5.857 19.835 10.198 1 98.14 72 VAL B C 1
ATOM 2815 O O . VAL B 1 72 ? -6.492 19.475 9.204 1 98.14 72 VAL B O 1
ATOM 2818 N N . TRP B 1 73 ? -5.022 20.793 10.199 1 98.5 73 TRP B N 1
ATOM 2819 C CA . TRP B 1 73 ? -4.566 21.373 8.94 1 98.5 73 TRP B CA 1
ATOM 2820 C C . TRP B 1 73 ? -3.096 21.052 8.693 1 98.5 73 TRP B C 1
ATOM 2822 O O . TRP B 1 73 ? -2.322 20.892 9.639 1 98.5 73 TRP B O 1
ATOM 2832 N N . GLY B 1 74 ? -2.734 20.899 7.475 1 98.68 74 GLY B N 1
ATOM 2833 C CA . GLY B 1 74 ? -1.36 20.822 7.006 1 98.68 74 GLY B CA 1
ATOM 2834 C C . GLY B 1 74 ? -1.039 21.839 5.927 1 98.68 74 GLY B C 1
ATOM 2835 O O . GLY B 1 74 ? -1.702 21.879 4.888 1 98.68 74 GLY B O 1
ATOM 2836 N N . ALA B 1 75 ? -0.114 22.711 6.178 1 98.49 75 ALA B N 1
ATOM 2837 C CA . ALA B 1 75 ? 0.431 23.6 5.155 1 98.49 75 ALA B CA 1
ATOM 2838 C C . ALA B 1 75 ? 1.557 22.92 4.382 1 98.49 75 ALA B C 1
ATOM 2840 O O . ALA B 1 75 ? 2.62 22.638 4.94 1 98.49 75 ALA B O 1
ATOM 2841 N N . LYS B 1 76 ? 1.283 22.674 3.149 1 97.98 76 LYS B N 1
ATOM 2842 C CA . LYS B 1 76 ? 2.188 21.904 2.301 1 97.98 76 LYS B CA 1
ATOM 2843 C C . LYS B 1 76 ? 2.951 22.814 1.342 1 97.98 76 LYS B C 1
ATOM 2845 O O . LYS B 1 76 ? 2.359 23.688 0.705 1 97.98 76 LYS B O 1
ATOM 2850 N N . LEU B 1 77 ? 4.19 22.657 1.304 1 97.87 77 LEU B N 1
ATOM 2851 C CA . LEU B 1 77 ? 5.034 23.37 0.352 1 97.87 77 LEU B CA 1
ATOM 2852 C C . LEU B 1 77 ? 5.565 22.424 -0.72 1 97.87 77 LEU B C 1
ATOM 2854 O O . LEU B 1 77 ? 6.227 21.433 -0.406 1 97.87 77 LEU B O 1
ATOM 2858 N N . ARG B 1 78 ? 5.201 22.667 -1.899 1 95.96 78 ARG B N 1
ATOM 2859 C CA . ARG B 1 78 ? 5.664 21.936 -3.074 1 95.96 78 ARG B CA 1
ATOM 2860 C C . ARG B 1 78 ? 6.015 22.891 -4.21 1 95.96 78 ARG B C 1
ATOM 2862 O O . ARG B 1 78 ? 5.195 23.722 -4.605 1 95.96 78 ARG B O 1
ATOM 2869 N N . ASP B 1 79 ? 7.197 22.837 -4.678 1 93.37 79 ASP B N 1
ATOM 2870 C CA . ASP B 1 79 ? 7.665 23.669 -5.783 1 93.37 79 ASP B CA 1
ATOM 2871 C C . ASP B 1 79 ? 7.426 25.149 -5.495 1 93.37 79 ASP B C 1
ATOM 2873 O O . ASP B 1 79 ? 6.934 25.883 -6.356 1 93.37 79 ASP B O 1
ATOM 2877 N N . GLY B 1 80 ? 7.551 25.485 -4.343 1 92.39 80 GLY B N 1
ATOM 2878 C CA . GLY B 1 80 ? 7.472 26.885 -3.959 1 92.39 80 GLY B CA 1
ATOM 2879 C C . GLY B 1 80 ? 6.049 27.365 -3.742 1 92.39 80 GLY B C 1
ATOM 2880 O O . GLY B 1 80 ? 5.822 28.544 -3.464 1 92.39 80 GLY B O 1
ATOM 2881 N N . VAL B 1 81 ? 5.125 26.5 -3.859 1 95.03 81 VAL B N 1
ATOM 2882 C CA . VAL B 1 81 ? 3.723 26.872 -3.702 1 95.03 81 VAL B CA 1
ATOM 2883 C C . VAL B 1 81 ? 3.159 26.239 -2.433 1 95.03 81 VAL B C 1
ATOM 2885 O O . VAL B 1 81 ? 3.356 25.047 -2.186 1 95.03 81 VAL B O 1
ATOM 2888 N N . THR B 1 82 ? 2.455 27.035 -1.692 1 95.77 82 THR B N 1
ATOM 2889 C CA . THR B 1 82 ? 1.821 26.536 -0.477 1 95.77 82 THR B CA 1
ATOM 2890 C C . THR B 1 82 ? 0.359 26.181 -0.736 1 95.77 82 THR B C 1
ATOM 2892 O O . THR B 1 82 ? -0.384 26.975 -1.317 1 95.77 82 THR B O 1
ATOM 2895 N N . THR B 1 83 ? -0.021 24.993 -0.41 1 97.2 83 THR B N 1
ATOM 2896 C CA . THR B 1 83 ? -1.401 24.521 -0.378 1 97.2 83 THR B CA 1
ATOM 2897 C C . THR B 1 83 ? -1.739 23.931 0.988 1 97.2 83 THR B C 1
ATOM 2899 O O . THR B 1 83 ? -0.863 23.795 1.845 1 97.2 83 THR B O 1
ATOM 2902 N N . TRP B 1 84 ? -2.993 23.738 1.208 1 98.36 84 TRP B N 1
ATOM 2903 C CA . TRP B 1 84 ? -3.397 23.261 2.527 1 98.36 84 TRP B CA 1
ATOM 2904 C C . TRP B 1 84 ? -4.237 21.994 2.413 1 98.36 84 TRP B C 1
ATOM 2906 O O . TRP B 1 84 ? -4.972 21.814 1.439 1 98.36 84 TRP B O 1
ATOM 2916 N N . GLU B 1 85 ? -4.061 21.14 3.326 1 98.33 85 GLU B N 1
ATOM 2917 C CA . GLU B 1 85 ? -4.866 19.932 3.476 1 98.33 85 GLU B CA 1
ATOM 2918 C C . GLU B 1 85 ? -5.477 19.846 4.872 1 98.33 85 GLU B C 1
ATOM 2920 O O . GLU B 1 85 ? -4.814 20.15 5.865 1 98.33 85 GLU B O 1
ATOM 2925 N N . PHE B 1 86 ? -6.718 19.52 4.906 1 98.4 86 PHE B N 1
ATOM 2926 C CA . PHE B 1 86 ? -7.41 19.379 6.182 1 98.4 86 PHE B CA 1
ATOM 2927 C C . PHE B 1 86 ? -7.771 17.922 6.444 1 98.4 86 PHE B C 1
ATOM 2929 O O . PHE B 1 86 ? -8.182 17.204 5.529 1 98.4 86 PHE B O 1
ATOM 2936 N N . TYR B 1 87 ? -7.628 17.581 7.652 1 97.82 87 TYR B N 1
ATOM 2937 C CA . TYR B 1 87 ? -7.849 16.21 8.096 1 97.82 87 TYR B CA 1
ATOM 2938 C C . TYR B 1 87 ? -8.961 16.146 9.137 1 97.82 87 TYR B C 1
ATOM 2940 O O . TYR B 1 87 ? -9.013 16.973 10.05 1 97.82 87 TYR B O 1
ATOM 2948 N N . PHE B 1 88 ? -9.708 15.163 9 1 96.46 88 PHE B N 1
ATOM 2949 C CA . PHE B 1 88 ? -10.857 14.959 9.874 1 96.46 88 PHE B CA 1
ATOM 2950 C C . PHE B 1 88 ? -10.869 13.54 10.43 1 96.46 88 PHE B C 1
ATOM 2952 O O . PHE B 1 88 ? -10.915 12.57 9.671 1 96.46 88 PHE B O 1
ATOM 2959 N N . TYR B 1 89 ? -10.82 13.485 11.698 1 93.26 89 TYR B N 1
ATOM 2960 C CA . TYR B 1 89 ? -10.698 12.192 12.361 1 93.26 89 TYR B CA 1
ATOM 2961 C C . TYR B 1 89 ? -12.03 11.757 12.96 1 93.26 89 TYR B C 1
ATOM 2963 O O . TYR B 1 89 ? -12.775 12.581 13.497 1 93.26 89 TYR B O 1
ATOM 2971 N N . ASP B 1 90 ? -12.26 10.563 12.829 1 87.13 90 ASP B N 1
ATOM 2972 C CA . ASP B 1 90 ? -13.365 9.919 13.531 1 87.13 90 ASP B CA 1
ATOM 2973 C C . ASP B 1 90 ? -12.979 8.517 13.995 1 87.13 90 ASP B C 1
ATOM 2975 O O . ASP B 1 90 ? -13.185 7.54 13.272 1 87.13 90 ASP B O 1
ATOM 2979 N N . TYR B 1 91 ? -12.578 8.475 15.19 1 77.1 91 TYR B N 1
ATOM 2980 C CA . TYR B 1 91 ? -12.046 7.214 15.696 1 77.1 91 TYR B CA 1
ATOM 2981 C C . TYR B 1 91 ? -13.171 6.282 16.128 1 77.1 91 TYR B C 1
ATOM 2983 O O . TYR B 1 91 ? -12.936 5.104 16.41 1 77.1 91 TYR B O 1
ATOM 2991 N N . ALA B 1 92 ? -14.372 6.913 16.121 1 70.29 92 ALA B N 1
ATOM 2992 C CA . ALA B 1 92 ? -15.521 6.064 16.425 1 70.29 92 ALA B CA 1
ATOM 2993 C C . ALA B 1 92 ? -15.943 5.254 15.202 1 70.29 92 ALA B C 1
ATOM 2995 O O . ALA B 1 92 ? -16.872 4.446 15.275 1 70.29 92 ALA B O 1
ATOM 2996 N N . ARG B 1 93 ? -15.346 5.421 14.216 1 61.65 93 ARG B N 1
ATOM 2997 C CA . ARG B 1 93 ? -15.455 4.648 12.983 1 61.65 93 ARG B CA 1
ATOM 2998 C C . ARG B 1 93 ? -16.898 4.604 12.491 1 61.65 93 ARG B C 1
ATOM 3000 O O . ARG B 1 93 ? -17.325 5.469 11.723 1 61.65 93 ARG B O 1
ATOM 3007 N N . LEU B 1 94 ? -17.753 3.861 13.149 1 59.08 94 LEU B N 1
ATOM 3008 C CA . LEU B 1 94 ? -19.105 3.701 12.626 1 59.08 94 LEU B CA 1
ATOM 3009 C C . LEU B 1 94 ? -20.083 4.613 13.358 1 59.08 94 LEU B C 1
ATOM 3011 O O . LEU B 1 94 ? -21.157 4.924 12.838 1 59.08 94 LEU B O 1
ATOM 3015 N N . ASP B 1 95 ? -19.753 5.079 14.498 1 65.31 95 ASP B N 1
ATOM 3016 C CA . ASP B 1 95 ? -20.55 6.055 15.234 1 65.31 95 ASP B CA 1
ATOM 3017 C C . ASP B 1 95 ? -19.948 7.454 15.121 1 65.31 95 ASP B C 1
ATOM 3019 O O . ASP B 1 95 ? -19.657 8.094 16.134 1 65.31 95 ASP B O 1
ATOM 3023 N N . ARG B 1 96 ? -20.015 7.926 13.899 1 72.21 96 ARG B N 1
ATOM 3024 C CA . ARG B 1 96 ? -19.188 9.067 13.522 1 72.21 96 ARG B CA 1
ATOM 3025 C C . ARG B 1 96 ? -19.827 10.378 13.97 1 72.21 96 ARG B C 1
ATOM 3027 O O . ARG B 1 96 ? -21.036 10.566 13.826 1 72.21 96 ARG B O 1
ATOM 3034 N N . THR B 1 97 ? -19.024 11.154 14.562 1 78.46 97 THR B N 1
ATOM 3035 C CA . THR B 1 97 ? -19.431 12.522 14.863 1 78.46 97 THR B CA 1
ATOM 3036 C C . THR B 1 97 ? -18.864 13.494 13.832 1 78.46 97 THR B C 1
ATOM 3038 O O . THR B 1 97 ? -19.435 14.561 13.597 1 78.46 97 THR B O 1
ATOM 3041 N N . VAL B 1 98 ? -17.776 13.142 13.23 1 89.26 98 VAL B N 1
ATOM 3042 C CA . VAL B 1 98 ? -17.159 13.902 12.149 1 89.26 98 VAL B CA 1
ATOM 3043 C C . VAL B 1 98 ? -17.128 13.059 10.876 1 89.26 98 VAL B C 1
ATOM 3045 O O . VAL B 1 98 ? -16.108 12.443 10.557 1 89.26 98 VAL B O 1
ATOM 3048 N N . SER B 1 99 ? -18.265 13.085 10.204 1 91.08 99 SER B N 1
ATOM 3049 C CA . SER B 1 99 ? -18.419 12.25 9.017 1 91.08 99 SER B CA 1
ATOM 3050 C C . SER B 1 99 ? -18.089 13.027 7.747 1 91.08 99 SER B C 1
ATOM 3052 O O . SER B 1 99 ? -18.072 14.26 7.755 1 91.08 99 SER B O 1
ATOM 3054 N N . ILE B 1 100 ? -17.845 12.32 6.718 1 94.1 100 ILE B N 1
ATOM 3055 C CA . ILE B 1 100 ? -17.625 12.907 5.4 1 94.1 100 ILE B CA 1
ATOM 3056 C C . ILE B 1 100 ? -18.832 13.756 5.005 1 94.1 100 ILE B C 1
ATOM 3058 O O . ILE B 1 100 ? -18.678 14.897 4.564 1 94.1 100 ILE B O 1
ATOM 3062 N N . GLU B 1 101 ? -20.013 13.262 5.253 1 92.39 101 GLU B N 1
ATOM 3063 C CA . GLU B 1 101 ? -21.245 13.966 4.908 1 92.39 101 GLU B CA 1
ATOM 3064 C C . GLU B 1 101 ? -21.347 15.295 5.651 1 92.39 101 GLU B C 1
ATOM 3066 O O . GLU B 1 101 ? -21.72 16.313 5.064 1 92.39 101 GLU B O 1
ATOM 3071 N N . ARG B 1 102 ? -21.049 15.242 6.891 1 93.73 102 ARG B N 1
ATOM 3072 C CA . ARG B 1 102 ? -21.142 16.449 7.706 1 93.73 102 ARG B CA 1
ATOM 3073 C C . ARG B 1 102 ? -20.163 17.514 7.222 1 93.73 102 ARG B C 1
ATOM 3075 O O . ARG B 1 102 ? -20.529 18.682 7.078 1 93.73 102 ARG B O 1
ATOM 3082 N N . VAL B 1 103 ? -18.948 17.128 6.977 1 96.15 103 VAL B N 1
ATOM 3083 C CA . VAL B 1 103 ? -17.925 18.075 6.548 1 96.15 103 VAL B CA 1
ATOM 3084 C C . VAL B 1 103 ? -18.287 18.64 5.176 1 96.15 103 VAL B C 1
ATOM 3086 O O . VAL B 1 103 ? -18.166 19.845 4.942 1 96.15 103 VAL B O 1
ATOM 3089 N N . LEU B 1 104 ? -18.764 17.806 4.294 1 95.88 104 LEU B N 1
ATOM 3090 C CA . LEU B 1 104 ? -19.138 18.267 2.962 1 95.88 104 LEU B CA 1
ATOM 3091 C C . LEU B 1 104 ? -20.321 19.228 3.032 1 95.88 104 LEU B C 1
ATOM 3093 O O . LEU B 1 104 ? -20.414 20.163 2.234 1 95.88 104 LEU B O 1
ATOM 3097 N N . ALA B 1 105 ? -21.188 18.945 3.963 1 95.41 105 ALA B N 1
ATOM 3098 C CA . ALA B 1 105 ? -22.31 19.86 4.154 1 95.41 105 ALA B CA 1
ATOM 3099 C C . ALA B 1 105 ? -21.825 21.234 4.61 1 95.41 105 ALA B C 1
ATOM 3101 O O . ALA B 1 105 ? -22.343 22.261 4.165 1 95.41 105 ALA B O 1
ATOM 3102 N N . ILE B 1 106 ? -20.861 21.253 5.46 1 96.4 106 ILE B N 1
ATOM 3103 C CA . ILE B 1 106 ? -20.285 22.502 5.946 1 96.4 106 ILE B CA 1
ATOM 3104 C C . ILE B 1 106 ? -19.628 23.252 4.789 1 96.4 106 ILE B C 1
ATOM 3106 O O . ILE B 1 106 ? -19.699 24.481 4.717 1 96.4 106 ILE B O 1
ATOM 3110 N N . LEU B 1 107 ? -19.027 22.52 3.859 1 96.81 107 LEU B N 1
ATOM 3111 C CA . LEU B 1 107 ? -18.208 23.11 2.806 1 96.81 107 LEU B CA 1
ATOM 3112 C C . LEU B 1 107 ? -19.05 23.422 1.573 1 96.81 107 LEU B C 1
ATOM 3114 O O . LEU B 1 107 ? -18.599 24.132 0.671 1 96.81 107 LEU B O 1
ATOM 3118 N N . ALA B 1 108 ? -20.238 22.969 1.514 1 95.58 108 ALA B N 1
ATOM 3119 C CA . ALA B 1 108 ? -21.098 23.004 0.334 1 95.58 108 ALA B CA 1
ATOM 3120 C C . ALA B 1 108 ? -21.245 24.428 -0.194 1 95.58 108 ALA B C 1
ATOM 3122 O O . ALA B 1 108 ? -21.23 24.652 -1.407 1 95.58 108 ALA B O 1
ATOM 3123 N N . PRO B 1 109 ? -21.349 25.433 0.643 1 94.49 109 PRO B N 1
ATOM 3124 C CA . PRO B 1 109 ? -21.508 26.801 0.143 1 94.49 109 PRO B CA 1
ATOM 3125 C C . PRO B 1 109 ? -20.257 27.32 -0.561 1 94.49 109 PRO B C 1
ATOM 3127 O O . PRO B 1 109 ? -20.327 28.297 -1.312 1 94.49 109 PRO B O 1
ATOM 3130 N N . PHE B 1 110 ? -19.151 26.674 -0.292 1 94.44 110 PHE B N 1
ATOM 3131 C CA . PHE B 1 110 ? -17.882 27.15 -0.83 1 94.44 110 PHE B CA 1
ATOM 3132 C C . PHE B 1 110 ? -17.461 26.32 -2.037 1 94.44 110 PHE B C 1
ATOM 3134 O O . PHE B 1 110 ? -16.956 26.861 -3.023 1 94.44 110 PHE B O 1
ATOM 3141 N N . ALA B 1 111 ? -17.595 25.036 -1.879 1 92.05 111 ALA B N 1
ATOM 3142 C CA . ALA B 1 111 ? -17.136 24.081 -2.884 1 92.05 111 ALA B CA 1
ATOM 3143 C C . ALA B 1 111 ? -18.033 22.846 -2.917 1 92.05 111 ALA B C 1
ATOM 3145 O O . ALA B 1 111 ? -17.967 22.001 -2.021 1 92.05 111 ALA B O 1
ATOM 3146 N N . PRO B 1 112 ? -18.709 22.722 -3.909 1 89.1 112 PRO B N 1
ATOM 3147 C CA . PRO B 1 112 ? -19.538 21.517 -3.99 1 89.1 112 PRO B CA 1
ATOM 3148 C C . PRO B 1 112 ? -18.718 20.251 -4.231 1 89.1 112 PRO B C 1
ATOM 3150 O O . PRO B 1 112 ? -17.614 20.321 -4.777 1 89.1 112 PRO B O 1
ATOM 3153 N N . CYS B 1 113 ? -19.137 19.173 -3.735 1 93.86 113 CYS B N 1
ATOM 3154 C CA . CYS B 1 113 ? -18.541 17.853 -3.913 1 93.86 113 CYS B CA 1
ATOM 3155 C C . CYS B 1 113 ? -19.598 16.825 -4.3 1 93.86 113 CYS B C 1
ATOM 3157 O O . CYS B 1 113 ? -20.585 16.645 -3.585 1 93.86 113 CYS B O 1
ATOM 3159 N N . ASP B 1 114 ? -19.356 16.101 -5.334 1 93.29 114 ASP B N 1
ATOM 3160 C CA . ASP B 1 114 ? -20.322 15.106 -5.79 1 93.29 114 ASP B CA 1
ATOM 3161 C C . ASP B 1 114 ? -19.853 13.692 -5.457 1 93.29 114 ASP B C 1
ATOM 3163 O O . ASP B 1 114 ? -20.495 12.712 -5.843 1 93.29 114 ASP B O 1
ATOM 3167 N N . LEU B 1 115 ? -18.773 13.614 -4.773 1 94.68 115 LEU B N 1
ATOM 3168 C CA . LEU B 1 115 ? -18.254 12.297 -4.418 1 94.68 115 LEU B CA 1
ATOM 3169 C C . LEU B 1 115 ? -19.056 11.687 -3.274 1 94.68 115 LEU B C 1
ATOM 3171 O O . LEU B 1 115 ? -19.506 12.402 -2.375 1 94.68 115 LEU B O 1
ATOM 3175 N N . ARG B 1 116 ? -19.262 10.442 -3.372 1 89.87 116 ARG B N 1
ATOM 3176 C CA . ARG B 1 116 ? -19.986 9.704 -2.341 1 89.87 116 ARG B CA 1
ATOM 3177 C C . ARG B 1 116 ? -19.145 8.554 -1.798 1 89.87 116 ARG B C 1
ATOM 3179 O O . ARG B 1 116 ? -18.503 7.832 -2.564 1 89.87 116 ARG B O 1
ATOM 3186 N N . TYR B 1 117 ? -19.003 8.439 -0.581 1 90.65 117 TYR B N 1
ATOM 3187 C CA . TYR B 1 117 ? -18.41 7.32 0.142 1 90.65 117 TYR B CA 1
ATOM 3188 C C . TYR B 1 117 ? -19.439 6.645 1.04 1 90.65 117 TYR B C 1
ATOM 3190 O O . TYR B 1 117 ? -20.039 7.291 1.902 1 90.65 117 TYR B O 1
ATOM 3198 N N . ALA B 1 118 ? -19.716 5.397 0.81 1 84.98 118 ALA B N 1
ATOM 3199 C CA . ALA B 1 118 ? -20.777 4.707 1.539 1 84.98 118 ALA B CA 1
ATOM 3200 C C . ALA B 1 118 ? -20.539 4.771 3.045 1 84.98 118 ALA B C 1
ATOM 3202 O O . ALA B 1 118 ? -19.439 4.477 3.519 1 84.98 118 ALA B O 1
ATOM 3203 N N . GLY B 1 119 ? -21.528 5.058 3.789 1 79.71 119 GLY B N 1
ATOM 3204 C CA . GLY B 1 119 ? -21.417 5.234 5.228 1 79.71 119 GLY B CA 1
ATOM 3205 C C . GLY B 1 119 ? -20.981 3.973 5.951 1 79.71 119 GLY B C 1
ATOM 3206 O O . GLY B 1 119 ? -20.371 4.044 7.02 1 79.71 119 GLY B O 1
ATOM 3207 N N . GLY B 1 120 ? -21.22 2.866 5.354 1 82.5 120 GLY B N 1
ATOM 3208 C CA . GLY B 1 120 ? -20.875 1.598 5.977 1 82.5 120 GLY B CA 1
ATOM 3209 C C . GLY B 1 120 ? -19.427 1.201 5.761 1 82.5 120 GLY B C 1
ATOM 3210 O O . GLY B 1 120 ? -18.941 0.248 6.374 1 82.5 120 GLY B O 1
ATOM 3211 N N . ARG B 1 121 ? -18.779 1.937 4.882 1 86.19 121 ARG B N 1
ATOM 3212 C CA . ARG B 1 121 ? -17.364 1.662 4.653 1 86.19 121 ARG B CA 1
ATOM 3213 C C . ARG B 1 121 ? -16.502 2.272 5.753 1 86.19 121 ARG B C 1
ATOM 3215 O O . ARG B 1 121 ? -16.727 3.411 6.166 1 86.19 121 ARG B O 1
ATOM 3222 N N . PRO B 1 122 ? -15.55 1.569 6.118 1 85.42 122 PRO B N 1
ATOM 3223 C CA . PRO B 1 122 ? -14.771 2.021 7.273 1 85.42 122 PRO B CA 1
ATOM 3224 C C . PRO B 1 122 ? -13.723 3.07 6.904 1 85.42 122 PRO B C 1
ATOM 3226 O O . PRO B 1 122 ? -13.183 3.043 5.795 1 85.42 122 PRO B O 1
ATOM 3229 N N . TYR B 1 123 ? -13.517 3.997 7.823 1 89.85 123 TYR B N 1
ATOM 3230 C CA . TYR B 1 123 ? -12.373 4.901 7.856 1 89.85 123 TYR B CA 1
ATOM 3231 C C . TYR B 1 123 ? -12.202 5.513 9.241 1 89.85 123 TYR B C 1
ATOM 3233 O O . TYR B 1 123 ? -13.152 5.564 10.027 1 89.85 123 TYR B O 1
ATOM 3241 N N . PHE B 1 124 ? -11.033 5.869 9.553 1 90.07 124 PHE B N 1
ATOM 3242 C CA . PHE B 1 124 ? -10.839 6.569 10.817 1 90.07 124 PHE B CA 1
ATOM 3243 C C . PHE B 1 124 ? -10.519 8.039 10.578 1 90.07 124 PHE B C 1
ATOM 3245 O O . PHE B 1 124 ? -10.526 8.842 11.514 1 90.07 124 PHE B O 1
ATOM 3252 N N . MET B 1 125 ? -10.274 8.307 9.278 1 93.27 125 MET B N 1
ATOM 3253 C CA . MET B 1 125 ? -9.942 9.684 8.924 1 93.27 125 MET B CA 1
ATOM 3254 C C . MET B 1 125 ? -10.095 9.912 7.424 1 93.27 125 MET B C 1
ATOM 3256 O O . MET B 1 125 ? -9.975 8.974 6.634 1 93.27 125 MET B O 1
ATOM 3260 N N . PHE B 1 126 ? -10.346 11.086 7.062 1 95.15 126 PHE B N 1
ATOM 3261 C CA . PHE B 1 126 ? -10.282 11.502 5.666 1 95.15 126 PHE B CA 1
ATOM 3262 C C . PHE B 1 126 ? -9.734 12.92 5.548 1 95.15 126 PHE B C 1
ATOM 3264 O O . PHE B 1 126 ? -9.657 13.646 6.541 1 95.15 126 PHE B O 1
ATOM 3271 N N . SER B 1 127 ? -9.277 13.28 4.38 1 97.65 127 SER B N 1
ATOM 3272 C CA . SER B 1 127 ? -8.715 14.615 4.204 1 97.65 127 SER B CA 1
ATOM 3273 C C . SER B 1 127 ? -9.13 15.219 2.867 1 97.65 127 SER B C 1
ATOM 3275 O O . SER B 1 127 ? -9.58 14.503 1.97 1 97.65 127 SER B O 1
ATOM 3277 N N . LEU B 1 128 ? -9.011 16.531 2.794 1 97.64 128 LEU B N 1
ATOM 3278 C CA . LEU B 1 128 ? -9.344 17.349 1.632 1 97.64 128 LEU B CA 1
ATOM 3279 C C . LEU B 1 128 ? -8.253 18.38 1.363 1 97.64 128 LEU B C 1
ATOM 3281 O O . LEU B 1 128 ? -7.726 18.99 2.296 1 97.64 128 LEU B O 1
ATOM 3285 N N . ASP B 1 129 ? -7.963 18.538 0.129 1 97.5 129 ASP B N 1
ATOM 3286 C CA . ASP B 1 129 ? -6.984 19.548 -0.261 1 97.5 129 ASP B CA 1
ATOM 3287 C C . ASP B 1 129 ? -7.664 20.878 -0.579 1 97.5 129 ASP B C 1
ATOM 3289 O O . ASP B 1 129 ? -8.69 20.909 -1.262 1 97.5 129 ASP B O 1
ATOM 3293 N N . PHE B 1 130 ? -7.054 21.94 -0.088 1 97.08 130 PHE B N 1
ATOM 3294 C CA . PHE B 1 130 ? -7.538 23.292 -0.338 1 97.08 130 PHE B CA 1
ATOM 3295 C C . PHE B 1 130 ? -6.454 24.143 -0.99 1 97.08 130 PHE B C 1
ATOM 3297 O O . PHE B 1 130 ? -5.282 24.057 -0.618 1 97.08 130 PHE B O 1
ATOM 3304 N N . ASP B 1 131 ? -6.853 24.823 -1.969 1 95.89 131 ASP B N 1
ATOM 3305 C CA . ASP B 1 131 ? -5.989 25.778 -2.657 1 95.89 131 ASP B CA 1
ATOM 3306 C C . ASP B 1 131 ? -6.794 26.96 -3.193 1 95.89 131 ASP B C 1
ATOM 3308 O O . ASP B 1 131 ? -8.007 27.038 -2.983 1 95.89 131 ASP B O 1
ATOM 3312 N N . ASP B 1 132 ? -6.126 27.828 -3.767 1 94.55 132 ASP B N 1
ATOM 3313 C CA . ASP B 1 132 ? -6.772 29.047 -4.241 1 94.55 132 ASP B CA 1
ATOM 3314 C C . ASP B 1 132 ? -7.788 28.74 -5.339 1 94.55 132 ASP B C 1
ATOM 3316 O O . ASP B 1 132 ? -8.82 29.407 -5.442 1 94.55 132 ASP B O 1
ATOM 3320 N N . ALA B 1 133 ? -7.424 27.803 -6.135 1 94.93 133 ALA B N 1
ATOM 3321 C CA . ALA B 1 133 ? -8.345 27.442 -7.21 1 94.93 133 ALA B CA 1
ATOM 3322 C C . ALA B 1 133 ? -9.687 26.977 -6.651 1 94.93 133 ALA B C 1
ATOM 3324 O O . ALA B 1 133 ? -10.742 27.311 -7.194 1 94.93 133 ALA B O 1
ATOM 3325 N N . LEU B 1 134 ? -9.666 26.239 -5.586 1 94.95 134 LEU B N 1
ATOM 3326 C CA . LEU B 1 134 ? -10.893 25.807 -4.927 1 94.95 134 LEU B CA 1
ATOM 3327 C C . LEU B 1 134 ? -11.65 26.999 -4.351 1 94.95 134 LEU B C 1
ATOM 3329 O O . LEU B 1 134 ? -12.859 27.129 -4.553 1 94.95 134 LEU B O 1
ATOM 3333 N N . ALA B 1 135 ? -10.916 27.826 -3.691 1 94.03 135 ALA B N 1
ATOM 3334 C CA . ALA B 1 135 ? -11.513 28.989 -3.04 1 94.03 135 ALA B CA 1
ATOM 3335 C C . ALA B 1 135 ? -12.172 29.911 -4.061 1 94.03 135 ALA B C 1
ATOM 3337 O O . ALA B 1 135 ? -13.219 30.503 -3.788 1 94.03 135 ALA B O 1
ATOM 3338 N N . ARG B 1 136 ? -11.626 29.935 -5.258 1 93.98 136 ARG B N 1
ATOM 3339 C CA . ARG B 1 136 ? -12.127 30.826 -6.301 1 93.98 136 ARG B CA 1
ATOM 3340 C C . ARG B 1 136 ? -13.231 30.155 -7.111 1 93.98 136 ARG B C 1
ATOM 3342 O O . ARG B 1 136 ? -13.802 30.766 -8.016 1 93.98 136 ARG B O 1
ATOM 3349 N N . GLY B 1 137 ? -13.423 28.93 -6.839 1 91.83 137 GLY B N 1
ATOM 3350 C CA . GLY B 1 137 ? -14.458 28.211 -7.565 1 91.83 137 GLY B CA 1
ATOM 3351 C C . GLY B 1 137 ? -13.989 27.689 -8.911 1 91.83 137 GLY B C 1
ATOM 3352 O O . GLY B 1 137 ? -14.805 27.386 -9.783 1 91.83 137 GLY B O 1
ATOM 3353 N N . GLU B 1 138 ? -12.695 27.67 -9.083 1 93.83 138 GLU B N 1
ATOM 3354 C CA . GLU B 1 138 ? -12.139 27.199 -10.348 1 93.83 138 GLU B CA 1
ATOM 3355 C C . GLU B 1 138 ? -12.12 25.675 -10.409 1 93.83 138 GLU B C 1
ATOM 3357 O O . GLU B 1 138 ? -11.964 25.093 -11.485 1 93.83 138 GLU B O 1
ATOM 3362 N N . ARG B 1 139 ? -12.215 25.038 -9.233 1 91.98 139 ARG B N 1
ATOM 3363 C CA . ARG B 1 139 ? -12.401 23.593 -9.157 1 91.98 139 ARG B CA 1
ATOM 3364 C C . ARG B 1 139 ? -13.309 23.218 -7.991 1 91.98 139 ARG B C 1
ATOM 3366 O O . ARG B 1 139 ? -13.525 24.022 -7.082 1 91.98 139 ARG B O 1
ATOM 3373 N N . SER B 1 140 ? -13.789 22.042 -8.002 1 93.91 140 SER B N 1
ATOM 3374 C CA . SER B 1 140 ? -14.597 21.484 -6.922 1 93.91 140 SER B CA 1
ATOM 3375 C C . SER B 1 140 ? -13.775 20.546 -6.045 1 93.91 140 SER B C 1
ATOM 3377 O O . SER B 1 140 ? -12.575 20.374 -6.265 1 93.91 140 SER B O 1
ATOM 3379 N N . LEU B 1 141 ? -14.37 20.141 -5.008 1 96.13 141 LEU B N 1
ATOM 3380 C CA . LEU B 1 141 ? -13.786 19.035 -4.258 1 96.13 141 LEU B CA 1
ATOM 3381 C C . LEU B 1 141 ? -13.903 17.728 -5.036 1 96.13 141 LEU B C 1
ATOM 3383 O O . LEU B 1 141 ? -14.92 17.037 -4.947 1 96.13 141 LEU B O 1
ATOM 3387 N N . ASP B 1 142 ? -12.855 17.415 -5.694 1 96.63 142 ASP B N 1
ATOM 3388 C CA . ASP B 1 142 ? -12.926 16.331 -6.669 1 96.63 142 ASP B CA 1
ATOM 3389 C C . ASP B 1 142 ? -12.14 15.112 -6.195 1 96.63 142 ASP B C 1
ATOM 3391 O O . ASP B 1 142 ? -11.987 14.138 -6.936 1 96.63 142 ASP B O 1
ATOM 3395 N N . ARG B 1 143 ? -11.692 15.22 -4.957 1 96.95 143 ARG B N 1
ATOM 3396 C CA . ARG B 1 143 ? -10.956 14.092 -4.396 1 96.95 143 ARG B CA 1
ATOM 3397 C C . ARG B 1 143 ? -11.065 14.07 -2.875 1 96.95 143 ARG B C 1
ATOM 3399 O O . ARG B 1 143 ? -10.941 15.109 -2.223 1 96.95 143 ARG B O 1
ATOM 3406 N N . LEU B 1 144 ? -11.317 12.956 -2.346 1 97.49 144 LEU B N 1
ATOM 3407 C CA . LEU B 1 144 ? -11.219 12.657 -0.922 1 97.49 144 LEU B CA 1
ATOM 3408 C C . LEU B 1 144 ? -10.125 11.629 -0.656 1 97.49 144 LEU B C 1
ATOM 3410 O O . LEU B 1 144 ? -9.985 10.658 -1.403 1 97.49 144 LEU B O 1
ATOM 3414 N N . ASN B 1 145 ? -9.326 11.867 0.277 1 97.5 145 ASN B N 1
ATOM 3415 C CA . ASN B 1 145 ? -8.376 10.865 0.749 1 97.5 145 ASN B CA 1
ATOM 3416 C C . ASN B 1 145 ? -8.895 10.141 1.988 1 97.5 145 ASN B C 1
ATOM 3418 O O . ASN B 1 145 ? -9.043 10.747 3.05 1 97.5 145 ASN B O 1
ATOM 3422 N N . ILE B 1 146 ? -9.159 8.88 1.84 1 95.7 146 ILE B N 1
ATOM 3423 C CA . ILE B 1 146 ? -9.758 8.059 2.887 1 95.7 146 ILE B CA 1
ATOM 3424 C C . ILE B 1 146 ? -8.678 7.221 3.567 1 95.7 146 ILE B C 1
ATOM 3426 O O . ILE B 1 146 ? -7.854 6.595 2.896 1 95.7 146 ILE B O 1
ATOM 3430 N N . TYR B 1 147 ? -8.697 7.22 4.854 1 93.79 147 TYR B N 1
ATOM 3431 C CA . TYR B 1 147 ? -7.711 6.45 5.603 1 93.79 147 TYR B CA 1
ATOM 3432 C C . TYR B 1 147 ? -8.382 5.355 6.423 1 93.79 147 TYR B C 1
ATOM 3434 O O . TYR B 1 147 ? -9.296 5.628 7.205 1 93.79 147 TYR B O 1
ATOM 3442 N N . VAL B 1 148 ? -7.888 4.176 6.233 1 91.4 148 VAL B N 1
ATOM 3443 C CA . VAL B 1 148 ? -8.409 2.998 6.92 1 91.4 148 VAL B CA 1
ATOM 3444 C C . VAL B 1 148 ? -7.313 2.378 7.785 1 91.4 148 VAL B C 1
ATOM 3446 O O . VAL B 1 148 ? -6.137 2.392 7.413 1 91.4 148 VAL B O 1
ATOM 3449 N N . GLY B 1 149 ? -7.762 1.897 8.917 1 88.3 149 GLY B N 1
ATOM 3450 C CA . GLY B 1 149 ? -6.799 1.232 9.78 1 88.3 149 GLY B CA 1
ATOM 3451 C C . GLY B 1 149 ? -6.276 -0.069 9.2 1 88.3 149 GLY B C 1
ATOM 3452 O O . GLY B 1 149 ? -6.983 -0.751 8.456 1 88.3 149 GLY B O 1
ATOM 3453 N N . ASN B 1 150 ? -5.078 -0.436 9.441 1 86.28 150 ASN B N 1
ATOM 3454 C CA . ASN B 1 150 ? -4.44 -1.692 9.062 1 86.28 150 ASN B CA 1
ATOM 3455 C C . ASN B 1 150 ? -3.953 -2.465 10.284 1 86.28 150 ASN B C 1
ATOM 3457 O O . ASN B 1 150 ? -3.092 -1.987 11.025 1 86.28 150 ASN B O 1
ATOM 3461 N N . PRO B 1 151 ? -4.684 -3.641 10.583 1 74.93 151 PRO B N 1
ATOM 3462 C CA . PRO B 1 151 ? -4.306 -4.374 11.794 1 74.93 151 PRO B CA 1
ATOM 3463 C C . PRO B 1 151 ? -2.86 -4.865 11.759 1 74.93 151 PRO B C 1
ATOM 3465 O O . PRO B 1 151 ? -2.285 -5.028 10.68 1 74.93 151 PRO B O 1
ATOM 3468 N N . GLY B 1 152 ? -2.242 -5.386 13.018 1 58.65 152 GLY B N 1
ATOM 3469 C CA . GLY B 1 152 ? -1.012 -6.153 13.136 1 58.65 152 GLY B CA 1
ATOM 3470 C C . GLY B 1 152 ? 0.108 -5.383 13.81 1 58.65 152 GLY B C 1
ATOM 3471 O O . GLY B 1 152 ? 1.106 -5.971 14.233 1 58.65 152 GLY B O 1
ATOM 3472 N N . SER B 1 153 ? 0.455 -4.161 13.168 1 49.42 153 SER B N 1
ATOM 3473 C CA . SER B 1 153 ? 1.68 -3.64 13.763 1 49.42 153 SER B CA 1
ATOM 3474 C C . SER B 1 153 ? 1.44 -3.158 15.19 1 49.42 153 SER B C 1
ATOM 3476 O O . SER B 1 153 ? 0.308 -2.844 15.562 1 49.42 153 SER B O 1
ATOM 3478 N N . SER B 1 154 ? 2.182 -3.652 15.959 1 44.7 154 SER B N 1
ATOM 3479 C CA . SER B 1 154 ? 2.114 -2.998 17.262 1 44.7 154 SER B CA 1
ATOM 3480 C C . SER B 1 154 ? 1.726 -1.53 17.123 1 44.7 154 SER B C 1
ATOM 3482 O O . SER B 1 154 ? 1.01 -0.989 17.969 1 44.7 154 SER B O 1
ATOM 3484 N N . VAL B 1 155 ? 2.299 -0.877 16.153 1 46.36 155 VAL B N 1
ATOM 3485 C CA . VAL B 1 155 ? 1.985 0.534 15.955 1 46.36 155 VAL B CA 1
ATOM 3486 C C . VAL B 1 155 ? 1.106 0.7 14.718 1 46.36 155 VAL B C 1
ATOM 3488 O O . VAL B 1 155 ? 1.315 0.029 13.705 1 46.36 155 VAL B O 1
ATOM 3491 N N . SER B 1 156 ? 0.059 1.242 14.768 1 61.54 156 SER B N 1
ATOM 3492 C CA . SER B 1 156 ? -1.064 1.529 13.882 1 61.54 156 SER B CA 1
ATOM 3493 C C . SER B 1 156 ? -0.588 1.832 12.465 1 61.54 156 SER B C 1
ATOM 3495 O O . SER B 1 156 ? 0.506 2.367 12.274 1 61.54 156 SER B O 1
ATOM 3497 N N . SER B 1 157 ? -0.818 1.057 11.53 1 78.41 157 SER B N 1
ATOM 3498 C CA . SER B 1 157 ? -0.664 1.404 10.121 1 78.41 157 SER B CA 1
ATOM 3499 C C . SER B 1 157 ? -1.995 1.826 9.507 1 78.41 157 SER B C 1
ATOM 3501 O O . SER B 1 157 ? -3.06 1.479 10.022 1 78.41 157 SER B O 1
ATOM 3503 N N . GLY B 1 158 ? -1.762 2.805 8.606 1 90.12 158 GLY B N 1
ATOM 3504 C CA . GLY B 1 158 ? -2.934 3.286 7.891 1 90.12 158 GLY B CA 1
ATOM 3505 C C . GLY B 1 158 ? -2.826 3.119 6.388 1 90.12 158 GLY B C 1
ATOM 3506 O O . GLY B 1 158 ? -1.745 3.273 5.816 1 90.12 158 GLY B O 1
ATOM 3507 N N . LEU B 1 159 ? -3.861 2.69 5.815 1 93.52 159 LEU B N 1
ATOM 3508 C CA . LEU B 1 159 ? -4.004 2.642 4.364 1 93.52 159 LEU B CA 1
ATOM 3509 C C . LEU B 1 159 ? -4.728 3.881 3.848 1 93.52 159 LEU B C 1
ATOM 3511 O O . LEU B 1 159 ? -5.724 4.311 4.432 1 93.52 159 LEU B O 1
ATOM 3515 N N . SER B 1 160 ? -4.214 4.392 2.852 1 95.96 160 SER B N 1
ATOM 3516 C CA . SER B 1 160 ? -4.854 5.565 2.266 1 95.96 160 SER B CA 1
ATOM 3517 C C . SER B 1 160 ? -5.406 5.259 0.878 1 95.96 160 SER B C 1
ATOM 3519 O O . SER B 1 160 ? -4.741 4.607 0.07 1 95.96 160 SER B O 1
ATOM 3521 N N . TYR B 1 161 ? -6.587 5.717 0.606 1 96.12 161 TYR B N 1
ATOM 3522 C CA . TYR B 1 161 ? -7.268 5.581 -0.677 1 96.12 161 TYR B CA 1
ATOM 3523 C C . TYR B 1 161 ? -7.693 6.942 -1.217 1 96.12 161 TYR B C 1
ATOM 3525 O O . TYR B 1 161 ? -8.151 7.801 -0.46 1 96.12 161 TYR B O 1
ATOM 3533 N N . GLY B 1 162 ? -7.48 7.11 -2.455 1 97.13 162 GLY B N 1
ATOM 3534 C CA . GLY B 1 162 ? -8.058 8.269 -3.117 1 97.13 162 GLY B CA 1
ATOM 3535 C C . GLY B 1 162 ? -9.412 7.987 -3.74 1 97.13 162 GLY B C 1
ATOM 3536 O O . GLY B 1 162 ? -9.564 7.03 -4.502 1 97.13 162 GLY B O 1
ATOM 3537 N N . LEU B 1 163 ? -10.409 8.751 -3.374 1 96.99 163 LEU B N 1
ATOM 3538 C CA . LEU B 1 163 ? -11.731 8.667 -3.985 1 96.99 163 LEU B CA 1
ATOM 3539 C C . LEU B 1 163 ? -11.944 9.804 -4.979 1 96.99 163 LEU B C 1
ATOM 3541 O O . LEU B 1 163 ? -11.85 10.979 -4.615 1 96.99 163 LEU B O 1
ATOM 3545 N N . THR B 1 164 ? -12.155 9.512 -6.188 1 96.84 164 THR B N 1
ATOM 3546 C CA . THR B 1 164 ? -12.498 10.456 -7.246 1 96.84 164 THR B CA 1
ATOM 3547 C C . THR B 1 164 ? -13.726 9.98 -8.018 1 96.84 164 THR B C 1
ATOM 3549 O O . THR B 1 164 ? -14.338 8.972 -7.661 1 96.84 164 THR B O 1
ATOM 3552 N N . ALA B 1 165 ? -14.004 10.744 -9.05 1 95 165 ALA B N 1
ATOM 3553 C CA . ALA B 1 165 ? -15.127 10.354 -9.899 1 95 165 ALA B CA 1
ATOM 3554 C C . ALA B 1 165 ? -14.875 8.999 -10.554 1 95 165 ALA B C 1
ATOM 3556 O O . ALA B 1 165 ? -15.819 8.279 -10.889 1 95 165 ALA B O 1
ATOM 3557 N N . ASP B 1 166 ? -13.578 8.604 -10.651 1 92.62 166 ASP B N 1
ATOM 3558 C CA . ASP B 1 166 ? -13.202 7.359 -11.314 1 92.62 166 ASP B CA 1
ATOM 3559 C C . ASP B 1 166 ? -13.232 6.186 -10.337 1 92.62 166 ASP B C 1
ATOM 3561 O O . ASP B 1 166 ? -13.053 5.034 -10.736 1 92.62 166 ASP B O 1
ATOM 3565 N N . GLY B 1 167 ? -13.445 6.493 -9.079 1 91.68 167 GLY B N 1
ATOM 3566 C CA . GLY B 1 167 ? -13.546 5.423 -8.099 1 91.68 167 GLY B CA 1
ATOM 3567 C C . GLY B 1 167 ? -12.491 5.507 -7.012 1 91.68 167 GLY B C 1
ATOM 3568 O O . GLY B 1 167 ? -11.874 6.557 -6.819 1 91.68 167 GLY B O 1
ATOM 3569 N N . LEU B 1 168 ? -12.44 4.485 -6.287 1 94.37 168 LEU B N 1
ATOM 3570 C CA . LEU B 1 168 ? -11.548 4.375 -5.138 1 94.37 168 LEU B CA 1
ATOM 3571 C C . LEU B 1 168 ? -10.26 3.652 -5.517 1 94.37 168 LEU B C 1
ATOM 3573 O O . LEU B 1 168 ? -10.3 2.592 -6.145 1 94.37 168 LEU B O 1
ATOM 3577 N N . VAL B 1 169 ? -9.12 4.24 -5.183 1 95.57 169 VAL B N 1
ATOM 3578 C CA . VAL B 1 169 ? -7.831 3.653 -5.534 1 95.57 169 VAL B CA 1
ATOM 3579 C C . VAL B 1 169 ? -6.918 3.638 -4.31 1 95.57 169 VAL B C 1
ATOM 3581 O O . VAL B 1 169 ? -6.751 4.66 -3.64 1 95.57 169 VAL B O 1
ATOM 3584 N N . PHE B 1 170 ? -6.304 2.503 -4.002 1 95.33 170 PHE B N 1
ATOM 3585 C CA . PHE B 1 170 ? -5.301 2.407 -2.949 1 95.33 170 PHE B CA 1
ATOM 3586 C C . PHE B 1 170 ? -4.054 3.204 -3.314 1 95.33 170 PHE B C 1
ATOM 3588 O O . PHE B 1 170 ? -3.502 3.038 -4.404 1 95.33 170 PHE B O 1
ATOM 3595 N N . ASP B 1 171 ? -3.524 4.033 -2.353 1 95.88 171 ASP B N 1
ATOM 3596 C CA . ASP B 1 171 ? -2.474 4.981 -2.715 1 95.88 171 ASP B CA 1
ATOM 3597 C C . ASP B 1 171 ? -1.235 4.788 -1.844 1 95.88 171 ASP B C 1
ATOM 3599 O O . ASP B 1 171 ? -0.119 4.69 -2.357 1 95.88 171 ASP B O 1
ATOM 3603 N N . ASN B 1 172 ? -1.455 4.8 -0.573 1 95.8 172 ASN B N 1
ATOM 3604 C CA . ASN B 1 172 ? -0.31 4.934 0.321 1 95.8 172 ASN B CA 1
ATOM 3605 C C . ASN B 1 172 ? -0.431 4.011 1.529 1 95.8 172 ASN B C 1
ATOM 3607 O O . ASN B 1 172 ? -1.536 3.611 1.902 1 95.8 172 ASN B O 1
ATOM 3611 N N . LEU B 1 173 ? 0.677 3.742 2.091 1 93.95 173 LEU B N 1
ATOM 3612 C CA . LEU B 1 173 ? 0.8 3.019 3.352 1 93.95 173 LEU B CA 1
ATOM 3613 C C . LEU B 1 173 ? 1.582 3.838 4.374 1 93.95 173 LEU B C 1
ATOM 3615 O O . LEU B 1 173 ? 2.681 4.315 4.083 1 93.95 173 LEU B O 1
ATOM 3619 N N . TYR B 1 174 ? 0.999 4.004 5.509 1 94.28 174 TYR B N 1
ATOM 3620 C CA . TYR B 1 174 ? 1.653 4.722 6.597 1 94.28 174 TYR B CA 1
ATOM 3621 C C . TYR B 1 174 ? 1.94 3.792 7.77 1 94.28 174 TYR B C 1
ATOM 3623 O O . TYR B 1 174 ? 1.058 3.055 8.217 1 94.28 174 TYR B O 1
ATOM 3631 N N . SER B 1 175 ? 3.122 3.861 8.266 1 92.6 175 SER B N 1
ATOM 3632 C CA . SER B 1 175 ? 3.528 3.092 9.439 1 92.6 175 SER B CA 1
ATOM 3633 C C . SER B 1 175 ? 3.966 4.008 10.576 1 92.6 175 SER B C 1
ATOM 3635 O O . SER B 1 175 ? 4.808 4.888 10.383 1 92.6 175 SER B O 1
ATOM 3637 N N . PHE B 1 176 ? 3.439 3.795 11.709 1 93.33 176 PHE B N 1
ATOM 3638 C CA . PHE B 1 176 ? 3.684 4.645 12.868 1 93.33 176 PHE B CA 1
ATOM 3639 C C . PHE B 1 176 ? 4.622 3.959 13.854 1 93.33 176 PHE B C 1
ATOM 3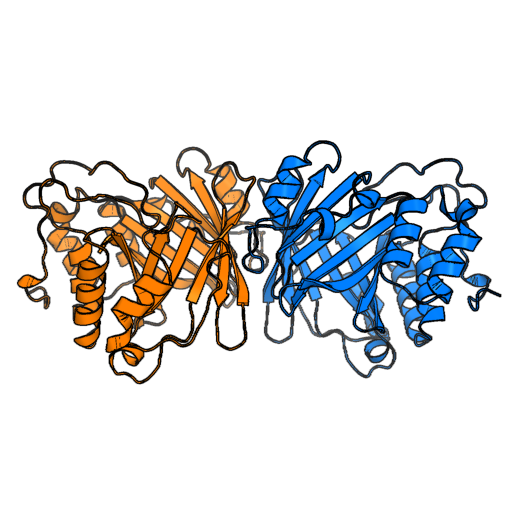641 O O . PHE B 1 176 ? 4.476 2.767 14.13 1 93.33 176 PHE B O 1
ATOM 3648 N N . PHE B 1 177 ? 5.553 4.737 14.395 1 93.07 177 PHE B N 1
ATOM 3649 C CA . PHE B 1 177 ? 6.536 4.195 15.327 1 93.07 177 PHE B CA 1
ATOM 3650 C C . PHE B 1 177 ? 6.753 5.146 16.498 1 93.07 177 PHE B C 1
ATOM 3652 O O . PHE B 1 177 ? 6.733 6.366 16.326 1 93.07 177 PHE B O 1
ATOM 3659 N N . ASP B 1 178 ? 6.913 4.569 17.594 1 94.19 178 ASP B N 1
ATOM 3660 C CA . ASP B 1 178 ? 7.444 5.347 18.708 1 94.19 178 ASP B CA 1
ATOM 3661 C C . ASP B 1 178 ? 8.896 5.746 18.457 1 94.19 178 ASP B C 1
ATOM 3663 O O . ASP B 1 178 ? 9.771 4.885 18.34 1 94.19 178 ASP B O 1
ATOM 3667 N N . ALA B 1 179 ? 9.134 6.985 18.459 1 95.5 179 ALA B N 1
ATOM 3668 C CA . ALA B 1 179 ? 10.446 7.475 18.044 1 95.5 179 ALA B CA 1
ATOM 3669 C C . ALA B 1 179 ? 11.537 6.995 18.997 1 95.5 179 ALA B C 1
ATOM 3671 O O . ALA B 1 179 ? 12.641 6.654 18.566 1 95.5 179 ALA B O 1
ATOM 3672 N N . ALA B 1 180 ? 11.237 7 20.226 1 94.38 180 ALA B N 1
ATOM 3673 C CA . ALA B 1 180 ? 12.248 6.679 21.229 1 94.38 180 ALA B CA 1
ATOM 3674 C C . ALA B 1 180 ? 12.467 5.172 21.324 1 94.38 180 ALA B C 1
ATOM 3676 O O . ALA B 1 180 ? 13.601 4.711 21.477 1 94.38 180 ALA B O 1
ATOM 3677 N N . ARG B 1 181 ? 11.452 4.337 21.164 1 94.9 181 ARG B N 1
ATOM 3678 C CA . ARG B 1 181 ? 11.516 2.919 21.505 1 94.9 181 ARG B CA 1
ATOM 3679 C C . ARG B 1 181 ? 11.735 2.066 20.26 1 94.9 181 ARG B C 1
ATOM 3681 O O . ARG B 1 181 ? 12.139 0.906 20.36 1 94.9 181 ARG B O 1
ATOM 3688 N N . GLU B 1 182 ? 11.519 2.647 19.086 1 93.38 182 GLU B N 1
ATOM 3689 C CA . GLU B 1 182 ? 11.487 1.787 17.907 1 93.38 182 GLU B CA 1
ATOM 3690 C C . GLU B 1 182 ? 12.41 2.316 16.813 1 93.38 182 GLU B C 1
ATOM 3692 O O . GLU B 1 182 ? 12.056 2.297 15.633 1 93.38 182 GLU B O 1
ATOM 3697 N N . ARG B 1 183 ? 13.532 2.795 17.196 1 93.39 183 ARG B N 1
ATOM 3698 C CA . ARG B 1 183 ? 14.468 3.41 16.261 1 93.39 183 ARG B CA 1
ATOM 3699 C C . ARG B 1 183 ? 14.902 2.417 15.188 1 93.39 183 ARG B C 1
ATOM 3701 O O . ARG B 1 183 ? 14.968 2.763 14.006 1 93.39 183 ARG B O 1
ATOM 3708 N N . ASP B 1 184 ? 15.202 1.22 15.558 1 92.43 184 ASP B N 1
ATOM 3709 C CA . ASP B 1 184 ? 15.637 0.207 14.602 1 92.43 184 ASP B CA 1
ATOM 3710 C C . ASP B 1 184 ? 14.526 -0.124 13.609 1 92.43 184 ASP B C 1
ATOM 3712 O O . ASP B 1 184 ? 14.785 -0.303 12.417 1 92.43 184 ASP B O 1
ATOM 3716 N N . ALA B 1 185 ? 13.308 -0.194 14.106 1 91.49 185 ALA B N 1
ATOM 3717 C CA . ALA B 1 185 ? 12.167 -0.48 13.239 1 91.49 185 ALA B CA 1
ATOM 3718 C C . ALA B 1 185 ? 11.929 0.659 12.252 1 91.49 185 ALA B C 1
ATOM 3720 O O . ALA B 1 185 ? 11.548 0.423 11.103 1 91.49 185 ALA B O 1
ATOM 3721 N N . ILE B 1 186 ? 12.155 1.834 12.723 1 93.96 186 ILE B N 1
ATOM 3722 C CA . ILE B 1 186 ? 12.02 3.002 11.858 1 93.96 186 ILE B CA 1
ATOM 3723 C C . ILE B 1 186 ? 13.025 2.914 10.712 1 93.96 186 ILE B C 1
ATOM 3725 O O . ILE B 1 186 ? 12.661 3.081 9.545 1 93.96 186 ILE B O 1
ATOM 3729 N N . ALA B 1 187 ? 14.213 2.635 11.079 1 92.35 187 ALA B N 1
ATOM 3730 C CA . ALA B 1 187 ? 15.273 2.527 10.079 1 92.35 187 ALA B CA 1
ATOM 3731 C C . ALA B 1 187 ? 14.976 1.408 9.084 1 92.35 187 ALA B C 1
ATOM 3733 O O . ALA B 1 187 ? 15.136 1.587 7.874 1 92.35 187 ALA B O 1
ATOM 3734 N N . ALA B 1 188 ? 14.574 0.316 9.552 1 90 188 ALA B N 1
ATOM 3735 C CA . ALA B 1 188 ? 14.25 -0.824 8.7 1 90 188 ALA B CA 1
ATOM 3736 C C . ALA B 1 188 ? 13.11 -0.487 7.743 1 90 188 ALA B C 1
ATOM 3738 O O . ALA B 1 188 ? 13.178 -0.8 6.552 1 90 188 ALA B O 1
ATOM 3739 N N . LYS B 1 189 ? 12.103 0.146 8.222 1 91.87 189 LYS B N 1
ATOM 3740 C CA . LYS B 1 189 ? 10.961 0.498 7.383 1 91.87 189 LYS B CA 1
ATOM 3741 C C . LYS B 1 189 ? 11.342 1.554 6.349 1 91.87 189 LYS B C 1
ATOM 3743 O O . LYS B 1 189 ? 10.902 1.491 5.199 1 91.87 189 LYS B O 1
ATOM 3748 N N . ALA B 1 190 ? 12.116 2.507 6.791 1 91.57 190 ALA B N 1
ATOM 3749 C CA . ALA B 1 190 ? 12.556 3.557 5.875 1 91.57 190 ALA B CA 1
ATOM 3750 C C . ALA B 1 190 ? 13.357 2.972 4.715 1 91.57 190 ALA B C 1
ATOM 3752 O O . ALA B 1 190 ? 13.332 3.507 3.604 1 91.57 190 ALA B O 1
ATOM 3753 N N . ALA B 1 191 ? 13.948 1.851 4.97 1 88.18 191 ALA B N 1
ATOM 3754 C CA . ALA B 1 191 ? 14.776 1.211 3.952 1 88.18 191 ALA B CA 1
ATOM 3755 C C . ALA B 1 191 ? 13.93 0.357 3.013 1 88.18 191 ALA B C 1
ATOM 3757 O O . ALA B 1 191 ? 14.4 -0.065 1.954 1 88.18 191 ALA B O 1
ATOM 3758 N N . CYS B 1 192 ? 12.748 0.152 3.358 1 87.97 192 CYS B N 1
ATOM 3759 C CA . CYS B 1 192 ? 11.837 -0.655 2.554 1 87.97 192 CYS B CA 1
ATOM 3760 C C . CYS B 1 192 ? 11.23 0.169 1.425 1 87.97 192 CYS B C 1
ATOM 3762 O O . CYS B 1 192 ? 10.086 0.617 1.523 1 87.97 192 CYS B O 1
ATOM 3764 N N . SER B 1 193 ? 11.956 0.305 0.422 1 88.71 193 SER B N 1
ATOM 3765 C CA . SER B 1 193 ? 11.498 1.114 -0.703 1 88.71 193 SER B CA 1
ATOM 3766 C C . SER B 1 193 ? 12.092 0.62 -2.018 1 88.71 193 SER B C 1
ATOM 3768 O O . SER B 1 193 ? 13.26 0.229 -2.069 1 88.71 193 SER B O 1
ATOM 3770 N N . ALA B 1 194 ? 11.257 0.64 -2.96 1 89.84 194 ALA B N 1
ATOM 3771 C CA . ALA B 1 194 ? 11.732 0.281 -4.293 1 89.84 194 ALA B CA 1
ATOM 3772 C C . ALA B 1 194 ? 12.434 1.459 -4.961 1 89.84 194 ALA B C 1
ATOM 3774 O O . ALA B 1 194 ? 13.025 1.311 -6.034 1 89.84 194 ALA B O 1
ATOM 3775 N N . HIS B 1 195 ? 12.433 2.572 -4.294 1 88.97 195 HIS B N 1
ATOM 3776 C CA . HIS B 1 195 ? 12.903 3.799 -4.928 1 88.97 195 HIS B CA 1
ATOM 3777 C C . HIS B 1 195 ? 14.392 4.013 -4.678 1 88.97 195 HIS B C 1
ATOM 3779 O O . HIS B 1 195 ? 15.027 4.831 -5.348 1 88.97 195 HIS B O 1
ATOM 3785 N N . PHE B 1 196 ? 14.92 3.218 -3.68 1 86.31 196 PHE B N 1
ATOM 3786 C CA . PHE B 1 196 ? 16.279 3.546 -3.263 1 86.31 196 PHE B CA 1
ATOM 3787 C C . PHE B 1 196 ? 17.201 2.344 -3.428 1 86.31 196 PHE B C 1
ATOM 3789 O O . PHE B 1 196 ? 16.78 1.201 -3.24 1 86.31 196 PHE B O 1
ATOM 3796 N N . ASP B 1 197 ? 18.412 2.819 -3.74 1 84.25 197 ASP B N 1
ATOM 3797 C CA . ASP B 1 197 ? 19.471 1.819 -3.639 1 84.25 197 ASP B CA 1
ATOM 3798 C C . ASP B 1 197 ? 19.884 1.601 -2.185 1 84.25 197 ASP B C 1
ATOM 3800 O O . ASP B 1 197 ? 20.029 2.561 -1.426 1 84.25 197 ASP B O 1
ATOM 3804 N N . LEU B 1 198 ? 20.025 0.434 -1.822 1 81.24 198 LEU B N 1
ATOM 3805 C CA . LEU B 1 198 ? 20.329 0.138 -0.426 1 81.24 198 LEU B CA 1
ATOM 3806 C C . LEU B 1 198 ? 21.799 0.405 -0.121 1 81.24 198 LEU B C 1
ATOM 3808 O O . LEU B 1 198 ? 22.128 0.96 0.93 1 81.24 198 LEU B O 1
ATOM 3812 N N . PRO B 1 199 ? 22.587 0.072 -1.103 1 78.39 199 PRO B N 1
ATOM 3813 C CA . PRO B 1 199 ? 23.986 0.358 -0.774 1 78.39 199 PRO B CA 1
ATOM 3814 C C . PRO B 1 199 ? 24.255 1.849 -0.585 1 78.39 199 PRO B C 1
ATOM 3816 O O . PRO B 1 199 ? 23.899 2.658 -1.446 1 78.39 199 PRO B O 1
ATOM 3819 N N . GLY B 1 200 ? 24.711 2.241 0.56 1 75.45 200 GLY B N 1
ATOM 3820 C CA . GLY B 1 200 ? 25.072 3.622 0.835 1 75.45 200 GLY B CA 1
ATOM 3821 C C . GLY B 1 200 ? 23.887 4.479 1.239 1 75.45 200 GLY B C 1
ATOM 3822 O O . GLY B 1 200 ? 23.959 5.709 1.193 1 75.45 200 GLY B O 1
ATOM 3823 N N . LEU B 1 201 ? 22.761 3.835 1.359 1 81.62 201 LEU B N 1
ATOM 3824 C CA . LEU B 1 201 ? 21.592 4.597 1.785 1 81.62 201 LEU B CA 1
ATOM 3825 C C . LEU B 1 201 ? 21.914 5.45 3.008 1 81.62 201 LEU B C 1
ATOM 3827 O O . LEU B 1 201 ? 22.438 4.943 4.003 1 81.62 201 LEU B O 1
ATOM 3831 N N . ASP B 1 202 ? 21.745 6.713 2.864 1 86.79 202 ASP B N 1
ATOM 3832 C CA . ASP B 1 202 ? 21.933 7.653 3.966 1 86.79 202 ASP B CA 1
ATOM 3833 C C . ASP B 1 202 ? 20.638 7.843 4.752 1 86.79 202 ASP B C 1
ATOM 3835 O O . ASP B 1 202 ? 19.854 8.748 4.458 1 86.79 202 ASP B O 1
ATOM 3839 N N . LEU B 1 203 ? 20.469 7.119 5.73 1 89.95 203 LEU B N 1
ATOM 3840 C CA . LEU B 1 203 ? 19.25 7.147 6.53 1 89.95 203 LEU B CA 1
ATOM 3841 C C . LEU B 1 203 ? 19.083 8.498 7.219 1 89.95 203 LEU B C 1
ATOM 3843 O O . LEU B 1 203 ? 17.958 8.954 7.434 1 89.95 203 LEU B O 1
ATOM 3847 N N . ASP B 1 204 ? 20.166 9.108 7.472 1 90.04 204 ASP B N 1
ATOM 3848 C CA . ASP B 1 204 ? 20.1 10.402 8.144 1 90.04 204 ASP B CA 1
ATOM 3849 C C . ASP B 1 204 ? 19.503 11.467 7.227 1 90.04 204 ASP B C 1
ATOM 3851 O O . ASP B 1 204 ? 18.884 12.423 7.698 1 90.04 204 ASP B O 1
ATOM 3855 N N . ALA B 1 205 ? 19.694 11.257 5.956 1 90.39 205 ALA B N 1
ATOM 3856 C CA . ALA B 1 205 ? 19.114 12.19 4.994 1 90.39 205 ALA B CA 1
ATOM 3857 C C . ALA B 1 205 ? 17.592 12.083 4.976 1 90.39 205 ALA B C 1
ATOM 3859 O O . ALA B 1 205 ? 16.9 13.039 4.619 1 90.39 205 ALA B O 1
ATOM 3860 N N . MET B 1 206 ? 17.129 10.967 5.463 1 91.91 206 MET B N 1
ATOM 3861 C CA . MET B 1 206 ? 15.69 10.719 5.473 1 91.91 206 MET B CA 1
ATOM 3862 C C . MET B 1 206 ? 15.1 10.994 6.852 1 91.91 206 MET B C 1
ATOM 3864 O O . MET B 1 206 ? 14.052 11.632 6.967 1 91.91 206 MET B O 1
ATOM 3868 N N . LEU B 1 207 ? 15.754 10.53 7.897 1 94.52 207 LEU B N 1
ATOM 3869 C CA . LEU B 1 207 ? 15.175 10.519 9.236 1 94.52 207 LEU B CA 1
ATOM 3870 C C . LEU B 1 207 ? 15.58 11.766 10.014 1 94.52 207 LEU B C 1
ATOM 3872 O O . LEU B 1 207 ? 15.1 11.992 11.127 1 94.52 207 LEU B O 1
ATOM 3876 N N . TRP B 1 208 ? 16.429 12.632 9.458 1 95.69 208 TRP B N 1
ATOM 3877 C CA . TRP B 1 208 ? 16.876 13.893 10.042 1 95.69 208 TRP B CA 1
ATOM 3878 C C . TRP B 1 208 ? 17.132 13.74 11.537 1 95.69 208 TRP B C 1
ATOM 3880 O O . TRP B 1 208 ? 16.245 13.995 12.355 1 95.69 208 TRP B O 1
ATOM 3890 N N . PRO B 1 209 ? 18.22 13.508 12.008 1 93.86 209 PRO B N 1
ATOM 3891 C CA . PRO B 1 209 ? 18.532 13.243 13.414 1 93.86 209 PRO B CA 1
ATOM 3892 C C . PRO B 1 209 ? 18.032 14.343 14.347 1 93.86 209 PRO B C 1
ATOM 3894 O O . PRO B 1 209 ? 17.618 14.06 15.474 1 93.86 209 PRO B O 1
ATOM 3897 N N . GLU B 1 210 ? 17.981 15.544 13.931 1 94.03 210 GLU B N 1
ATOM 3898 C CA . GLU B 1 210 ? 17.59 16.676 14.766 1 94.03 210 GLU B CA 1
ATOM 3899 C C . GLU B 1 210 ? 16.105 16.619 15.113 1 94.03 210 GLU B C 1
ATOM 3901 O O . GLU B 1 210 ? 15.654 17.29 16.044 1 94.03 210 GLU B O 1
ATOM 3906 N N . LEU B 1 211 ? 15.345 15.846 14.33 1 97.35 211 LEU B N 1
ATOM 3907 C CA . LEU B 1 211 ? 13.907 15.76 14.559 1 97.35 211 LEU B CA 1
ATOM 3908 C C . LEU B 1 211 ? 13.546 14.458 15.266 1 97.35 211 LEU B C 1
ATOM 3910 O O . LEU B 1 211 ? 12.392 14.256 15.652 1 97.35 211 LEU B O 1
ATOM 3914 N N . MET B 1 212 ? 14.488 13.608 15.526 1 95.57 212 MET B N 1
ATOM 3915 C CA . MET B 1 212 ? 14.219 12.258 16.013 1 95.57 212 MET B CA 1
ATOM 3916 C C . MET B 1 212 ? 13.943 12.266 17.513 1 95.57 212 MET B C 1
ATOM 3918 O O . MET B 1 212 ? 13.594 11.234 18.09 1 95.57 212 MET B O 1
ATOM 3922 N N . ARG B 1 213 ? 14.046 13.382 18.145 1 94.64 213 ARG B N 1
ATOM 3923 C CA . ARG B 1 213 ? 13.588 13.49 19.526 1 94.64 213 ARG B CA 1
ATOM 3924 C C . ARG B 1 213 ? 12.09 13.77 19.586 1 94.64 213 ARG B C 1
ATOM 3926 O O . ARG B 1 213 ? 11.573 14.191 20.623 1 94.64 213 ARG B O 1
ATOM 3933 N N . CYS B 1 214 ? 11.415 13.483 18.577 1 97.29 214 CYS B N 1
ATOM 3934 C CA . CYS B 1 214 ? 9.968 13.64 18.482 1 97.29 214 CYS B CA 1
ATOM 3935 C C . CYS B 1 214 ? 9.248 12.492 19.18 1 97.29 214 CYS B C 1
ATOM 3937 O O . CYS B 1 214 ? 9.886 11.635 19.794 1 97.29 214 CYS B O 1
ATOM 3939 N N 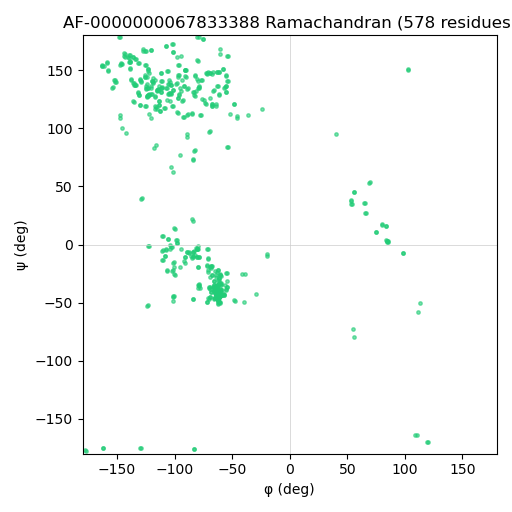. GLY B 1 215 ? 7.971 12.532 19.193 1 96.32 215 GLY B N 1
ATOM 3940 C CA . GLY B 1 215 ? 7.182 11.496 19.839 1 96.32 215 GLY B CA 1
ATOM 3941 C C . GLY B 1 215 ? 6.938 10.291 18.95 1 96.32 215 GLY B C 1
ATOM 3942 O O . GLY B 1 215 ? 7.145 9.151 19.37 1 96.32 215 GLY B O 1
ATOM 3943 N N . VAL B 1 216 ? 6.544 10.585 17.743 1 95.99 216 VAL B N 1
ATOM 3944 C CA . VAL B 1 216 ? 6.15 9.538 16.806 1 95.99 216 VAL B CA 1
ATOM 3945 C C . VAL B 1 216 ? 6.786 9.8 15.442 1 95.99 216 VAL B C 1
ATOM 3947 O O . VAL B 1 216 ? 6.846 10.945 14.988 1 95.99 216 VAL B O 1
ATOM 3950 N N . VAL B 1 217 ? 7.267 8.791 14.844 1 96.82 217 VAL B N 1
ATOM 3951 C CA . VAL B 1 217 ? 7.745 8.849 13.467 1 96.82 217 VAL B CA 1
ATOM 3952 C C . VAL B 1 217 ? 6.83 8.022 12.567 1 96.82 217 VAL B C 1
ATOM 3954 O O . VAL B 1 217 ? 6.449 6.903 12.919 1 96.82 217 VAL B O 1
ATOM 3957 N N . VAL B 1 218 ? 6.456 8.628 11.501 1 96.23 218 VAL B N 1
ATOM 3958 C CA . VAL B 1 218 ? 5.638 7.921 10.521 1 96.23 218 VAL B CA 1
ATOM 3959 C C . VAL B 1 218 ? 6.427 7.735 9.227 1 96.23 218 VAL B C 1
ATOM 3961 O O . VAL B 1 218 ? 6.931 8.705 8.655 1 96.23 218 VAL B O 1
ATOM 3964 N N . VAL B 1 219 ? 6.576 6.542 8.799 1 95.14 219 VAL B N 1
ATOM 3965 C CA . VAL B 1 219 ? 7.193 6.225 7.516 1 95.14 219 VAL B CA 1
ATOM 3966 C C . VAL B 1 219 ? 6.116 5.824 6.51 1 95.14 219 VAL B C 1
ATOM 3968 O O . VAL B 1 219 ? 5.266 4.98 6.804 1 95.14 219 VAL B O 1
ATOM 3971 N N . ALA B 1 220 ? 6.19 6.458 5.371 1 96.11 220 ALA B N 1
ATOM 3972 C CA . ALA B 1 220 ? 5.126 6.235 4.395 1 96.11 220 ALA B CA 1
ATOM 3973 C C . ALA B 1 220 ? 5.69 5.709 3.079 1 96.11 220 ALA B C 1
ATOM 3975 O O . ALA B 1 220 ? 6.694 6.221 2.577 1 96.11 220 ALA B O 1
ATOM 3976 N N . ASN B 1 221 ? 5.169 4.637 2.545 1 94.95 221 ASN B N 1
ATOM 3977 C CA . ASN B 1 221 ? 5.288 4.275 1.137 1 94.95 221 ASN B CA 1
ATOM 3978 C C . ASN B 1 221 ? 4.154 4.87 0.307 1 94.95 221 ASN B C 1
ATOM 3980 O O . ASN B 1 221 ? 2.996 4.476 0.456 1 94.95 221 ASN B O 1
ATOM 3984 N N . LYS B 1 222 ? 4.487 5.765 -0.501 1 96.15 222 LYS B N 1
ATOM 3985 C CA . LYS B 1 222 ? 3.487 6.434 -1.328 1 96.15 222 LYS B CA 1
ATOM 3986 C C . LYS B 1 222 ? 3.593 5.991 -2.785 1 96.15 222 LYS B C 1
ATOM 3988 O O . LYS B 1 222 ? 4.524 5.274 -3.155 1 96.15 222 LYS B O 1
ATOM 3993 N N . ARG B 1 223 ? 2.638 6.382 -3.546 1 93.99 223 ARG B N 1
ATOM 3994 C CA . ARG B 1 223 ? 2.477 5.883 -4.908 1 93.99 223 ARG B CA 1
ATOM 3995 C C . ARG B 1 223 ? 3.724 6.157 -5.742 1 93.99 223 ARG B C 1
ATOM 3997 O O . ARG B 1 223 ? 4.224 5.266 -6.432 1 93.99 223 ARG B O 1
ATOM 4004 N N . LEU B 1 224 ? 4.292 7.398 -5.59 1 92.91 224 LEU B N 1
ATOM 4005 C CA . LEU B 1 224 ? 5.369 7.788 -6.493 1 92.91 224 LEU B CA 1
ATOM 4006 C C . LEU B 1 224 ? 6.632 8.139 -5.714 1 92.91 224 LEU B C 1
ATOM 4008 O O . LEU B 1 224 ? 7.647 8.516 -6.305 1 92.91 224 LEU B O 1
ATOM 4012 N N . CYS B 1 225 ? 6.535 8.063 -4.404 1 94.64 225 CYS B N 1
ATOM 4013 C CA . CYS B 1 225 ? 7.653 8.418 -3.537 1 94.64 225 CYS B CA 1
ATOM 4014 C C . CYS B 1 225 ? 7.456 7.856 -2.135 1 94.64 225 CYS B C 1
ATOM 4016 O O . CYS B 1 225 ? 6.524 7.086 -1.896 1 94.64 225 CYS B O 1
ATOM 4018 N N . ASP B 1 226 ? 8.309 8.167 -1.256 1 95.27 226 ASP B N 1
ATOM 4019 C CA . ASP B 1 226 ? 8.159 7.84 0.159 1 95.27 226 ASP B CA 1
ATOM 4020 C C . ASP B 1 226 ? 8.153 9.104 1.016 1 95.27 226 ASP B C 1
ATOM 4022 O O . ASP B 1 226 ? 8.356 10.207 0.507 1 95.27 226 ASP B O 1
ATOM 4026 N N . GLY B 1 227 ? 7.785 8.943 2.211 1 96.86 227 GLY B N 1
ATOM 4027 C CA . GLY B 1 227 ? 7.731 10.077 3.119 1 96.86 227 GLY B CA 1
ATOM 4028 C C . GLY B 1 227 ? 8.065 9.71 4.553 1 96.86 227 GLY B C 1
ATOM 4029 O O . GLY B 1 227 ? 7.978 8.542 4.937 1 96.86 227 GLY B O 1
ATOM 4030 N N . VAL B 1 228 ? 8.497 10.692 5.272 1 97.72 228 VAL B N 1
ATOM 4031 C CA . VAL B 1 228 ? 8.712 10.567 6.71 1 97.72 228 VAL B CA 1
ATOM 4032 C C . VAL B 1 228 ? 8.112 11.773 7.429 1 97.72 228 VAL B C 1
ATOM 4034 O O . VAL B 1 228 ? 8.256 12.91 6.973 1 97.72 228 VAL B O 1
ATOM 4037 N N . TYR B 1 229 ? 7.485 11.498 8.487 1 98.08 229 TYR B N 1
ATOM 4038 C CA . TYR B 1 229 ? 6.814 12.516 9.288 1 98.08 229 TYR B CA 1
ATOM 4039 C C . TYR B 1 229 ? 7.223 12.415 10.752 1 98.08 229 TYR B C 1
ATOM 4041 O O . TYR B 1 229 ? 7.378 11.314 11.286 1 98.08 229 TYR B O 1
ATOM 4049 N N . PHE B 1 230 ? 7.392 13.514 11.328 1 98.38 230 PHE B N 1
ATOM 4050 C CA . PHE B 1 230 ? 7.779 13.633 12.729 1 98.38 230 PHE B CA 1
ATOM 4051 C C . PHE B 1 230 ? 6.687 14.326 13.535 1 98.38 230 PHE B C 1
ATOM 4053 O O . PHE B 1 230 ? 6.354 15.483 13.272 1 98.38 230 PHE B O 1
ATOM 4060 N N . SER B 1 231 ? 6.186 13.607 14.424 1 98.11 231 SER B N 1
ATOM 4061 C CA . SER B 1 231 ? 5.101 14.142 15.241 1 98.11 231 SER B CA 1
ATOM 4062 C C . SER B 1 231 ? 5.599 14.546 16.625 1 98.11 231 SER B C 1
ATOM 4064 O O . SER B 1 231 ? 6.415 13.845 17.226 1 98.11 231 SER B O 1
ATOM 4066 N N . ARG B 1 232 ? 5.141 15.686 17.065 1 98.26 232 ARG B N 1
ATOM 4067 C CA . ARG B 1 232 ? 5.405 16.212 18.4 1 98.26 232 ARG B CA 1
ATOM 4068 C C . ARG B 1 232 ? 6.867 16.619 18.55 1 98.26 232 ARG B C 1
ATOM 4070 O O . ARG B 1 232 ? 7.531 16.225 19.51 1 98.26 232 ARG B O 1
ATOM 4077 N N . VAL B 1 233 ? 7.254 17.398 17.684 1 98.13 233 VAL B N 1
ATOM 4078 C CA . VAL B 1 233 ? 8.565 18.028 17.801 1 98.13 233 VAL B CA 1
ATOM 4079 C C . VAL B 1 233 ? 8.436 19.358 18.539 1 98.13 233 VAL B C 1
ATOM 4081 O O . VAL B 1 233 ? 7.392 20.012 18.474 1 98.13 233 VAL B O 1
ATOM 4084 N N . GLY B 1 234 ? 9.42 19.77 19.237 1 97.32 234 GLY B N 1
ATOM 4085 C CA . GLY B 1 234 ? 9.409 21.057 19.914 1 97.32 234 GLY B CA 1
ATOM 4086 C C . GLY B 1 234 ? 9.613 22.228 18.972 1 97.32 234 GLY B C 1
ATOM 4087 O O . GLY B 1 234 ? 9.883 22.037 17.785 1 97.32 234 GLY B O 1
ATOM 4088 N N . ILE B 1 235 ? 9.545 23.409 19.505 1 97.76 235 ILE B N 1
ATOM 4089 C CA . ILE B 1 235 ? 9.607 24.638 18.723 1 97.76 235 ILE B CA 1
ATOM 4090 C C . ILE B 1 235 ? 10.957 24.732 18.015 1 97.76 235 ILE B C 1
ATOM 4092 O O . ILE B 1 235 ? 11.037 25.201 16.877 1 97.76 235 ILE B O 1
ATOM 4096 N N . ASP B 1 236 ? 12.003 24.258 18.62 1 97.5 236 ASP B N 1
ATOM 4097 C CA . ASP B 1 236 ? 13.318 24.301 17.988 1 97.5 236 ASP B CA 1
ATOM 4098 C C . ASP B 1 236 ? 13.387 23.347 16.797 1 97.5 236 ASP B C 1
ATOM 4100 O O . ASP B 1 236 ? 14.056 23.634 15.803 1 97.5 236 ASP B O 1
ATOM 4104 N N . GLY B 1 237 ? 12.727 22.218 16.949 1 97.96 237 GLY B N 1
ATOM 4105 C CA . GLY B 1 237 ? 12.629 21.303 15.823 1 97.96 237 GLY B CA 1
ATOM 4106 C C . GLY B 1 237 ? 11.88 21.89 14.641 1 97.96 237 GLY B C 1
ATOM 4107 O O . GLY B 1 237 ? 12.287 21.712 13.491 1 97.96 237 GLY B O 1
ATOM 4108 N N . LEU B 1 238 ? 10.788 22.626 14.958 1 98.44 238 LEU B N 1
ATOM 4109 C CA . LEU B 1 238 ? 10.039 23.276 13.887 1 98.44 238 LEU B CA 1
ATOM 4110 C C . LEU B 1 238 ? 10.903 24.305 13.167 1 98.44 238 LEU B C 1
ATOM 4112 O O . LEU B 1 238 ? 10.917 24.357 11.935 1 98.44 238 LEU B O 1
ATOM 4116 N N . ILE B 1 239 ? 11.575 25.081 13.94 1 98.25 239 ILE B N 1
ATOM 4117 C CA . ILE B 1 239 ? 12.436 26.11 13.366 1 98.25 239 ILE B CA 1
ATOM 4118 C C . ILE B 1 239 ? 13.505 25.459 12.491 1 98.25 239 ILE B C 1
ATOM 4120 O O . ILE B 1 239 ? 13.732 25.886 11.357 1 98.25 239 ILE B O 1
ATOM 4124 N N . ALA B 1 240 ? 14.124 24.387 12.966 1 97.76 240 ALA B N 1
ATOM 4125 C CA . ALA B 1 240 ? 15.141 23.67 12.201 1 97.76 240 ALA B CA 1
ATOM 4126 C C . ALA B 1 240 ? 14.564 23.121 10.899 1 97.76 240 ALA B C 1
ATOM 4128 O O . ALA B 1 240 ? 15.217 23.169 9.854 1 97.76 240 ALA B O 1
ATOM 4129 N N . PHE B 1 241 ? 13.416 22.646 10.976 1 98.41 241 PHE B N 1
ATOM 4130 C CA . PHE B 1 241 ? 12.717 22.089 9.824 1 98.41 241 PHE B CA 1
ATOM 4131 C C . PHE B 1 241 ? 12.484 23.157 8.763 1 98.41 241 PHE B C 1
ATOM 4133 O O . PHE B 1 241 ? 12.808 22.955 7.59 1 98.41 241 PHE B O 1
ATOM 4140 N N . LEU B 1 242 ? 11.941 24.269 9.158 1 98.37 242 LEU B N 1
ATOM 4141 C CA . LEU B 1 242 ? 11.629 25.362 8.244 1 98.37 242 LEU B CA 1
ATOM 4142 C C . LEU B 1 242 ? 12.9 25.93 7.621 1 98.37 242 LEU B C 1
ATOM 4144 O O . LEU B 1 242 ? 12.922 26.253 6.432 1 98.37 242 LEU B O 1
ATOM 4148 N N . ASP B 1 243 ? 13.949 25.963 8.409 1 97.8 243 ASP B N 1
ATOM 4149 C CA . ASP B 1 243 ? 15.221 26.492 7.927 1 97.8 243 ASP B CA 1
ATOM 4150 C C . ASP B 1 243 ? 15.859 25.549 6.91 1 97.8 243 ASP B C 1
ATOM 4152 O O . ASP B 1 243 ? 16.305 25.984 5.847 1 97.8 243 ASP B O 1
ATOM 4156 N N . ARG B 1 244 ? 15.858 24.304 7.257 1 97.05 244 ARG B N 1
ATOM 4157 C CA . ARG B 1 244 ? 16.495 23.309 6.4 1 97.05 244 ARG B CA 1
ATOM 4158 C C . ARG B 1 244 ? 15.844 23.277 5.021 1 97.05 244 ARG B C 1
ATOM 4160 O O . ARG B 1 244 ? 16.521 23.062 4.014 1 97.05 244 ARG B O 1
ATOM 4167 N N . LEU B 1 245 ? 14.582 23.524 4.996 1 97.34 245 LEU B N 1
ATOM 4168 C CA . LEU B 1 245 ? 13.837 23.418 3.746 1 97.34 245 LEU B CA 1
ATOM 4169 C C . LEU B 1 245 ? 13.661 24.789 3.101 1 97.34 245 LEU B C 1
ATOM 4171 O O . LEU B 1 245 ? 12.924 24.928 2.122 1 97.34 245 LEU B O 1
ATOM 4175 N N . ALA B 1 246 ? 14.235 25.788 3.685 1 96.59 246 ALA B N 1
ATOM 4176 C CA . ALA B 1 246 ? 14.237 27.142 3.136 1 96.59 246 ALA B CA 1
ATOM 4177 C C . ALA B 1 246 ? 12.814 27.633 2.884 1 96.59 246 ALA B C 1
ATOM 4179 O O . ALA B 1 246 ? 12.5 28.11 1.791 1 96.59 246 ALA B O 1
ATOM 4180 N N . TYR B 1 247 ? 11.957 27.391 3.87 1 97.87 247 TYR B N 1
ATOM 4181 C CA . TYR B 1 247 ? 10.62 27.966 3.769 1 97.87 247 TYR B CA 1
ATOM 4182 C C . TYR B 1 247 ? 10.69 29.472 3.543 1 97.87 247 TYR B C 1
ATOM 4184 O O . TYR B 1 247 ? 11.717 30.099 3.812 1 97.87 247 TYR B O 1
ATOM 4192 N N . PRO B 1 248 ? 9.636 30.086 3.086 1 95.88 248 PRO B N 1
ATOM 4193 C CA . PRO B 1 248 ? 9.641 31.536 2.874 1 95.88 248 PRO B CA 1
ATOM 4194 C C . PRO B 1 248 ? 10.054 32.313 4.122 1 95.88 248 PRO B C 1
ATOM 4196 O O . PRO B 1 248 ? 9.649 31.964 5.233 1 95.88 248 PRO B O 1
ATOM 4199 N N . PRO B 1 249 ? 10.815 33.352 3.965 1 96.25 249 PRO B N 1
ATOM 4200 C CA . PRO B 1 249 ? 11.323 34.108 5.112 1 96.25 249 PRO B CA 1
ATOM 4201 C C . PRO B 1 249 ? 10.212 34.581 6.047 1 96.25 249 PRO B C 1
ATOM 4203 O O . PRO B 1 249 ? 10.375 34.553 7.269 1 96.25 249 PRO B O 1
ATOM 4206 N N . ALA B 1 250 ? 9.126 34.931 5.458 1 94.84 250 ALA B N 1
ATOM 4207 C CA . ALA B 1 250 ? 8.027 35.432 6.279 1 94.84 250 ALA B CA 1
ATOM 4208 C C . ALA B 1 250 ? 7.564 34.376 7.279 1 94.84 250 ALA B C 1
ATOM 4210 O O . ALA B 1 250 ? 7.233 34.698 8.423 1 94.84 250 ALA B O 1
ATOM 4211 N N . ILE B 1 251 ? 7.547 33.161 6.85 1 95.78 251 ILE B N 1
ATOM 4212 C CA . ILE B 1 251 ? 7.126 32.064 7.715 1 95.78 251 ILE B CA 1
ATOM 4213 C C . ILE B 1 251 ? 8.193 31.804 8.775 1 95.78 251 ILE B C 1
ATOM 4215 O O . ILE B 1 251 ? 7.889 31.736 9.968 1 95.78 251 ILE B O 1
ATOM 4219 N N . ARG B 1 252 ? 9.41 31.682 8.395 1 97.17 252 ARG B N 1
ATOM 4220 C CA . ARG B 1 252 ? 10.512 31.407 9.312 1 97.17 252 ARG B CA 1
ATOM 4221 C C . ARG B 1 252 ? 10.643 32.509 10.357 1 97.17 252 ARG B C 1
ATOM 4223 O O . ARG B 1 252 ? 10.792 32.228 11.548 1 97.17 252 ARG B O 1
ATOM 4230 N N . ASP B 1 253 ? 10.543 33.747 9.906 1 96.19 253 ASP B N 1
ATOM 4231 C CA . ASP B 1 253 ? 10.702 34.889 10.8 1 96.19 253 ASP B CA 1
ATOM 4232 C C . ASP B 1 253 ? 9.582 34.934 11.838 1 96.19 253 ASP B C 1
ATOM 4234 O O . ASP B 1 253 ? 9.824 35.237 13.008 1 96.19 253 ASP B O 1
ATOM 4238 N N . PHE B 1 254 ? 8.426 34.653 11.393 1 95.36 254 PHE B N 1
ATOM 4239 C CA . PHE B 1 254 ? 7.299 34.643 12.317 1 95.36 254 PHE B CA 1
ATOM 4240 C C . PHE B 1 254 ? 7.509 33.608 13.417 1 95.36 254 PHE B C 1
ATOM 4242 O O . PHE B 1 254 ? 7.342 33.91 14.6 1 95.36 254 PHE B O 1
ATOM 4249 N N . VAL B 1 255 ? 7.855 32.374 13.032 1 97.05 255 VAL B N 1
ATOM 4250 C CA . VAL B 1 255 ? 8.026 31.294 13.998 1 97.05 255 VAL B CA 1
ATOM 4251 C C . VAL B 1 255 ? 9.171 31.631 14.952 1 97.05 255 VAL B C 1
ATOM 4253 O O . VAL B 1 255 ? 9.064 31.412 16.161 1 97.05 255 VAL B O 1
ATOM 4256 N N . ARG B 1 256 ? 10.193 32.245 14.462 1 97.23 256 ARG B N 1
ATOM 4257 C CA . ARG B 1 256 ? 11.321 32.629 15.305 1 97.23 256 ARG B CA 1
ATOM 4258 C C . ARG B 1 256 ? 10.928 33.74 16.273 1 97.23 256 ARG B C 1
ATOM 4260 O O . ARG B 1 256 ? 11.281 33.695 17.453 1 97.23 256 ARG B O 1
ATOM 4267 N N . SER B 1 257 ? 10.251 34.688 15.732 1 96.17 257 SER B N 1
ATOM 4268 C CA . SER B 1 257 ? 9.867 35.828 16.558 1 96.17 257 SER B CA 1
ATOM 4269 C C . SER B 1 257 ? 8.887 35.412 17.651 1 96.17 257 SER B C 1
ATOM 4271 O O . SER B 1 257 ? 8.891 35.982 18.744 1 96.17 257 SER B O 1
ATOM 4273 N N . GLU B 1 258 ? 8.101 34.435 17.342 1 96.42 258 GLU B N 1
ATOM 4274 C CA . GLU B 1 258 ? 7.075 34.002 18.287 1 96.42 258 GLU B CA 1
ATOM 4275 C C . GLU B 1 258 ? 7.514 32.753 19.045 1 96.42 258 GLU B C 1
ATOM 4277 O O . GLU B 1 258 ? 6.687 32.056 19.636 1 96.42 258 GLU B O 1
ATOM 4282 N N . ARG B 1 259 ? 8.726 32.424 18.997 1 97.29 259 ARG B N 1
ATOM 4283 C CA . ARG B 1 259 ? 9.269 31.203 19.585 1 97.29 259 ARG B CA 1
ATOM 4284 C C . ARG B 1 259 ? 8.781 31.022 21.018 1 97.29 259 ARG B C 1
ATOM 4286 O O . ARG B 1 259 ? 8.327 29.939 21.393 1 97.29 259 ARG B O 1
ATOM 4293 N N . ARG B 1 260 ? 8.855 32.02 21.829 1 96.64 260 ARG B N 1
ATOM 4294 C CA . ARG B 1 260 ? 8.459 31.937 23.231 1 96.64 260 ARG B CA 1
ATOM 4295 C C . ARG B 1 260 ? 6.97 31.638 23.363 1 96.64 260 ARG B C 1
ATOM 4297 O O . ARG B 1 260 ? 6.567 30.816 24.189 1 96.64 260 ARG B O 1
ATOM 4304 N N . ARG B 1 261 ? 6.176 32.228 22.558 1 97.24 261 ARG B N 1
ATOM 4305 C CA . ARG B 1 261 ? 4.727 32.083 22.659 1 97.24 261 ARG B CA 1
ATOM 4306 C C . ARG B 1 261 ? 4.261 30.779 22.021 1 97.24 261 ARG B C 1
ATOM 4308 O O . ARG B 1 261 ? 3.105 30.382 22.182 1 97.24 261 ARG B O 1
ATOM 4315 N N . LEU B 1 262 ? 5.171 30.121 21.297 1 97.58 262 LEU B N 1
ATOM 4316 C CA . LEU B 1 262 ? 4.827 28.857 20.656 1 97.58 262 LEU B CA 1
ATOM 4317 C C . LEU B 1 262 ? 5.486 27.685 21.376 1 97.58 262 LEU B C 1
ATOM 4319 O O . LEU B 1 262 ? 5.225 26.524 21.05 1 97.58 262 LEU B O 1
ATOM 4323 N N . SER B 1 263 ? 6.285 27.931 22.347 1 97.7 263 SER B N 1
ATOM 4324 C CA . SER B 1 263 ? 7.177 26.939 22.938 1 97.7 263 SER B CA 1
ATOM 4325 C C . SER B 1 263 ? 6.4 25.914 23.757 1 97.7 263 SER B C 1
ATOM 4327 O O . SER B 1 263 ? 6.932 24.86 24.108 1 97.7 263 SER B O 1
ATOM 4329 N N . HIS B 1 264 ? 5.147 26.203 24.147 1 97.85 264 HIS B N 1
ATOM 4330 C CA . HIS B 1 264 ? 4.343 25.272 24.929 1 97.85 264 HIS B CA 1
ATOM 4331 C C . HIS B 1 264 ? 3.751 24.179 24.045 1 97.85 264 HIS B C 1
ATOM 4333 O O . HIS B 1 264 ? 3.225 23.184 24.549 1 97.85 264 HIS B O 1
ATOM 4339 N N . LEU B 1 265 ? 3.857 24.368 22.722 1 98.18 265 LEU B N 1
ATOM 4340 C CA . LEU B 1 265 ? 3.244 23.465 21.754 1 98.18 265 LEU B CA 1
ATOM 4341 C C . LEU B 1 265 ? 4.254 22.438 21.253 1 98.18 265 LEU B C 1
ATOM 4343 O O . LEU B 1 265 ? 5.464 22.67 21.315 1 98.18 265 LEU B O 1
ATOM 4347 N N . LEU B 1 266 ? 3.747 21.295 20.811 1 98.28 266 LEU B N 1
ATOM 4348 C CA . LEU B 1 266 ? 4.453 20.348 19.957 1 98.28 266 LEU B CA 1
ATOM 4349 C C . LEU B 1 266 ? 3.919 20.4 18.529 1 98.28 266 LEU B C 1
ATOM 4351 O O . LEU B 1 266 ? 2.756 20.746 18.31 1 98.28 266 LEU B O 1
ATOM 4355 N N . PHE B 1 267 ? 4.819 20.109 17.611 1 98.2 267 PHE B N 1
ATOM 4356 C CA . PHE B 1 267 ? 4.483 20.31 16.206 1 98.2 267 PHE B CA 1
ATOM 4357 C C . PHE B 1 267 ? 4.694 19.028 15.41 1 98.2 267 PHE B C 1
ATOM 4359 O O . PHE B 1 267 ? 5.489 18.172 15.802 1 98.2 267 PHE B O 1
ATOM 4366 N N . ASP B 1 268 ? 3.969 18.935 14.353 1 98.67 268 ASP B N 1
ATOM 4367 C CA . ASP B 1 268 ? 4.104 17.834 13.404 1 98.67 268 ASP B CA 1
ATOM 4368 C C . ASP B 1 268 ? 4.607 18.333 12.051 1 98.67 268 ASP B C 1
ATOM 4370 O O . ASP B 1 268 ? 4.127 19.347 11.54 1 98.67 268 ASP B 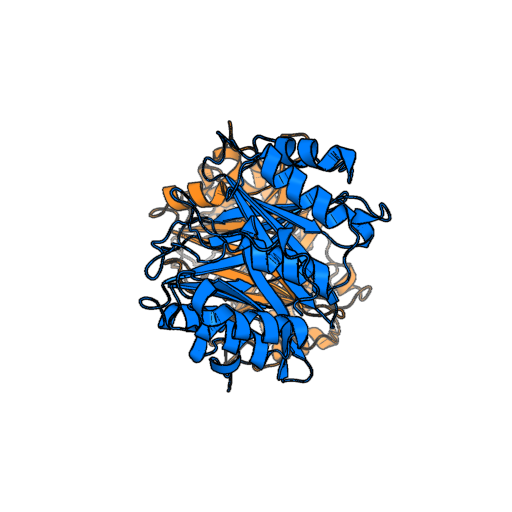O 1
ATOM 4374 N N . VAL B 1 269 ? 5.563 17.647 11.531 1 98.83 269 VAL B N 1
ATOM 4375 C CA . VAL B 1 269 ? 6.146 18.028 10.249 1 98.83 269 VAL B CA 1
ATOM 4376 C C . VAL B 1 269 ? 6.409 16.78 9.41 1 98.83 269 VAL B C 1
ATOM 4378 O O . VAL B 1 269 ? 6.442 15.665 9.937 1 98.83 269 VAL B O 1
ATOM 4381 N N . GLY B 1 270 ? 6.486 16.959 8.151 1 98.45 270 GLY B N 1
ATOM 4382 C CA . GLY B 1 270 ? 6.769 15.809 7.307 1 98.45 270 GLY B CA 1
ATOM 4383 C C . GLY B 1 270 ? 7.332 16.188 5.95 1 98.45 270 GLY B C 1
ATOM 4384 O O . GLY B 1 270 ? 7.174 17.326 5.503 1 98.45 270 GLY B O 1
ATOM 4385 N N . ILE B 1 271 ? 8.036 15.267 5.349 1 98.19 271 ILE B N 1
ATOM 4386 C CA . ILE B 1 271 ? 8.579 15.452 4.008 1 98.19 271 ILE B CA 1
ATOM 4387 C C . ILE B 1 271 ? 8.221 14.251 3.136 1 98.19 271 ILE B C 1
ATOM 4389 O O . ILE B 1 271 ? 8.131 13.124 3.628 1 98.19 271 ILE B O 1
ATOM 4393 N N . ASP B 1 272 ? 7.936 14.461 1.941 1 97.52 272 ASP B N 1
ATOM 4394 C CA . ASP B 1 272 ? 7.998 13.477 0.865 1 97.52 272 ASP B CA 1
ATOM 4395 C C . ASP B 1 272 ? 9.292 13.616 0.067 1 97.52 272 ASP B C 1
ATOM 4397 O O . ASP B 1 272 ? 9.75 14.731 -0.194 1 97.52 272 ASP B O 1
ATOM 4401 N N . TYR B 1 273 ? 9.863 12.544 -0.254 1 94.68 273 TYR B N 1
ATOM 4402 C CA . TYR B 1 273 ? 11.134 12.616 -0.966 1 94.68 273 TYR B CA 1
ATOM 4403 C C . TYR B 1 273 ? 11.193 11.58 -2.083 1 94.68 273 TYR B C 1
ATOM 4405 O O . TYR B 1 273 ? 10.512 10.554 -2.023 1 94.68 273 TYR B O 1
ATOM 4413 N N . ALA B 1 274 ? 11.931 11.874 -3.067 1 90.96 274 ALA B N 1
ATOM 4414 C CA . ALA B 1 274 ? 12.236 11.008 -4.203 1 90.96 274 ALA B CA 1
ATOM 4415 C C . ALA B 1 274 ? 13.727 11.028 -4.524 1 90.96 274 ALA B C 1
ATOM 4417 O O . ALA B 1 274 ? 14.465 11.881 -4.025 1 90.96 274 ALA B O 1
ATOM 4418 N N . VAL B 1 275 ? 14.129 10.051 -5.193 1 85.55 275 VAL B N 1
ATOM 4419 C CA . VAL B 1 275 ? 15.493 10.063 -5.71 1 85.55 275 VAL B CA 1
ATOM 4420 C C . VAL B 1 275 ? 15.507 10.651 -7.119 1 85.55 275 VAL B C 1
ATOM 4422 O O . VAL B 1 275 ? 14.95 10.063 -8.049 1 85.55 275 VAL B O 1
ATOM 4425 N N . ILE B 1 276 ? 16.035 11.763 -7.204 1 86.36 276 ILE B N 1
ATOM 4426 C CA . ILE B 1 276 ? 16.174 12.464 -8.476 1 86.36 276 ILE B CA 1
ATOM 4427 C C . ILE B 1 276 ? 17.652 12.583 -8.841 1 86.36 276 ILE B C 1
ATOM 4429 O O . ILE B 1 276 ? 18.437 13.167 -8.091 1 86.36 276 ILE B O 1
ATOM 4433 N N . ASP B 1 277 ? 18.008 12.03 -9.956 1 83.13 277 ASP B N 1
ATOM 4434 C CA . ASP B 1 277 ? 19.39 12.019 -10.426 1 83.13 277 ASP B CA 1
ATOM 4435 C C . ASP B 1 277 ? 20.327 11.45 -9.363 1 83.13 277 ASP B C 1
ATOM 4437 O O . ASP B 1 277 ? 21.358 12.05 -9.051 1 83.13 277 ASP B O 1
ATOM 4441 N N . GLY B 1 278 ? 19.821 10.438 -8.679 1 78.05 278 GLY B N 1
ATOM 4442 C CA . GLY B 1 278 ? 20.632 9.692 -7.73 1 78.05 278 GLY B CA 1
ATOM 4443 C C . GLY B 1 278 ? 20.683 10.333 -6.356 1 78.05 278 GLY B C 1
ATOM 4444 O O . GLY B 1 278 ? 21.361 9.831 -5.457 1 78.05 278 GLY B O 1
ATOM 4445 N N . ARG B 1 279 ? 19.975 11.415 -6.202 1 85.75 279 ARG B N 1
ATOM 4446 C CA . ARG B 1 279 ? 20.009 12.116 -4.922 1 85.75 279 ARG B CA 1
ATOM 4447 C C . ARG B 1 279 ? 18.625 12.157 -4.283 1 85.75 279 ARG B C 1
ATOM 4449 O O . ARG B 1 279 ? 17.623 12.361 -4.972 1 85.75 279 ARG B O 1
ATOM 4456 N N . LEU B 1 280 ? 18.649 11.963 -3.03 1 89.83 280 LEU B N 1
ATOM 4457 C CA . LEU B 1 280 ? 17.408 12.132 -2.281 1 89.83 280 LEU B CA 1
ATOM 4458 C C . LEU B 1 280 ? 16.971 13.593 -2.276 1 89.83 280 LEU B C 1
ATOM 4460 O O . LEU B 1 280 ? 17.713 14.466 -1.82 1 89.83 280 LEU B O 1
ATOM 4464 N N . THR B 1 281 ? 15.847 13.869 -2.798 1 93.27 281 THR B N 1
ATOM 4465 C CA . THR B 1 281 ? 15.322 15.224 -2.923 1 93.27 281 THR B CA 1
ATOM 4466 C C . THR B 1 281 ? 13.949 15.334 -2.265 1 93.27 281 THR B C 1
ATOM 4468 O O . THR B 1 281 ? 13.05 14.544 -2.557 1 93.27 281 THR B O 1
ATOM 4471 N N . VAL B 1 282 ? 13.807 16.291 -1.412 1 96.38 282 VAL B N 1
ATOM 4472 C CA . VAL B 1 282 ? 12.497 16.556 -0.826 1 96.38 282 VAL B CA 1
ATOM 4473 C C . VAL B 1 282 ? 11.59 17.213 -1.865 1 96.38 282 VAL B C 1
ATOM 4475 O O . VAL B 1 282 ? 11.928 18.262 -2.419 1 96.38 282 VAL B O 1
ATOM 4478 N N . THR B 1 283 ? 10.511 16.596 -2.133 1 96.8 283 THR B N 1
ATOM 4479 C CA . THR B 1 283 ? 9.616 17.082 -3.178 1 96.8 283 THR B CA 1
ATOM 4480 C C . THR B 1 283 ? 8.422 17.813 -2.571 1 96.8 283 THR B C 1
ATOM 4482 O O . THR B 1 283 ? 7.763 18.606 -3.247 1 96.8 283 THR B O 1
ATOM 4485 N N . LYS B 1 284 ? 8.119 17.524 -1.352 1 97.97 284 LYS B N 1
ATOM 4486 C CA . LYS B 1 284 ? 7.02 18.135 -0.61 1 97.97 284 LYS B CA 1
ATOM 4487 C C . LYS B 1 284 ? 7.311 18.154 0.887 1 97.97 284 LYS B C 1
ATOM 4489 O O . LYS B 1 284 ? 7.942 17.236 1.414 1 97.97 284 LYS B O 1
ATOM 4494 N N . SER B 1 285 ? 6.948 19.173 1.505 1 98.56 285 SER B N 1
ATOM 4495 C CA . SER B 1 285 ? 7.041 19.271 2.958 1 98.56 285 SER B CA 1
ATOM 4496 C C . SER B 1 285 ? 5.778 19.882 3.554 1 98.56 285 SER B C 1
ATOM 4498 O O . SER B 1 285 ? 4.977 20.486 2.837 1 98.56 285 SER B O 1
ATOM 4500 N N . ALA B 1 286 ? 5.612 19.668 4.806 1 98.73 286 ALA B N 1
ATOM 4501 C CA . ALA B 1 286 ? 4.409 20.196 5.444 1 98.73 286 ALA B CA 1
ATOM 4502 C C . ALA B 1 286 ? 4.607 20.345 6.95 1 98.73 286 ALA B C 1
ATOM 4504 O O . ALA B 1 286 ? 5.399 19.617 7.553 1 98.73 286 ALA B O 1
ATOM 4505 N N . TYR B 1 287 ? 3.988 21.253 7.526 1 98.72 287 TYR B N 1
ATOM 4506 C CA . TYR B 1 287 ? 3.788 21.341 8.968 1 98.72 287 TYR B CA 1
ATOM 4507 C C . TYR B 1 287 ? 2.304 21.416 9.308 1 98.72 287 TYR B C 1
ATOM 4509 O O . TYR B 1 287 ? 1.493 21.852 8.487 1 98.72 287 TYR B O 1
ATOM 4517 N N . TYR B 1 288 ? 1.965 20.941 10.443 1 98.63 288 TYR B N 1
ATOM 4518 C CA . TYR B 1 288 ? 0.574 20.664 10.78 1 98.63 288 TYR B CA 1
ATOM 4519 C C . TYR B 1 288 ? 0.188 21.33 12.096 1 98.63 288 TYR B C 1
ATOM 4521 O O . TYR B 1 288 ? 1.057 21.741 12.869 1 98.63 288 TYR B O 1
ATOM 4529 N N . GLY B 1 289 ? -1.102 21.346 12.312 1 97.92 289 GLY B N 1
ATOM 4530 C CA . GLY B 1 289 ? -1.652 21.828 13.568 1 97.92 289 GLY B CA 1
ATOM 4531 C C . GLY B 1 289 ? -3.162 21.696 13.648 1 97.92 289 GLY B C 1
ATOM 4532 O O . GLY B 1 289 ? -3.797 21.202 12.715 1 97.92 289 GLY B O 1
ATOM 4533 N N . LEU B 1 290 ? -3.689 22.161 14.727 1 97.57 290 LEU B N 1
ATOM 4534 C CA . LEU B 1 290 ? -5.127 22.1 14.963 1 97.57 290 LEU B CA 1
ATOM 4535 C C . LEU B 1 290 ? -5.8 23.408 14.558 1 97.57 290 LEU B C 1
ATOM 4537 O O . LEU B 1 290 ? -5.208 24.482 14.69 1 97.57 290 LEU B O 1
ATOM 4541 N N . LEU B 1 291 ? -6.971 23.249 14.085 1 97.07 291 LEU B N 1
ATOM 4542 C CA . LEU B 1 291 ? -7.824 24.4 13.808 1 97.07 291 LEU B CA 1
ATOM 4543 C C . LEU B 1 291 ? -8.953 24.498 14.827 1 97.07 291 LEU B C 1
ATOM 4545 O O . LEU B 1 291 ? -9.615 23.5 15.125 1 97.07 291 LEU B O 1
#

pLDDT: mean 92.18, std 9.54, range [38.67, 98.84]

Nearest PDB structures (foldseek):
  3tzg-assembly1_A  TM=2.299E-01  e=4.556E-01  Phocaeicola vulgatus ATCC 8482
  2pme-assembly1_A  TM=2.009E-01  e=1.867E+00  Homo sapiens
  6ql9-assembly1_H  TM=1.247E-01  e=6.364E+00  Saccharomyces cerevisiae S288C
  6ql9-assembly1_J  TM=1.106E-01  e=5.294E+00  Saccharomyces cerevisiae S288C
  3tzg-assembly2_B  TM=2.590E-01  e=1.038E+00  Phocaeicola vulgatus ATCC 8482

Foldseek 3Di:
DLLQDPVQFAADDPPDFAAKQQRHGDFFQDDRGRFTAPSSLVRSLCSVQVADVLVVVLVVLQCVQLHFQQKKKKFKDFPRHTKMKIKGFAQVWLPGPTDPVSSQVSCCVQAHDPFDDDSPDTAGMKMFIDGRCSRVVVHHRFKMKGWHWDPDDPFTKIWIWIQGPVGIGTWKIKDKDFLVPCVVVVQVLLQPDPQADPVPDDVCVQVVPLLSVAGMWMWMDGRQWIKIKGIFGFLVSVLVVCVVVVPPPSSSVVSVVSVVSCRRHGKMKMFTWGQDPNDTDTRMMIIMRID/DLLQDPVQFAADDPPDFAAKQQRHGDFFQDDRGRFTAPSSLVSSLCSVQVADVLVVVLVVLQCVQLHFQQKKKKFKDFPRHTKMKIKGFAQVFLPGPTDPVSSQVSCCVQAHDPFDDDSPDTAGMKMFIDGRCSRVVVHHRFKMKGWHWDDDDPFIKIWIWIQGPVGIDTWKIKTKDFLVPCVVVVQVLLQPDPQDDNVPDDVCVACVVLLSVAGMWMWMDGRAWIKIKGIFGFLVSVLVVCVVVVPPPSSSVVSVVSVVSCRRHGKMKMFTWGQDPNDTDTRMMIIMRID

Solvent-accessible surface area (backbone atoms only — not comparable to full-atom values): 30688 Å² total; per-residue (Å²): 125,74,83,44,61,70,85,49,59,37,64,42,54,93,83,65,74,48,47,45,78,82,66,49,72,56,80,64,55,63,77,48,81,85,13,51,37,55,40,28,56,53,47,38,52,38,49,75,67,64,51,48,68,50,50,55,52,50,53,50,41,49,28,70,71,69,34,77,54,54,34,26,40,31,49,29,42,39,92,88,41,77,36,36,36,38,36,39,59,20,87,53,42,81,71,49,85,54,40,71,66,56,54,48,59,64,37,40,89,64,35,51,60,85,76,82,74,65,81,51,30,56,34,37,32,37,35,40,77,46,45,53,51,34,49,71,57,75,42,57,50,62,52,39,40,40,26,29,62,38,79,76,48,92,41,61,23,36,38,31,27,41,37,39,95,91,41,63,33,46,41,33,40,37,40,41,34,48,32,80,83,32,52,68,57,49,53,52,45,66,63,48,39,75,77,41,47,57,78,81,57,58,58,57,81,67,53,43,69,81,48,52,81,18,52,31,34,34,43,29,52,33,37,78,35,34,33,40,30,35,29,44,22,45,51,66,36,51,53,49,51,40,57,76,66,62,50,58,64,72,58,51,49,48,54,60,74,39,37,80,38,40,42,25,45,61,35,27,36,36,38,32,34,38,63,55,95,87,33,84,37,76,60,32,35,34,42,42,32,38,54,125,75,80,42,61,70,85,49,59,38,65,43,56,94,83,64,76,47,48,46,79,83,66,48,72,55,81,63,55,63,78,50,80,85,13,50,37,54,39,26,56,53,46,39,53,38,48,74,67,64,50,48,69,50,47,56,51,50,52,50,43,50,29,69,72,69,34,77,55,55,33,26,37,30,49,30,41,39,91,89,41,77,37,34,36,38,36,38,58,18,86,55,45,81,69,52,85,55,39,71,68,58,54,48,60,65,36,40,89,63,36,52,60,85,77,82,75,66,82,51,30,56,36,38,32,38,35,40,76,45,44,54,50,34,50,69,58,74,40,58,52,64,52,38,39,40,28,26,64,38,78,76,45,93,40,61,23,35,37,31,28,41,36,38,94,91,41,64,32,45,41,33,39,38,39,41,36,48,31,81,82,32,51,67,58,49,54,52,43,68,63,50,39,76,76,41,48,56,76,82,58,57,58,58,81,67,60,36,72,81,48,47,80,18,52,34,34,33,42,30,51,34,36,78,36,34,32,39,30,35,30,44,22,45,50,68,36,52,52,50,50,39,57,76,66,61,52,59,63,70,59,51,50,49,54,60,73,39,38,79,39,40,42,25,45,62,35,27,38,35,36,30,35,40,63,54,96,87,33,84,37,76,59,32,35,34,42,41,32,37,55